Protein 6WFX (pdb70)

B-factor: mean 40.33, std 19.97, range [3.75, 158.49]

Foldseek 3Di:
DAKAKDWADEEAAQDKTKMKIADDPVDQQLQWKKWKWWAAPPGDIDTAKIAGSNRPDMDGDPVQPPFWDKDDDNVRRMIMIIGGRDDQVPFTWMKMFTFPDDDPDTDDTPHIHPTHTHGHDDDWDAWDKDKQAWEPVQCDDFKGKIKIKTDFTDDDDKDKDKPVPPDDPQKDKDDWDQDPVSGTITMIMGMDTPVCLVPDWIWMWIADRVVRDTDIDIRHHPHD/DAKEKPDAEAEEAFFDKDKIKMFDPWFQFQFKWKWWDAPPDDIDTAAGSQAHGPVPPPQWGGDDGTTIIMIMGRGHDLQRQTWMKMWGPRPHIDIYPTHGYAYDDDWDFWDKDKDWADPVVLVVWKTKIKMKTPFGDDPDKDKFKAFQNHTDPDFKDKDKDQQDSPSRGIMMMIIGMDTSVVVVVTFKIKIWMGDPPDPHTDMDMGTPPD/DPDDDD

Nearest PDB structures (foldseek):
  6wfx-assembly1_H  TM=1.004E+00  e=2.865E-44  Homo sapiens
  7rah-assembly1_B  TM=9.388E-01  e=6.392E-34  Mus musculus
  6w00-assembly1_H  TM=7.579E-01  e=4.021E-36  Homo sapiens
  6p60-assembly2_C  TM=8.369E-01  e=3.025E-29  Platyrrhini
  6mqs-assembly2_C  TM=8.557E-01  e=1.240E-28  Macaca mulatta

Secondary structure (DSSP, 8-state):
--EEEE---EE-TT--EEEEEEEPTTS-GGGS-EEEEEE-SSS-EEEEEEE-SSSS-EEE-TTTTTTEEEEEETTTTEEEEEE-S--GGG-EEEEEEE--S-SSS-----EE---EEEEE-S--BPPEEEEE---GGGEETTEEEEEEEEEEEBSS--EEEETTTTB-TTEEEPPPEE-TTS-EEEEEEEEEEGGGTTT---EEEEEEGGGTEEEEEE------/--EEEE-SEEEEETT--EEEEEEESS---S-EEEEEE-TTS--EEEEETTTEE---STTEEEEEETTEEEEEESS--GGG-SEEEEEE-SSS-EE---EEEEEE---BPPEEEEEPPPHHHHTTTEEEEEEEEEEEBSS--EEEEEESS-B--SSEEEEEPPPPTTT--EEEEEEEEEEHHHHHT--EEEEEEE-TT-SS-EEEEEETT-/--SPP-

Radius of gyration: 24.59 Å; Cα contacts (8 Å, |Δi|>4): 1167; chains: 3; bounding box: 43×76×50 Å

Sequence (440 aa):
EQLVESGGGVVQPGRSLRLSCAAASEFCFSCYGMHWVRQAPGKGLEWVAVIWHDGSNQHFADSVKGRFTISRDNSKNIMYLQMNSLRAEDTAVYYCASATRYDILTGAFDYWGQGTLVTVVSRRLPPSVFPLAPSSKSTSGGTAALGCLVKDYFPEPVTVSWNSGALTSGVHTFPAVLQSSGLYSLSSVVTVPSSSLGTQTYICNVNHKPSNTKVDKKVEPKSCIQMTQSPSTLSASVGDRVTITCRASQSISTWLAWYQQKPGKAPKLLIYKASSLEGVPSRFSGSGSGTEFTLTISSLQPDDFATYYCQQYSRYWTFGQGTKVEIKRTVAAPSVFIFPPSDEQLKSGTASVVCLLNNFYPREAKVQWKVDNALQSGNSQESVTEQDSKDSTYSLSSTLTLSKADYEKHKVYACEVTHQGLSSPVTKSFNRGENPNANP

Structure (mmCIF, N/CA/C/O backbone):
data_6WFX
#
_entry.id   6WFX
#
_cell.length_a   60.420
_cell.length_b   78.662
_cell.length_c   90.666
_cell.angle_alpha   90.00
_cell.angle_beta   90.00
_cell.angle_gamma   90.00
#
_symmetry.space_group_name_H-M   'P 21 21 21'
#
loop_
_entity.id
_entity.type
_entity.pdbx_description
1 polymer 'Fab395 heavy chain'
2 polymer 'Fab395 light chain'
3 polymer 'NPNA2 peptide'
4 water water
#
loop_
_atom_site.group_PDB
_atom_site.id
_atom_site.type_symbol
_atom_site.label_atom_id
_atom_site.label_alt_id
_atom_site.label_comp_id
_atom_site.label_asym_id
_atom_site.label_entity_id
_atom_site.label_seq_id
_atom_site.pdbx_PDB_ins_code
_atom_site.Cartn_x
_atom_site.Cartn_y
_atom_site.Cartn_z
_atom_site.occupancy
_atom_site.B_iso_or_equiv
_atom_site.auth_seq_id
_atom_site.auth_comp_id
_atom_site.auth_asym_id
_atom_site.auth_atom_id
_atom_site.pdbx_PDB_model_num
ATOM 1 N N . GLU A 1 2 ? 11.384 52.533 -10.092 1.00 77.30 2 GLU H N 1
ATOM 2 C CA . GLU A 1 2 ? 12.835 52.472 -10.215 1.00 74.53 2 GLU H CA 1
ATOM 3 C C . GLU A 1 2 ? 13.336 51.036 -10.093 1.00 73.51 2 GLU H C 1
ATOM 4 O O . GLU A 1 2 ? 12.980 50.323 -9.155 1.00 98.18 2 GLU H O 1
ATOM 6 N N . GLN A 1 3 ? 14.167 50.622 -11.049 1.00 64.96 3 GLN H N 1
ATOM 7 C CA . GLN A 1 3 ? 14.694 49.265 -11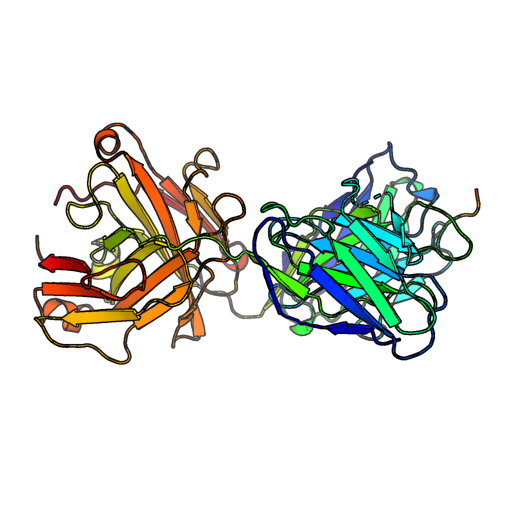.089 1.00 54.67 3 GLN H CA 1
ATOM 8 C C . GLN A 1 3 ? 15.815 49.204 -12.116 1.00 54.38 3 GLN H C 1
ATOM 9 O O . GLN A 1 3 ? 15.752 49.879 -13.146 1.00 45.40 3 GLN H O 1
ATOM 15 N N . LEU A 1 4 ? 16.836 48.401 -11.825 1.00 51.06 4 LEU H N 1
ATOM 16 C CA . LEU A 1 4 ? 17.947 48.164 -12.737 1.00 38.34 4 LEU H CA 1
ATOM 17 C C . LEU A 1 4 ? 17.975 46.690 -13.113 1.00 50.72 4 LEU H C 1
ATOM 18 O O . LEU A 1 4 ? 17.892 45.821 -12.238 1.00 42.98 4 LEU H O 1
ATOM 23 N N . VAL A 1 5 ? 18.087 46.411 -14.410 1.00 42.63 5 VAL H N 1
ATOM 24 C CA . VAL A 1 5 ? 18.161 45.047 -14.922 1.00 55.24 5 VAL H CA 1
ATOM 25 C C . VAL A 1 5 ? 19.425 44.923 -15.760 1.00 43.60 5 VAL H C 1
ATOM 26 O O . VAL A 1 5 ? 19.561 45.599 -16.787 1.00 43.03 5 VAL H O 1
ATOM 30 N N . GLU A 1 6 ? 20.344 44.066 -15.327 1.00 55.62 6 GLU H N 1
ATOM 31 C CA . GLU A 1 6 ? 21.563 43.806 -16.075 1.00 53.13 6 GLU H CA 1
ATOM 32 C C . GLU A 1 6 ? 21.342 42.666 -17.062 1.00 49.65 6 GLU H C 1
ATOM 33 O O . GLU A 1 6 ? 20.515 41.779 -16.841 1.00 54.76 6 GLU H O 1
ATOM 39 N N . SER A 1 7 ? 22.096 42.697 -18.159 1.00 44.40 7 SER H N 1
ATOM 40 C CA . SER A 1 7 ? 21.974 41.684 -19.197 1.00 31.35 7 SER H CA 1
ATOM 41 C C . SER A 1 7 ? 23.341 41.443 -19.823 1.00 33.51 7 SER H C 1
ATOM 42 O O . SER A 1 7 ? 24.288 42.206 -19.615 1.00 34.24 7 SER H O 1
ATOM 45 N N . GLY A 1 8 ? 23.436 40.359 -20.594 1.00 37.94 8 GLY H N 1
ATOM 46 C CA . GLY A 1 8 ? 24.591 40.104 -21.430 1.00 32.55 8 GLY H CA 1
ATOM 47 C C . GLY A 1 8 ? 25.627 39.150 -20.874 1.00 34.01 8 GLY H C 1
ATOM 48 O O . GLY A 1 8 ? 26.606 38.860 -21.573 1.00 47.65 8 GLY H O 1
ATOM 49 N N . GLY A 1 9 ? 25.454 38.652 -19.649 1.00 34.68 9 GLY H N 1
ATOM 50 C CA . GLY A 1 9 ? 26.437 37.758 -19.076 1.00 33.91 9 GLY H CA 1
ATOM 51 C C . GLY A 1 9 ? 26.391 36.365 -19.678 1.00 32.15 9 GLY H C 1
ATOM 52 O O . GLY A 1 9 ? 25.393 35.938 -20.256 1.00 45.80 9 GLY H O 1
ATOM 53 N N . GLY A 1 10 ? 27.498 35.646 -19.536 1.00 28.51 10 GLY H N 1
ATOM 54 C CA . GLY A 1 10 ? 27.568 34.300 -20.070 1.00 25.68 10 GLY H CA 1
ATOM 55 C C . GLY A 1 10 ? 28.922 33.668 -19.837 1.00 43.51 10 GLY H C 1
ATOM 56 O O . GLY A 1 10 ? 29.702 34.122 -18.997 1.00 49.53 10 GLY H O 1
ATOM 57 N N . VAL A 1 11 ? 29.189 32.608 -20.597 1.00 35.06 11 VAL H N 1
ATOM 58 C CA . VAL A 1 11 ? 30.426 31.839 -20.503 1.00 36.31 11 VAL H CA 1
ATOM 59 C C . VAL A 1 11 ? 31.208 32.040 -21.794 1.00 45.85 11 VAL H C 1
ATOM 60 O O . VAL A 1 11 ? 30.689 31.782 -22.888 1.00 46.71 11 VAL H O 1
ATOM 64 N N . VAL A 1 12 ? 32.455 32.504 -21.672 1.00 23.68 12 VAL H N 1
ATOM 65 C CA . VAL A 1 12 ? 33.332 32.730 -22.816 1.00 31.73 12 VAL H CA 1
ATOM 66 C C . VAL A 1 12 ? 34.746 32.288 -22.454 1.00 35.48 12 VAL H C 1
ATOM 67 O O . VAL A 1 12 ? 35.073 32.053 -21.289 1.00 34.26 12 VAL H O 1
ATOM 71 N N . GLN A 1 13 ? 35.586 32.186 -23.480 1.00 61.80 13 GLN H N 1
ATOM 72 C CA . GLN A 1 13 ? 36.984 31.822 -23.322 1.00 52.45 13 GLN H CA 1
ATOM 73 C C . GLN A 1 13 ? 37.814 33.036 -22.912 1.00 48.90 13 GLN H C 1
ATOM 74 O O . GLN A 1 13 ? 37.384 34.180 -23.082 1.00 57.60 13 GLN H O 1
ATOM 80 N N . PRO A 1 14 ? 39.006 32.813 -22.357 1.00 37.03 14 PRO H N 1
ATOM 81 C CA . PRO A 1 14 ? 39.922 33.934 -22.119 1.00 43.09 14 PRO H CA 1
ATOM 82 C C . PRO A 1 14 ? 40.255 34.652 -23.419 1.00 59.60 14 PRO H C 1
ATOM 83 O O . PRO A 1 14 ? 40.467 34.027 -24.460 1.00 67.59 14 PRO H O 1
ATOM 87 N N . GLY A 1 15 ? 40.292 35.983 -23.351 1.00 46.83 15 GLY H N 1
ATOM 88 C CA . GLY A 1 15 ? 40.557 36.808 -24.505 1.00 36.40 15 GLY H CA 1
ATOM 89 C C . GLY A 1 15 ? 39.328 37.252 -25.270 1.00 37.51 15 GLY H C 1
ATOM 90 O O . GLY A 1 15 ? 39.390 38.262 -25.980 1.00 43.98 15 GLY H O 1
ATOM 91 N N . ARG A 1 16 ? 38.216 36.531 -25.147 1.00 30.37 16 ARG H N 1
ATOM 92 C CA . ARG A 1 16 ? 36.986 36.928 -25.810 1.00 36.13 16 ARG H CA 1
ATOM 93 C C . ARG A 1 16 ? 36.427 38.201 -25.174 1.00 28.44 16 ARG H C 1
ATOM 94 O O . ARG A 1 16 ? 36.915 38.690 -24.151 1.00 25.22 16 ARG H O 1
ATOM 98 N N . SER A 1 17 ? 35.383 38.741 -25.796 1.00 36.66 17 SER H N 1
ATOM 99 C CA . SER A 1 17 ? 34.776 39.987 -25.357 1.00 45.66 17 SER H CA 1
ATOM 100 C C . SER A 1 17 ? 33.321 39.763 -24.969 1.00 49.14 17 SER H C 1
ATOM 101 O O . SER A 1 17 ? 32.664 38.839 -25.459 1.00 59.78 17 SER H O 1
ATOM 104 N N . LEU A 1 18 ? 32.825 40.622 -24.080 1.00 31.89 18 LEU H N 1
ATOM 105 C CA . LEU A 1 18 ? 31.445 40.567 -23.621 1.00 31.60 18 LEU H CA 1
ATOM 106 C C . LEU A 1 18 ? 30.938 41.983 -23.395 1.00 30.36 18 LEU H C 1
ATOM 107 O O . LEU A 1 18 ? 31.652 42.825 -22.844 1.00 37.05 18 LEU H O 1
ATOM 112 N N . ARG A 1 19 ? 29.705 42.238 -23.821 1.00 28.58 19 ARG H N 1
ATOM 113 C CA . ARG A 1 19 ? 29.089 43.560 -23.737 1.00 28.94 19 ARG H CA 1
ATOM 114 C C . ARG A 1 19 ? 27.899 43.475 -22.786 1.00 32.99 19 ARG H C 1
ATOM 115 O O . ARG A 1 19 ? 26.808 43.053 -23.178 1.00 45.16 19 ARG H O 1
ATOM 123 N N . LEU A 1 20 ? 28.115 43.875 -21.536 1.00 20.35 20 LEU H N 1
ATOM 124 C CA . LEU A 1 20 ? 27.048 43.881 -20.548 1.00 27.05 20 LEU H CA 1
ATOM 125 C C . LEU A 1 20 ? 26.209 45.148 -20.673 1.00 28.85 20 LEU H C 1
ATOM 126 O O . LEU A 1 20 ? 26.711 46.222 -21.012 1.00 32.38 20 LEU H O 1
ATOM 131 N N . SER A 1 21 ? 24.915 45.009 -20.396 1.00 32.76 21 SER H N 1
ATOM 132 C CA . SER A 1 21 ? 23.986 46.128 -20.416 1.00 38.60 21 SER H CA 1
ATOM 133 C C . SER A 1 21 ? 23.306 46.240 -19.059 1.00 32.72 21 SER H C 1
ATOM 134 O O . SER A 1 21 ? 23.242 45.276 -18.293 1.00 26.21 21 SER H O 1
ATOM 137 N N . CYS A 1 22 ? 22.806 47.437 -18.763 1.00 32.49 22 CYS H N 1
ATOM 138 C CA . CYS A 1 22 ? 22.053 47.694 -17.537 1.00 36.28 22 CYS H CA 1
ATOM 139 C C . CYS A 1 22 ? 20.948 48.682 -17.881 1.00 42.27 22 CYS H C 1
ATOM 140 O O . CYS A 1 22 ? 21.217 49.870 -18.087 1.00 46.58 22 CYS H O 1
ATOM 143 N N . ALA A 1 23 ? 19.715 48.190 -17.958 1.00 41.53 23 ALA H N 1
ATOM 144 C CA . ALA A 1 23 ? 18.565 48.999 -18.337 1.00 43.83 23 ALA H CA 1
ATOM 145 C C . ALA A 1 23 ? 17.816 49.448 -17.090 1.00 51.61 23 ALA H C 1
ATOM 146 O O . ALA A 1 23 ? 17.524 48.634 -16.207 1.00 58.01 23 ALA H O 1
ATOM 148 N N . ALA A 1 24 ? 17.504 50.737 -17.025 1.00 50.64 24 ALA H N 1
ATOM 149 C CA . ALA A 1 24 ? 16.765 51.306 -15.909 1.00 59.82 24 ALA H CA 1
ATOM 150 C C . ALA A 1 24 ? 15.300 51.474 -16.287 1.00 68.16 24 ALA H C 1
ATOM 151 O O . ALA A 1 24 ? 14.981 51.893 -17.404 1.00 61.46 24 ALA H O 1
ATOM 153 N N . ALA A 1 25 ? 14.414 51.137 -15.353 1.00 63.46 25 ALA H N 1
ATOM 154 C CA . ALA A 1 25 ? 12.996 51.403 -15.548 1.00 63.45 25 ALA H CA 1
ATOM 155 C C . ALA A 1 25 ? 12.767 52.899 -15.731 1.00 54.90 25 ALA H C 1
ATOM 156 O O . ALA A 1 25 ? 13.518 53.733 -15.218 1.00 58.28 25 ALA H O 1
ATOM 158 N N . SER A 1 26 ? 11.716 53.241 -16.479 1.00 60.33 26 SER H N 1
ATOM 159 C CA . SER A 1 26 ? 11.499 54.636 -16.846 1.00 67.18 26 SER H CA 1
ATOM 160 C C . SER A 1 26 ? 11.050 55.495 -15.668 1.00 60.31 26 SER H C 1
ATOM 161 O O . SER A 1 26 ? 11.106 56.725 -15.761 1.00 63.06 26 SER H O 1
ATOM 164 N N . GLU A 1 27 ? 10.615 54.884 -14.563 1.00 72.01 27 GLU H N 1
ATOM 165 C CA . GLU A 1 27 ? 10.350 55.647 -13.347 1.00 71.57 27 GLU H CA 1
ATOM 166 C C . GLU A 1 27 ? 11.627 56.182 -12.713 1.00 80.21 27 GLU H C 1
ATOM 167 O O . GLU A 1 27 ? 11.555 57.039 -11.825 1.00 74.92 27 GLU H O 1
ATOM 169 N N . PHE A 1 28 ? 12.782 55.704 -13.166 1.00 65.27 28 PHE H N 1
ATOM 170 C CA . PHE A 1 28 ? 14.082 56.069 -12.627 1.00 55.23 28 PHE H CA 1
ATOM 171 C C . PHE A 1 28 ? 14.694 57.159 -13.494 1.00 48.99 28 PHE H C 1
ATOM 172 O O . PHE A 1 28 ? 14.814 56.995 -14.712 1.00 54.73 28 PHE H O 1
ATOM 180 N N . CYS A 1 29 ? 15.071 58.274 -12.877 1.00 55.14 29 CYS H N 1
ATOM 181 C CA . CYS A 1 29 ? 15.770 59.276 -13.667 1.00 67.93 29 CYS H CA 1
ATOM 182 C C . CYS A 1 29 ? 17.162 58.762 -14.015 1.00 68.40 29 CYS H C 1
ATOM 183 O O . CYS A 1 29 ? 18.114 58.945 -13.250 1.00 64.07 29 CYS H O 1
ATOM 186 N N . PHE A 1 30 ? 17.284 58.105 -15.169 1.00 59.58 30 PHE H N 1
ATOM 187 C CA . PHE A 1 30 ? 18.589 57.622 -15.603 1.00 58.19 30 PHE H CA 1
ATOM 188 C C . PHE A 1 30 ? 19.545 58.780 -15.881 1.00 53.97 30 PHE H C 1
ATOM 189 O O . PHE A 1 30 ? 20.737 58.702 -15.557 1.00 51.33 30 PHE H O 1
ATOM 197 N N . SER A 1 31 ? 19.033 59.872 -16.453 1.00 57.59 31 SER H N 1
ATOM 198 C CA . SER A 1 31 ? 19.861 61.004 -16.854 1.00 55.49 31 SER H CA 1
ATOM 199 C C . SER A 1 31 ? 20.479 61.736 -15.670 1.00 53.53 31 SER H C 1
ATOM 200 O O . SER A 1 31 ? 21.444 62.485 -15.861 1.00 53.57 31 SER H O 1
ATOM 203 N N . CYS A 1 32 ? 19.963 61.511 -14.459 1.00 61.96 32 CYS H N 1
ATOM 204 C CA . CYS A 1 32 ? 20.269 62.323 -13.287 1.00 63.24 32 CYS H CA 1
ATOM 205 C C . CYS A 1 32 ? 21.515 61.863 -12.541 1.00 42.46 32 CYS H C 1
ATOM 206 O O . CYS A 1 32 ? 22.187 62.686 -11.907 1.00 44.84 32 CYS H O 1
ATOM 209 N N . TYR A 1 33 ? 21.858 60.578 -12.619 1.00 42.46 33 TYR H N 1
ATOM 210 C CA . TYR A 1 33 ? 22.834 59.980 -11.721 1.00 49.86 33 TYR H CA 1
ATOM 211 C C . TYR A 1 33 ? 23.951 59.301 -12.499 1.00 37.91 33 TYR H C 1
ATOM 212 O O . TYR A 1 33 ? 23.744 58.791 -13.604 1.00 29.76 33 TYR H O 1
ATOM 221 N N . GLY A 1 34 ? 25.139 59.297 -11.902 1.00 33.05 34 GLY H N 1
ATOM 222 C CA . GLY A 1 34 ? 26.208 58.466 -12.415 1.00 24.47 34 GLY H CA 1
ATOM 223 C C . GLY A 1 34 ? 25.897 56.999 -12.178 1.00 26.48 34 GLY H C 1
ATOM 224 O O . GLY A 1 34 ? 25.314 56.620 -11.161 1.00 33.42 34 GLY H O 1
ATOM 225 N N . MET A 1 35 ? 26.281 56.168 -13.139 1.00 17.61 35 MET H N 1
ATOM 226 C CA . MET A 1 35 ? 26.009 54.739 -13.098 1.00 25.82 35 MET H CA 1
ATOM 227 C C . MET A 1 35 ? 27.312 53.985 -12.874 1.00 21.54 35 MET H C 1
ATOM 228 O O . MET A 1 35 ? 28.312 54.249 -13.550 1.00 21.53 35 MET H O 1
ATOM 233 N N . HIS A 1 36 A 27.294 53.054 -11.929 1.00 9.14 35 HIS H N 1
ATOM 234 C CA . HIS A 1 36 A 28.479 52.314 -11.526 1.00 12.77 35 HIS H CA 1
ATOM 235 C C . HIS A 1 36 A 28.363 50.849 -11.925 1.00 16.42 35 HIS H C 1
ATOM 236 O O . HIS A 1 36 A 27.299 50.358 -12.312 1.00 15.18 35 HIS H O 1
ATOM 243 N N . TRP A 1 37 ? 29.490 50.151 -11.818 1.00 17.15 36 TRP H N 1
ATOM 244 C CA . TRP A 1 37 ? 29.543 48.702 -11.960 1.00 14.76 36 TRP H CA 1
ATOM 245 C C . TRP A 1 37 ? 30.295 48.142 -10.764 1.00 12.99 36 TRP H C 1
ATOM 246 O O . TRP A 1 37 ? 31.437 48.535 -10.506 1.00 15.08 36 TRP H O 1
ATOM 257 N N . VAL A 1 38 ? 29.647 47.247 -10.025 1.00 18.08 37 VAL H N 1
ATOM 258 C CA . VAL A 1 38 ? 30.258 46.541 -8.907 1.00 15.36 37 VAL H CA 1
ATOM 259 C C . VAL A 1 38 ? 30.154 45.052 -9.195 1.00 20.59 37 VAL H C 1
ATOM 260 O O . VAL A 1 38 ? 29.078 44.559 -9.552 1.00 28.24 37 VAL H O 1
ATOM 264 N N . ARG A 1 39 ? 31.268 44.340 -9.052 1.00 19.67 38 ARG H N 1
ATOM 265 C CA . ARG A 1 39 ? 31.306 42.916 -9.337 1.00 20.51 38 ARG H CA 1
ATOM 266 C C . ARG A 1 39 ? 31.716 42.141 -8.093 1.00 28.93 38 ARG H C 1
ATOM 267 O O . ARG A 1 39 ? 32.332 42.680 -7.169 1.00 29.13 38 ARG H O 1
ATOM 275 N N . GLN A 1 40 ? 31.358 40.859 -8.080 1.00 22.51 39 GLN H N 1
ATOM 276 C CA . GLN A 1 40 ? 31.624 39.986 -6.941 1.00 29.43 39 GLN H CA 1
ATOM 277 C C . GLN A 1 40 ? 31.982 38.604 -7.466 1.00 25.26 39 GLN H C 1
ATOM 278 O O . GLN A 1 40 ? 31.119 37.900 -8.002 1.00 27.59 39 GLN H O 1
ATOM 284 N N . ALA A 1 41 ? 33.247 38.224 -7.326 1.00 29.82 40 ALA H N 1
ATOM 285 C CA . ALA A 1 41 ? 33.634 36.853 -7.607 1.00 32.77 40 ALA H CA 1
ATOM 286 C C . ALA A 1 41 ? 32.841 35.915 -6.701 1.00 46.09 40 ALA H C 1
ATOM 287 O O . ALA A 1 41 ? 32.565 36.261 -5.546 1.00 58.10 40 ALA H O 1
ATOM 289 N N . PRO A 1 42 ? 32.453 34.726 -7.189 1.00 51.57 41 PRO H N 1
ATOM 290 C CA . PRO A 1 42 ? 31.519 33.875 -6.432 1.00 55.24 41 PRO H CA 1
ATOM 291 C C . PRO A 1 42 ? 31.954 33.583 -5.003 1.00 65.62 41 PRO H C 1
ATOM 292 O O . PRO A 1 42 ? 31.119 33.269 -4.149 1.00 54.28 41 PRO H O 1
ATOM 296 N N . GLY A 1 43 ? 33.250 33.694 -4.726 1.00 78.94 42 GLY H N 1
ATOM 297 C CA . GLY A 1 43 ? 33.743 33.463 -3.384 1.00 84.79 42 GLY H CA 1
ATOM 298 C C . GLY A 1 43 ? 33.943 34.728 -2.574 1.00 93.58 42 GLY H C 1
ATOM 299 O O . GLY A 1 43 ? 33.432 34.845 -1.456 1.00 84.59 42 GLY H O 1
ATOM 300 N N . LYS A 1 44 ? 34.674 35.689 -3.133 1.00 65.33 43 LYS H N 1
ATOM 301 C CA . LYS A 1 44 ? 35.103 36.862 -2.384 1.00 57.18 43 LYS H CA 1
ATOM 302 C C . LYS A 1 44 ? 33.977 37.894 -2.318 1.00 43.54 43 LYS H C 1
ATOM 303 O O . LYS A 1 44 ? 32.811 37.609 -2.605 1.00 37.39 43 LYS H O 1
ATOM 305 N N . GLY A 1 45 ? 34.326 39.118 -1.931 1.00 32.70 44 GLY H N 1
ATOM 306 C CA . GLY A 1 45 ? 33.370 40.178 -1.710 1.00 38.67 44 GLY H CA 1
ATOM 307 C C . GLY A 1 45 ? 33.297 41.165 -2.857 1.00 34.71 44 GLY H C 1
ATOM 308 O O . GLY A 1 45 ? 33.616 40.854 -4.010 1.00 36.95 44 GLY H O 1
ATOM 309 N N . LEU A 1 46 ? 32.877 42.383 -2.528 1.00 27.07 45 LEU H N 1
ATOM 310 C CA . LEU A 1 46 ? 32.574 43.387 -3.537 1.00 30.45 45 LEU H CA 1
ATOM 311 C C . LEU A 1 46 ? 33.827 44.135 -3.970 1.00 24.55 45 LEU H C 1
ATOM 312 O O . LEU A 1 46 ? 34.693 44.459 -3.152 1.00 25.30 45 LEU H O 1
ATOM 317 N N . GLU A 1 47 ? 33.916 44.406 -5.270 1.00 24.13 46 GLU H N 1
ATOM 318 C CA . GLU A 1 47 ? 34.983 45.224 -5.835 1.00 28.38 46 GLU H CA 1
ATOM 319 C C . GLU A 1 47 ? 34.366 46.210 -6.812 1.00 28.34 46 GLU H C 1
ATOM 320 O O . GLU A 1 47 ? 33.751 45.800 -7.802 1.00 30.36 46 GLU H O 1
ATOM 326 N N . TRP A 1 48 ? 34.522 47.503 -6.534 1.00 19.17 47 TRP H N 1
ATOM 327 C CA . TRP A 1 48 ? 34.092 48.518 -7.485 1.00 11.61 47 TRP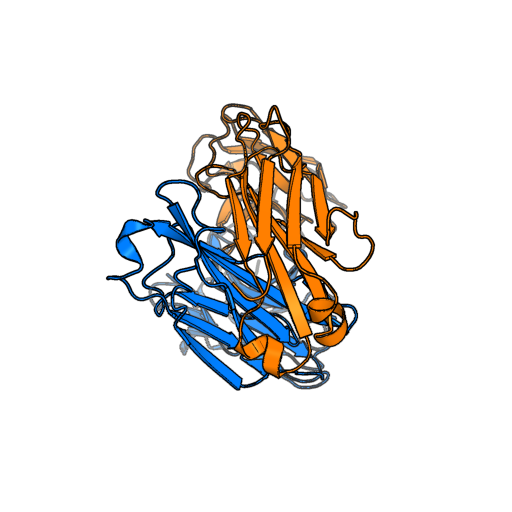 H CA 1
ATOM 328 C C . TRP A 1 48 ? 34.897 48.398 -8.771 1.00 14.07 47 TRP H C 1
ATOM 329 O O . TRP A 1 48 ? 36.092 48.082 -8.748 1.00 17.47 47 TRP H O 1
ATOM 340 N N . VAL A 1 49 ? 34.243 48.651 -9.908 1.00 13.30 48 VAL H N 1
ATOM 341 C CA . VAL A 1 49 ? 34.794 48.385 -11.222 1.00 14.60 48 VAL H CA 1
ATOM 342 C C . VAL A 1 49 ? 34.874 49.639 -12.077 1.00 23.35 48 VAL H C 1
ATOM 343 O O . VAL A 1 49 ? 35.939 50.012 -12.574 1.00 15.70 48 VAL H O 1
ATOM 347 N N . ALA A 1 50 ? 33.735 50.316 -12.273 1.00 19.89 49 ALA H N 1
ATOM 348 C CA . ALA A 1 50 ? 33.696 51.424 -13.213 1.00 25.71 49 ALA H CA 1
ATOM 349 C C . ALA A 1 50 ? 32.521 52.338 -12.901 1.00 27.43 49 ALA H C 1
ATOM 350 O O . ALA A 1 50 ? 31.566 51.950 -12.224 1.00 34.53 49 ALA H O 1
ATOM 352 N N . VAL A 1 51 ? 32.611 53.563 -13.414 1.00 14.79 50 VAL H N 1
ATOM 353 C CA . VAL A 1 51 ? 31.526 54.535 -13.333 1.00 22.01 50 VAL H CA 1
ATOM 354 C C . VAL A 1 51 ? 31.563 55.397 -14.586 1.00 22.07 50 VAL H C 1
ATOM 355 O O . VAL A 1 51 ? 32.636 55.728 -15.097 1.00 27.42 50 VAL H O 1
ATOM 359 N N . ILE A 1 52 ? 30.383 55.741 -15.091 1.00 26.55 51 ILE H N 1
ATOM 360 C CA . ILE A 1 52 ? 30.232 56.746 -16.134 1.00 25.74 51 ILE H CA 1
ATOM 361 C C . ILE A 1 52 ? 29.411 57.891 -15.559 1.00 27.07 51 ILE H C 1
ATOM 362 O O . ILE A 1 52 ? 28.471 57.666 -14.788 1.00 28.08 51 ILE H O 1
ATOM 367 N N . TRP A 1 53 ? 29.783 59.118 -15.913 1.00 38.87 52 TRP H N 1
ATOM 368 C CA . TRP A 1 53 ? 29.072 60.287 -15.424 1.00 33.36 52 TRP H CA 1
ATOM 369 C C . TRP A 1 53 ? 27.642 60.306 -15.966 1.00 38.41 52 TRP H C 1
ATOM 370 O O . TRP A 1 53 ? 27.255 59.500 -16.816 1.00 45.30 52 TRP H O 1
ATOM 381 N N . HIS A 1 54 A 26.848 61.252 -15.456 1.00 36.57 52 HIS H N 1
ATOM 382 C CA . HIS A 1 54 A 25.442 61.322 -15.842 1.00 41.37 52 HIS H CA 1
ATOM 383 C C . HIS A 1 54 A 25.285 61.628 -17.327 1.00 37.55 52 HIS H C 1
ATOM 384 O O . HIS A 1 54 A 24.460 61.012 -18.012 1.00 38.22 52 HIS H O 1
ATOM 391 N N . ASP A 1 55 ? 26.070 62.567 -17.845 1.00 46.64 53 ASP H N 1
ATOM 392 C CA . ASP A 1 55 ? 25.981 62.972 -19.240 1.00 49.16 53 ASP H CA 1
ATOM 393 C C . ASP A 1 55 ? 26.923 62.194 -20.148 1.00 37.87 53 ASP H C 1
ATOM 394 O O . ASP A 1 55 ? 26.922 62.427 -21.361 1.00 36.53 53 ASP H O 1
ATOM 399 N N . GLY A 1 56 ? 27.717 61.277 -19.600 1.00 29.11 54 GLY H N 1
ATOM 400 C CA . GLY A 1 56 ? 28.720 60.596 -20.393 1.00 29.59 54 GLY H CA 1
ATOM 401 C C . GLY A 1 56 ? 29.954 61.418 -20.673 1.00 29.45 54 GLY H C 1
ATOM 402 O O . GLY A 1 56 ? 30.738 61.061 -21.557 1.00 35.82 54 GLY H O 1
ATOM 403 N N . SER A 1 57 ? 30.150 62.517 -19.942 1.00 28.68 55 SER H N 1
ATOM 404 C CA . SER A 1 57 ? 31.292 63.393 -20.164 1.00 35.32 55 SER H CA 1
ATOM 405 C C . SER A 1 57 ? 32.553 62.910 -19.464 1.00 31.61 55 SER H C 1
ATOM 406 O O . SER A 1 57 ? 33.648 63.370 -19.804 1.00 31.92 55 SER H O 1
ATOM 409 N N . ASN A 1 58 ? 32.430 62.005 -18.497 1.00 23.74 56 ASN H N 1
ATOM 410 C CA . ASN A 1 58 ? 33.593 61.485 -17.796 1.00 25.25 56 ASN H CA 1
ATOM 411 C C . ASN A 1 58 ? 33.318 60.050 -17.374 1.00 23.90 56 ASN H C 1
ATOM 412 O O . ASN A 1 58 ? 32.174 59.589 -17.368 1.00 25.16 56 ASN H O 1
ATOM 417 N N . GLN A 1 59 ? 34.391 59.351 -17.018 1.00 20.75 57 GLN H N 1
ATOM 418 C CA . GLN A 1 59 ? 34.311 57.945 -16.654 1.00 23.87 57 GLN H CA 1
ATOM 419 C C . GLN A 1 59 ? 35.565 57.579 -15.877 1.00 25.95 57 GLN H C 1
ATOM 420 O O . GLN A 1 59 ? 36.623 58.187 -16.061 1.00 28.65 57 GLN H O 1
ATOM 426 N N . HIS A 1 60 ? 35.433 56.586 -15.003 1.00 24.21 58 HIS H N 1
ATOM 427 C CA . HIS A 1 60 ? 36.555 56.116 -14.207 1.00 21.96 58 HIS H CA 1
ATOM 428 C C . HIS A 1 60 ? 36.525 54.598 -14.138 1.00 28.06 58 HIS H C 1
ATOM 429 O O . HIS A 1 60 ? 35.459 53.978 -14.165 1.00 24.63 58 HIS H O 1
ATOM 436 N N . PHE A 1 61 ? 37.711 54.007 -14.048 1.00 26.53 59 PHE H N 1
ATOM 437 C CA . PHE A 1 61 ? 37.866 52.562 -14.002 1.00 22.34 59 PHE H CA 1
ATOM 438 C C . PHE A 1 61 ? 38.818 52.190 -12.879 1.00 25.72 59 PHE H C 1
ATOM 439 O O . PHE A 1 61 ? 39.797 52.898 -12.621 1.00 28.86 59 PHE H O 1
ATOM 447 N N . ALA A 1 62 ? 38.520 51.083 -12.208 1.00 25.80 60 ALA H N 1
ATOM 448 C CA . ALA A 1 62 ? 39.485 50.509 -11.285 1.00 25.58 60 ALA H CA 1
ATOM 449 C C . ALA A 1 62 ? 40.722 50.073 -12.056 1.00 22.92 60 ALA H C 1
ATOM 450 O O . ALA A 1 62 ? 40.631 49.630 -13.205 1.00 28.42 60 ALA H O 1
ATOM 452 N N . ASP A 1 63 ? 41.889 50.212 -11.423 1.00 23.27 61 ASP H N 1
ATOM 453 C CA . ASP A 1 63 ? 43.125 49.754 -12.045 1.00 35.20 61 ASP H CA 1
ATOM 454 C C . ASP A 1 63 ? 43.066 48.276 -12.403 1.00 36.68 61 ASP H C 1
ATOM 455 O O . ASP A 1 63 ? 43.823 47.827 -13.271 1.00 38.19 61 ASP H O 1
ATOM 460 N N . SER A 1 64 ? 42.177 47.518 -11.757 1.00 42.98 62 SER H N 1
ATOM 461 C CA . SER A 1 64 ? 42.003 46.108 -12.085 1.00 49.31 62 SER H CA 1
ATOM 462 C C . SER A 1 64 ? 41.609 45.916 -13.546 1.00 37.01 62 SER H C 1
ATOM 463 O O . SER A 1 64 ? 42.090 44.989 -14.208 1.00 37.57 62 SER H O 1
ATOM 466 N N . VAL A 1 65 ? 40.741 4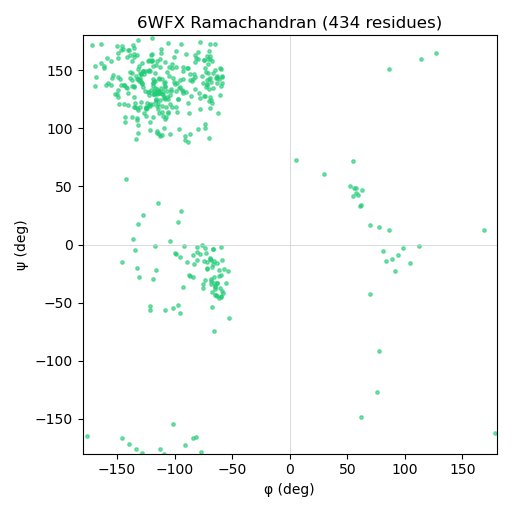6.782 -14.067 1.00 26.82 63 VAL H N 1
ATOM 467 C CA . VAL A 1 65 ? 40.187 46.625 -15.406 1.00 30.56 63 VAL H CA 1
ATOM 468 C C . VAL A 1 65 ? 40.566 47.760 -16.343 1.00 36.37 63 VAL H C 1
ATOM 469 O O . VAL A 1 65 ? 40.168 47.736 -17.512 1.00 32.80 63 VAL H O 1
ATOM 473 N N . LYS A 1 66 ? 41.317 48.755 -15.871 1.00 37.20 64 LYS H N 1
ATOM 474 C CA . LYS A 1 66 ? 41.680 49.886 -16.716 1.00 45.43 64 LYS H CA 1
ATOM 475 C C . LYS A 1 66 ? 42.466 49.417 -17.933 1.00 35.45 64 LYS H C 1
ATOM 476 O O . LYS A 1 66 ? 43.353 48.565 -17.832 1.00 43.88 64 LYS H O 1
ATOM 478 N N . GLY A 1 67 ? 42.128 49.976 -19.095 1.00 24.91 65 GLY H N 1
ATOM 479 C CA . GLY A 1 67 ? 42.755 49.596 -20.341 1.00 23.11 65 GLY H CA 1
ATOM 480 C C . GLY A 1 67 ? 42.095 48.444 -21.064 1.00 36.64 65 GLY H C 1
ATOM 481 O O . GLY A 1 67 ? 42.422 48.199 -22.233 1.00 44.87 65 GLY H O 1
ATOM 482 N N . ARG A 1 68 ? 41.182 47.728 -20.413 1.00 29.47 66 ARG H N 1
ATOM 483 C CA . ARG A 1 68 ? 40.470 46.619 -21.031 1.00 30.81 66 ARG H CA 1
ATOM 484 C C . ARG A 1 68 ? 38.966 46.824 -21.099 1.00 20.34 66 ARG H C 1
ATOM 485 O O . ARG A 1 68 ? 38.330 46.308 -22.020 1.00 24.11 66 ARG H O 1
ATOM 493 N N . PHE A 1 69 ? 38.383 47.558 -20.157 1.00 22.04 67 PHE H N 1
ATOM 494 C CA . PHE A 1 69 ? 36.952 47.821 -20.140 1.00 21.12 67 PHE H CA 1
ATOM 495 C C . PHE A 1 69 ? 36.679 49.221 -20.673 1.00 24.41 67 PHE H C 1
ATOM 496 O O . PHE A 1 69 ? 37.447 50.154 -20.423 1.00 22.96 67 PHE H O 1
ATOM 504 N N . THR A 1 70 ? 35.582 49.360 -21.412 1.00 22.24 68 THR H N 1
ATOM 505 C CA . THR A 1 70 ? 35.071 50.661 -21.815 1.00 28.67 68 THR H CA 1
ATOM 506 C C . THR A 1 70 ? 33.607 50.752 -21.415 1.00 30.79 68 THR H C 1
ATOM 507 O O . THR A 1 70 ? 32.897 49.744 -21.371 1.00 32.87 68 THR H O 1
ATOM 511 N N . ILE A 1 71 ? 33.162 51.968 -21.113 1.00 14.94 69 ILE H N 1
ATOM 512 C CA . ILE A 1 71 ? 31.820 52.196 -20.596 1.00 13.47 69 ILE H CA 1
ATOM 513 C C . ILE A 1 71 ? 31.152 53.301 -21.402 1.00 19.05 69 ILE H C 1
ATOM 514 O O . ILE A 1 71 ? 31.799 54.273 -21.808 1.00 23.80 69 ILE H O 1
ATOM 519 N N . SER A 1 72 ? 29.855 53.136 -21.650 1.00 21.66 70 SER H N 1
ATOM 520 C CA . SER A 1 72 ? 29.069 54.118 -22.380 1.00 23.11 70 SER H CA 1
ATOM 521 C C . SER A 1 72 ? 27.638 54.075 -21.868 1.00 29.60 70 SER H C 1
ATOM 522 O O . SER A 1 72 ? 27.207 53.096 -21.253 1.00 26.13 70 SER H O 1
ATOM 525 N N . ARG A 1 73 ? 26.905 55.155 -22.124 1.00 23.67 71 ARG H N 1
ATOM 526 C CA . ARG A 1 73 ? 25.492 55.217 -21.787 1.00 19.80 71 ARG H CA 1
ATOM 527 C C . ARG A 1 73 ? 24.759 56.013 -22.856 1.00 31.83 71 ARG H C 1
ATOM 528 O O . ARG A 1 73 ? 25.258 57.034 -23.339 1.00 32.64 71 ARG H O 1
ATOM 536 N N . ASP A 1 74 ? 23.592 55.516 -23.245 1.00 39.84 72 ASP H N 1
ATOM 537 C CA . ASP A 1 74 ? 22.691 56.213 -24.156 1.00 56.63 72 ASP H CA 1
ATOM 538 C C . ASP A 1 74 ? 21.499 56.662 -23.319 1.00 58.78 72 ASP H C 1
ATOM 539 O O . ASP A 1 74 ? 20.607 55.864 -23.017 1.00 58.93 72 ASP H O 1
ATOM 544 N N . ASN A 1 75 ? 21.500 57.940 -22.934 1.00 45.70 73 ASN H N 1
ATOM 545 C CA . ASN A 1 75 ? 20.475 58.446 -22.026 1.00 51.88 73 ASN H CA 1
ATOM 546 C C . ASN A 1 75 ? 19.081 58.302 -22.623 1.00 61.22 73 ASN H C 1
ATOM 547 O O . ASN A 1 75 ? 18.119 58.007 -21.904 1.00 67.04 73 ASN H O 1
ATOM 552 N N . SER A 1 76 ? 18.952 58.506 -23.936 1.00 56.50 74 SER H N 1
ATOM 553 C CA . SER A 1 76 ? 17.641 58.403 -24.568 1.00 53.91 74 SER H CA 1
ATOM 554 C C . SER A 1 76 ? 17.099 56.981 -24.491 1.00 57.35 74 SER H C 1
ATOM 555 O O . SER A 1 76 ? 15.914 56.779 -24.200 1.00 84.62 74 SER H O 1
ATOM 558 N N . LYS A 1 77 ? 17.946 55.985 -24.745 1.00 60.74 75 LYS H N 1
ATOM 559 C CA . LYS A 1 77 ? 17.526 54.594 -24.647 1.00 74.50 75 LYS H CA 1
ATOM 560 C C . LYS A 1 77 ? 17.466 54.090 -23.210 1.00 65.46 75 LYS H C 1
ATOM 561 O O . LYS A 1 77 ? 16.979 52.976 -22.986 1.00 62.33 75 LYS H O 1
ATOM 563 N N . ASN A 1 78 ? 17.947 54.878 -22.244 1.00 82.21 76 ASN H N 1
ATOM 564 C CA . ASN A 1 78 ? 17.941 54.503 -20.827 1.00 77.42 76 ASN H CA 1
ATOM 565 C C . ASN A 1 78 ? 18.726 53.215 -20.586 1.00 76.51 76 ASN H C 1
ATOM 566 O O . ASN A 1 78 ? 18.300 52.340 -19.830 1.00 70.24 76 ASN H O 1
ATOM 571 N N . ILE A 1 79 ? 19.883 53.096 -21.235 1.00 58.70 77 ILE H N 1
ATOM 572 C CA . ILE A 1 79 ? 20.725 51.910 -21.129 1.00 44.40 77 ILE H CA 1
ATOM 573 C C . ILE A 1 79 ? 22.177 52.344 -20.982 1.00 43.26 77 ILE H C 1
ATOM 574 O O . ILE A 1 79 ? 22.640 53.253 -21.679 1.00 42.48 77 ILE H O 1
ATOM 579 N N . MET A 1 80 ? 22.891 51.694 -20.066 1.00 42.81 78 MET H N 1
ATOM 580 C CA . MET A 1 80 ? 24.338 51.802 -19.960 1.00 33.27 78 MET H CA 1
ATOM 581 C C . MET A 1 80 ? 24.964 50.488 -20.409 1.00 38.64 78 MET H C 1
ATOM 582 O O . MET A 1 80 ? 24.457 49.409 -20.089 1.00 41.47 78 MET H O 1
ATOM 587 N N . TYR A 1 81 ? 26.058 50.581 -21.158 1.00 43.13 79 TYR H N 1
ATOM 588 C CA . TYR A 1 81 ? 26.765 49.412 -21.658 1.00 41.23 79 TYR H CA 1
ATOM 589 C C . TYR A 1 81 ? 28.143 49.316 -21.018 1.00 34.36 79 TYR H C 1
ATOM 590 O O . TYR A 1 81 ? 28.800 50.334 -20.777 1.00 38.66 79 TYR H O 1
ATOM 599 N N . LEU A 1 82 ? 28.575 48.088 -20.744 1.00 25.25 80 LEU H N 1
ATOM 600 C CA . LEU A 1 82 ? 29.927 47.807 -20.273 1.00 25.02 80 LEU H CA 1
ATOM 601 C C . LEU A 1 82 ? 30.578 46.857 -21.267 1.00 26.06 80 LEU H C 1
ATOM 602 O O . LEU A 1 82 ? 30.252 45.665 -21.298 1.00 35.41 80 LEU H O 1
ATOM 607 N N . GLN A 1 83 ? 31.488 47.383 -22.081 1.00 25.66 81 GLN H N 1
ATOM 608 C CA . GLN A 1 83 ? 32.218 46.579 -23.054 1.00 27.92 81 GLN H CA 1
ATOM 609 C C . GLN A 1 83 ? 33.453 46.001 -22.373 1.00 23.18 81 GLN H C 1
ATOM 610 O O . GLN A 1 83 ? 34.372 46.739 -22.001 1.00 23.29 81 GLN H O 1
ATOM 616 N N . MET A 1 84 ? 33.472 44.684 -22.205 1.00 28.69 82 MET H N 1
ATOM 617 C CA . MET A 1 84 ? 34.585 43.988 -21.574 1.00 25.65 82 MET H CA 1
ATOM 618 C C . MET A 1 84 ? 35.415 43.302 -22.651 1.00 30.24 82 MET H C 1
ATOM 619 O O . MET A 1 84 ? 34.895 42.472 -23.405 1.00 42.74 82 MET H O 1
ATOM 624 N N . ASN A 1 85 A 36.694 43.655 -22.726 1.00 25.06 82 ASN H N 1
ATOM 625 C CA . ASN A 1 85 A 37.637 43.033 -23.640 1.00 29.79 82 ASN H CA 1
ATOM 626 C C . ASN A 1 85 A 38.779 42.414 -22.845 1.00 33.33 82 ASN H C 1
ATOM 627 O O . ASN A 1 85 A 38.986 42.728 -21.670 1.00 39.94 82 ASN H O 1
ATOM 632 N N . SER A 1 86 B 39.518 41.520 -23.507 1.00 36.52 82 SER H N 1
ATOM 633 C CA . SER A 1 86 B 40.690 40.867 -22.919 1.00 38.91 82 SER H CA 1
ATOM 634 C C . SER A 1 86 B 40.330 40.157 -21.613 1.00 42.83 82 SER H C 1
ATOM 635 O O . SER A 1 86 B 41.000 40.306 -20.589 1.00 40.27 82 SER H O 1
ATOM 638 N N . LEU A 1 87 C 39.255 39.374 -21.658 1.00 33.09 82 LEU H N 1
ATOM 639 C CA . LEU A 1 87 C 38.757 38.719 -20.457 1.00 34.54 82 LEU H CA 1
ATOM 640 C C . LEU A 1 87 C 39.725 37.642 -19.983 1.00 44.69 82 LEU H C 1
ATOM 641 O O . LEU A 1 87 C 40.308 36.906 -20.785 1.00 40.21 82 LEU H O 1
ATOM 646 N N . ARG A 1 88 ? 39.898 37.560 -18.666 1.00 37.11 83 ARG H N 1
ATOM 647 C CA . ARG A 1 88 ? 40.782 36.593 -18.033 1.00 47.38 83 ARG H CA 1
ATOM 648 C C . ARG A 1 88 ? 40.010 35.852 -16.947 1.00 53.74 83 ARG H C 1
ATOM 649 O O . ARG A 1 88 ? 38.821 36.095 -16.724 1.00 47.71 83 ARG H O 1
ATOM 652 N N . ALA A 1 89 ? 40.702 34.939 -16.260 1.00 63.68 84 ALA H N 1
ATOM 653 C CA . ALA A 1 89 ? 40.059 34.171 -15.198 1.00 63.92 84 ALA H CA 1
ATOM 654 C C . ALA A 1 89 ? 39.662 35.064 -14.028 1.00 60.08 84 ALA H C 1
ATOM 655 O O . ALA A 1 89 ? 38.651 34.810 -13.363 1.00 48.86 84 ALA H O 1
ATOM 657 N N . GLU A 1 90 ? 40.444 36.114 -13.763 1.00 52.36 85 GLU H N 1
ATOM 658 C CA . GLU A 1 90 ? 40.120 37.023 -12.668 1.00 49.62 85 GLU H CA 1
ATOM 659 C C . GLU A 1 90 ? 38.757 37.675 -12.861 1.00 47.85 85 GLU H C 1
ATOM 660 O O . GLU A 1 90 ? 38.109 38.060 -11.881 1.00 52.90 85 GLU H O 1
ATOM 666 N N . ASP A 1 91 ? 38.303 37.795 -14.107 1.00 37.50 86 ASP H N 1
ATOM 667 C CA . ASP A 1 91 ? 37.073 38.509 -14.419 1.00 35.60 86 ASP H CA 1
ATOM 668 C C . ASP A 1 91 ? 35.814 37.684 -14.183 1.00 36.55 86 ASP H C 1
ATOM 669 O O . ASP A 1 91 ? 34.712 38.209 -14.376 1.00 27.56 86 ASP H O 1
ATOM 674 N N . THR A 1 92 ? 35.939 36.422 -13.779 1.00 34.81 87 THR H N 1
ATOM 675 C CA . THR A 1 92 ? 34.762 35.623 -13.460 1.00 34.36 87 THR H CA 1
ATOM 676 C C . THR A 1 92 ? 34.113 36.156 -12.188 1.00 36.78 87 THR H C 1
ATOM 677 O O . THR A 1 92 ? 34.729 36.135 -11.116 1.00 27.79 87 THR H O 1
ATOM 681 N N . ALA A 1 93 ? 32.875 36.631 -12.305 1.00 20.53 88 ALA H N 1
ATOM 682 C CA . ALA A 1 93 ? 32.177 37.254 -11.187 1.00 19.90 88 ALA H CA 1
ATOM 683 C C . ALA A 1 93 ? 30.729 37.506 -11.585 1.00 22.10 88 ALA H C 1
ATOM 684 O O . ALA A 1 93 ? 30.341 37.331 -12.743 1.00 19.69 88 ALA H O 1
ATOM 686 N N . VAL A 1 94 ? 29.935 37.915 -10.600 1.00 22.40 89 VAL H N 1
ATOM 687 C CA . VAL A 1 94 ? 28.601 38.455 -10.835 1.00 26.55 89 VAL H CA 1
ATOM 688 C C . VAL A 1 94 ? 28.723 39.968 -10.935 1.00 23.07 89 VAL H C 1
ATOM 689 O O . VAL A 1 94 ? 29.343 40.604 -10.076 1.00 21.77 89 VAL H O 1
ATOM 693 N N . TYR A 1 95 ? 28.139 40.548 -11.979 1.00 26.84 90 TYR H N 1
ATOM 694 C CA . TYR A 1 95 ? 28.300 41.969 -12.272 1.00 19.17 90 TYR H CA 1
ATOM 695 C C . TYR A 1 95 ? 27.003 42.704 -11.962 1.00 23.43 90 TYR H C 1
ATOM 696 O O . TYR A 1 95 ? 26.012 42.563 -12.687 1.00 31.79 90 TYR H O 1
ATOM 705 N N . TYR A 1 96 ? 27.017 43.490 -10.889 1.00 24.61 91 TYR H N 1
ATOM 706 C CA . TYR A 1 96 ? 25.915 44.380 -10.562 1.00 26.09 91 TYR H CA 1
ATOM 707 C C . TYR A 1 96 ? 26.170 45.758 -11.158 1.00 22.42 91 TYR H C 1
ATOM 708 O O . TYR A 1 96 ? 27.308 46.236 -11.177 1.00 31.34 91 TYR H O 1
ATOM 717 N N . CYS A 1 97 ? 25.109 46.392 -11.644 1.00 31.86 92 CYS H N 1
ATOM 718 C CA . CYS A 1 97 ? 25.122 47.825 -11.897 1.00 29.95 92 CYS H CA 1
ATOM 719 C C . CYS A 1 97 ? 24.411 48.515 -10.740 1.00 24.11 92 CYS H C 1
ATOM 720 O O . CYS A 1 97 ? 23.413 48.006 -10.221 1.00 21.37 92 CYS H O 1
ATOM 723 N N . ALA A 1 98 ? 24.948 49.656 -10.314 1.00 28.89 93 ALA H N 1
ATOM 724 C CA . ALA A 1 98 ? 24.465 50.326 -9.116 1.00 29.43 93 ALA H CA 1
ATOM 725 C C . ALA A 1 98 ? 24.420 51.828 -9.351 1.00 34.16 93 ALA H C 1
ATOM 726 O O . ALA A 1 98 ? 24.975 52.347 -10.323 1.00 40.63 93 ALA H O 1
ATOM 728 N N . SER A 1 99 ? 23.750 52.528 -8.437 1.00 28.77 94 SER H N 1
ATOM 729 C CA . SER A 1 99 ? 23.572 53.967 -8.548 1.00 23.56 94 SER H CA 1
ATOM 730 C C . SER A 1 99 ? 23.358 54.559 -7.162 1.00 35.32 94 SER H C 1
ATOM 731 O O . SER A 1 99 ? 22.705 53.947 -6.312 1.00 33.65 94 SER H O 1
ATOM 734 N N . ALA A 1 100 ? 23.912 55.749 -6.946 1.00 30.82 95 ALA H N 1
ATOM 735 C CA . ALA A 1 100 ? 23.789 56.488 -5.690 1.00 30.95 95 ALA H CA 1
ATOM 736 C C . ALA A 1 100 ? 22.960 57.738 -5.977 1.00 34.68 95 ALA H C 1
ATOM 737 O O . ALA A 1 100 ? 23.490 58.775 -6.378 1.00 40.02 95 ALA H O 1
ATOM 739 N N . THR A 1 101 ? 21.647 57.634 -5.756 1.00 44.75 96 THR H N 1
ATOM 740 C CA . THR A 1 101 ? 20.693 58.659 -6.167 1.00 53.09 96 THR H CA 1
ATOM 741 C C . THR A 1 101 ? 20.370 59.660 -5.062 1.00 42.04 96 THR H C 1
ATOM 742 O O . THR A 1 101 ? 19.263 60.215 -5.043 1.00 57.11 96 THR H O 1
ATOM 746 N N . ARG A 1 102 ? 21.299 59.913 -4.146 1.00 33.31 97 ARG H N 1
ATOM 747 C CA . ARG A 1 102 ? 21.120 60.902 -3.083 1.00 36.26 97 ARG H CA 1
ATOM 748 C C . ARG A 1 102 ? 22.246 61.921 -3.216 1.00 49.48 97 ARG H C 1
ATOM 749 O O . ARG A 1 102 ? 23.365 61.682 -2.750 1.00 48.08 97 ARG H O 1
ATOM 751 N N . TYR A 1 103 ? 21.953 63.057 -3.844 1.00 60.48 98 TYR H N 1
ATOM 752 C CA . TYR A 1 103 ? 23.010 63.994 -4.196 1.00 52.66 98 TYR H CA 1
ATOM 753 C C . TYR A 1 103 ? 23.561 64.709 -2.970 1.00 42.83 98 TYR H C 1
ATOM 754 O O . TYR A 1 103 ? 22.816 65.146 -2.088 1.00 48.91 98 TYR H O 1
ATOM 763 N N . ASP A 1 104 ? 24.884 64.824 -2.932 1.00 42.40 99 ASP H N 1
ATOM 764 C CA . ASP A 1 104 ? 25.603 65.690 -2.011 1.00 49.24 99 ASP H CA 1
ATOM 765 C C . ASP A 1 104 ? 26.835 66.200 -2.753 1.00 53.33 99 ASP H C 1
ATOM 766 O O . ASP A 1 104 ? 26.930 66.076 -3.978 1.00 61.20 99 ASP H O 1
ATOM 771 N N . ILE A 1 105 ? 27.784 66.780 -2.016 1.00 32.81 100 ILE H N 1
ATOM 772 C CA . ILE A 1 105 ? 29.028 67.221 -2.646 1.00 52.33 100 ILE H CA 1
ATOM 773 C C . ILE A 1 105 ? 29.739 66.035 -3.284 1.00 53.51 100 ILE H C 1
ATOM 774 O O . ILE A 1 105 ? 30.212 66.106 -4.425 1.00 62.46 100 ILE H O 1
ATOM 779 N N . LEU A 1 106 A 29.816 64.924 -2.558 1.00 56.31 100 LEU H N 1
ATOM 780 C CA . LEU A 1 106 A 30.274 63.651 -3.092 1.00 33.03 100 LEU H CA 1
ATOM 781 C C . LEU A 1 106 A 29.145 62.638 -2.981 1.00 28.75 100 LEU H C 1
ATOM 782 O O . LEU A 1 106 A 28.388 62.645 -2.005 1.00 42.00 100 LEU H O 1
ATOM 787 N N . THR A 1 107 B 29.025 61.777 -3.987 1.00 36.68 100 THR H N 1
ATOM 788 C CA . THR A 1 107 B 28.030 60.717 -3.997 1.00 45.47 100 THR H CA 1
ATOM 789 C C . THR A 1 107 B 28.723 59.371 -4.153 1.00 30.91 100 THR H C 1
ATOM 790 O O . THR A 1 107 B 29.789 59.272 -4.768 1.00 33.95 100 THR H O 1
ATOM 794 N N . GLY A 1 108 C 28.114 58.333 -3.582 1.00 24.87 100 GLY H N 1
ATOM 795 C CA . GLY A 1 108 C 28.689 57.005 -3.662 1.00 23.23 100 GLY H CA 1
ATOM 796 C C . GLY A 1 108 C 28.039 55.977 -2.759 1.00 23.88 100 GLY H C 1
ATOM 797 O O . GLY A 1 108 C 28.584 54.886 -2.564 1.00 28.21 100 GLY H O 1
ATOM 798 N N . ALA A 1 109 D 26.880 56.308 -2.197 1.00 23.03 100 ALA H N 1
ATOM 799 C CA . ALA A 1 109 D 26.107 55.378 -1.376 1.00 22.08 100 ALA H CA 1
ATOM 800 C C . ALA A 1 109 D 25.048 54.745 -2.271 1.00 21.90 100 ALA H C 1
ATOM 801 O O . ALA A 1 109 D 23.996 55.338 -2.523 1.00 24.10 100 ALA H O 1
ATOM 803 N N . PHE A 1 110 E 25.328 53.535 -2.746 1.00 19.73 100 PHE H N 1
ATOM 804 C CA . PHE A 1 110 E 24.487 52.872 -3.740 1.00 21.88 100 PHE H CA 1
ATOM 805 C C . PHE A 1 110 E 23.205 52.387 -3.076 1.00 26.21 100 PHE H C 1
ATOM 806 O O . PHE A 1 110 E 23.199 51.379 -2.366 1.00 31.19 100 PHE H O 1
ATOM 814 N N . ASP A 1 111 ? 22.108 53.103 -3.315 1.00 31.11 101 ASP H N 1
ATOM 815 C CA . ASP A 1 111 ? 20.804 52.680 -2.820 1.00 33.22 101 ASP H CA 1
ATOM 816 C C . ASP A 1 111 ? 20.097 51.731 -3.777 1.00 39.15 101 ASP H C 1
ATOM 817 O O . ASP A 1 111 ? 19.275 50.919 -3.336 1.00 48.73 101 ASP H O 1
ATOM 822 N N . TYR A 1 112 ? 20.399 51.811 -5.070 1.00 33.29 102 TYR H N 1
ATOM 823 C CA . TYR A 1 112 ? 19.766 50.981 -6.085 1.00 31.45 102 TYR H CA 1
ATOM 824 C C . TYR A 1 112 ? 20.789 50.026 -6.681 1.00 33.17 102 TYR H C 1
ATOM 825 O O . TYR A 1 112 ? 21.886 50.444 -7.068 1.00 38.48 102 TYR H O 1
ATOM 834 N N . TRP A 1 113 ? 20.428 48.747 -6.749 1.00 27.95 103 TRP H N 1
ATOM 835 C CA . TRP A 1 113 ? 21.235 47.714 -7.380 1.00 30.71 103 TRP H CA 1
ATOM 836 C C . TRP A 1 113 ? 20.349 46.895 -8.312 1.00 33.99 103 TRP H C 1
ATOM 837 O O . TRP A 1 113 ? 19.133 47.098 -8.393 1.00 43.24 103 TRP H O 1
ATOM 848 N N . GLY A 1 114 ? 20.974 45.955 -9.021 1.00 25.81 104 GLY H N 1
ATOM 849 C CA . GLY A 1 114 ? 20.270 44.962 -9.795 1.00 30.52 104 GLY H CA 1
ATOM 850 C C . GLY A 1 114 ? 20.600 43.562 -9.303 1.00 40.45 104 GLY H C 1
ATOM 851 O O . GLY A 1 114 ? 21.400 43.371 -8.384 1.00 41.87 104 GLY H O 1
ATOM 852 N N . GLN A 1 115 ? 19.958 42.579 -9.938 1.00 45.35 105 GLN H N 1
ATOM 853 C CA . GLN A 1 115 ? 20.205 41.189 -9.574 1.00 35.47 105 GLN H CA 1
ATOM 854 C C . GLN A 1 115 ? 21.572 40.704 -10.036 1.00 36.94 105 GLN H C 1
ATOM 855 O O . GLN A 1 115 ? 22.077 39.710 -9.503 1.00 36.46 105 GLN H O 1
ATOM 857 N N . GLY A 1 116 ? 22.175 41.374 -11.006 1.00 43.85 106 GLY H N 1
ATOM 858 C CA . GLY A 1 116 ? 23.512 41.017 -11.453 1.00 44.88 106 GLY H CA 1
ATOM 859 C C . GLY A 1 116 ? 23.506 39.933 -12.511 1.00 37.91 106 GLY H C 1
ATOM 860 O O . GLY A 1 116 ? 22.623 39.080 -12.573 1.00 41.89 106 GLY H O 1
ATOM 861 N N . THR A 1 117 ? 24.524 39.976 -13.368 1.00 55.88 107 THR H N 1
ATOM 862 C CA . THR A 1 117 ? 24.734 38.976 -14.404 1.00 52.91 107 THR H CA 1
ATOM 863 C C . THR A 1 117 ? 26.027 38.230 -14.124 1.00 54.93 107 THR H C 1
ATOM 864 O O . THR A 1 117 ? 27.054 38.848 -13.826 1.00 62.20 107 THR H O 1
ATOM 868 N N . LEU A 1 118 ? 25.976 36.907 -14.229 1.00 36.06 108 LEU H N 1
ATOM 869 C CA . LEU A 1 118 ? 27.160 36.088 -14.025 1.00 26.24 108 LEU H CA 1
ATOM 870 C C . LEU A 1 118 ? 27.995 36.050 -15.297 1.00 29.02 108 LEU H C 1
ATOM 871 O O . LEU A 1 118 ? 27.465 35.857 -16.396 1.00 35.42 108 LEU H O 1
ATOM 876 N N . VAL A 1 119 ? 29.301 36.244 -15.145 1.00 25.94 109 VAL H N 1
ATOM 877 C CA . VAL A 1 119 ? 30.256 36.146 -16.241 1.00 28.24 109 VAL H CA 1
ATOM 878 C C . VAL A 1 119 ? 31.311 35.131 -15.831 1.00 31.41 109 VAL H C 1
ATOM 879 O O . VAL A 1 119 ? 32.015 35.335 -14.835 1.00 32.24 109 VAL H O 1
ATOM 883 N N . THR A 1 120 ? 31.411 34.037 -16.580 1.00 38.17 110 THR H N 1
ATOM 884 C CA . THR A 1 120 ? 32.369 32.976 -16.300 1.00 38.74 110 THR H CA 1
ATOM 885 C C . THR A 1 120 ? 33.364 32.881 -17.447 1.00 30.68 110 THR H C 1
ATOM 886 O O . THR A 1 120 ? 32.968 32.729 -18.607 1.00 37.39 110 THR H O 1
ATOM 890 N N . VAL A 1 121 ? 34.651 32.971 -17.119 1.00 20.05 111 VAL H N 1
ATOM 891 C CA . VAL A 1 121 ? 35.707 32.902 -18.121 1.00 41.87 111 VAL H CA 1
ATOM 892 C C . VAL A 1 121 ? 36.479 31.603 -17.943 1.00 37.46 111 VAL H C 1
ATOM 893 O O . VAL A 1 121 ? 37.411 31.526 -17.135 1.00 40.41 111 VAL H O 1
ATOM 897 N N . VAL A 1 122 ? 36.093 30.571 -18.695 1.00 45.43 112 VAL H N 1
ATOM 898 C CA . VAL A 1 122 ? 36.724 29.261 -18.614 1.00 42.13 112 VAL H CA 1
ATOM 899 C C . VAL A 1 122 ? 36.971 28.738 -20.022 1.00 34.06 112 VAL H C 1
ATOM 900 O O . VAL A 1 122 ? 36.380 29.203 -20.998 1.00 33.21 112 VAL H O 1
ATOM 904 N N . SER A 1 123 ? 37.865 27.753 -20.112 1.00 32.04 113 SER H N 1
ATOM 905 C CA . SER A 1 123 ? 38.175 27.072 -21.363 1.00 36.40 113 SER H CA 1
ATOM 906 C C . SER A 1 123 ? 38.040 25.562 -21.203 1.00 42.34 113 SER H C 1
ATOM 907 O O . SER A 1 123 ? 38.667 24.792 -21.936 1.00 45.38 113 SER H O 1
ATOM 910 N N . ARG A 1 124 ? 37.223 25.129 -20.247 1.00 29.16 114 ARG H N 1
ATOM 911 C CA . ARG A 1 124 ? 37.036 23.711 -19.956 1.00 27.39 114 ARG H CA 1
ATOM 912 C C . ARG A 1 124 ? 35.612 23.522 -19.462 1.00 26.75 114 ARG H C 1
ATOM 913 O O . ARG A 1 124 ? 35.218 24.135 -18.466 1.00 31.81 114 ARG H O 1
ATOM 921 N N . ARG A 1 125 ? 34.836 22.698 -20.164 1.00 23.46 115 ARG H N 1
ATOM 922 C CA . ARG A 1 125 ? 33.424 22.515 -19.850 1.00 27.43 115 ARG H CA 1
ATOM 923 C C . ARG A 1 125 ? 33.083 21.035 -19.880 1.00 24.23 115 ARG H C 1
ATOM 924 O O . ARG A 1 125 ? 33.347 20.356 -20.876 1.00 26.90 115 ARG H O 1
ATOM 932 N N . LEU A 1 126 ? 32.489 20.542 -18.794 1.00 22.29 116 LEU H N 1
ATOM 933 C CA . LEU A 1 126 ? 32.052 19.156 -18.712 1.00 25.89 116 LEU H CA 1
ATOM 934 C C . LEU A 1 126 ? 30.661 19.103 -18.112 1.00 21.56 116 LEU H C 1
ATOM 935 O O . LEU A 1 126 ? 30.383 19.788 -17.109 1.00 20.83 116 LEU H O 1
ATOM 940 N N . PRO A 1 127 ? 29.750 18.312 -18.678 1.00 21.02 117 PRO H N 1
ATOM 941 C CA . PRO A 1 127 ? 28.355 18.336 -18.243 1.00 21.33 117 PRO H CA 1
ATOM 942 C C . PRO A 1 127 ? 28.163 17.538 -16.967 1.00 19.12 117 PRO H C 1
ATOM 943 O O . PRO A 1 127 ? 28.990 16.680 -16.625 1.00 15.19 117 PRO H O 1
ATOM 947 N N . PRO A 1 128 ? 27.083 17.794 -16.233 1.00 27.81 118 PRO H N 1
ATOM 948 C CA . PRO A 1 128 ? 26.803 17.019 -15.024 1.00 18.16 118 PRO H CA 1
ATOM 949 C C . PRO A 1 128 ? 26.017 15.750 -15.306 1.00 22.04 118 PRO H C 1
ATOM 950 O O . PRO A 1 128 ? 25.188 15.677 -16.215 1.00 27.74 118 PRO H O 1
ATOM 954 N N . SER A 1 129 ? 26.303 14.733 -14.500 1.00 28.06 119 SER H N 1
ATOM 955 C CA . SER A 1 129 ? 25.502 13.519 -14.449 1.00 27.70 119 SER H CA 1
ATOM 956 C C . SER A 1 129 ? 24.648 13.564 -13.190 1.00 27.10 119 SER H C 1
ATOM 957 O O . SER A 1 129 ? 25.166 13.803 -12.094 1.00 25.49 119 SER H O 1
ATOM 960 N N . VAL A 1 130 ? 23.346 13.346 -13.349 1.00 25.00 120 VAL H N 1
ATOM 961 C CA . VAL A 1 130 ? 22.382 13.498 -12.267 1.00 19.23 120 VAL H CA 1
ATOM 962 C C . VAL A 1 130 ? 21.853 12.125 -11.881 1.00 25.08 120 VAL H C 1
ATOM 963 O O . VAL A 1 130 ? 21.415 11.354 -12.744 1.00 26.25 120 VAL H O 1
ATOM 967 N N . PHE A 1 131 ? 21.893 11.824 -10.585 1.00 23.32 121 PHE H N 1
ATOM 968 C CA . PHE A 1 131 ? 21.411 10.558 -10.063 1.00 18.56 121 PHE H CA 1
ATOM 969 C C . PHE A 1 131 ? 20.445 10.802 -8.917 1.00 21.89 121 PHE H C 1
ATOM 970 O O . PHE A 1 131 ? 20.682 11.676 -8.072 1.00 18.00 121 PHE H O 1
ATOM 978 N N . PRO A 1 132 ? 19.347 10.052 -8.856 1.00 24.91 122 PRO H N 1
ATOM 979 C CA . PRO A 1 132 ? 18.384 10.249 -7.771 1.00 22.79 122 PRO H CA 1
ATOM 980 C C . PRO A 1 132 ? 18.924 9.734 -6.446 1.00 22.66 122 PRO H C 1
ATOM 981 O O . PRO A 1 132 ? 19.599 8.704 -6.385 1.00 21.77 122 PRO H O 1
ATOM 985 N N . LEU A 1 133 ? 18.631 10.476 -5.383 1.00 18.81 123 LEU H N 1
ATOM 986 C CA . LEU A 1 133 ? 18.861 10.027 -4.013 1.00 20.74 123 LEU H CA 1
ATOM 987 C C . LEU A 1 133 ? 17.495 9.637 -3.463 1.00 22.20 123 LEU H C 1
ATOM 988 O O . LEU A 1 133 ? 16.743 10.484 -2.975 1.00 26.03 123 LEU H O 1
ATOM 993 N N . ALA A 1 134 ? 17.174 8.350 -3.554 1.00 29.20 124 ALA H N 1
ATOM 994 C CA . ALA A 1 134 ? 15.796 7.910 -3.371 1.00 25.60 124 ALA H CA 1
ATOM 995 C C . ALA A 1 134 ? 15.466 7.729 -1.893 1.00 34.04 124 ALA H C 1
ATOM 996 O O . ALA A 1 134 ? 16.309 7.264 -1.118 1.00 40.95 124 ALA H O 1
ATOM 998 N N . PRO A 1 135 ? 14.244 8.084 -1.500 1.00 30.93 125 PRO H N 1
ATOM 999 C CA . PRO A 1 135 ? 13.811 7.825 -0.124 1.00 35.49 125 PRO H CA 1
ATOM 1000 C C . PRO A 1 135 ? 13.567 6.341 0.100 1.00 55.71 125 PRO H C 1
ATOM 1001 O O . PRO A 1 135 ? 12.997 5.650 -0.748 1.00 51.44 125 PRO H O 1
ATOM 1005 N N . SER A 1 136 ? 14.012 5.854 1.255 1.00 67.41 126 SER H N 1
ATOM 1006 C CA . SER A 1 136 ? 13.866 4.452 1.620 1.00 85.88 126 SER H CA 1
ATOM 1007 C C . SER A 1 136 ? 13.500 4.385 3.098 1.00 80.98 126 SER H C 1
ATOM 1008 O O . SER A 1 136 ? 13.215 5.404 3.734 1.00 88.93 126 SER H O 1
ATOM 1011 N N . SER A 1 137 ? 13.502 3.169 3.648 1.00 96.73 127 SER H N 1
ATOM 1012 C CA . SER A 1 137 ? 13.347 3.009 5.088 1.00 106.77 127 SER H CA 1
ATOM 1013 C C . SER A 1 137 ? 14.548 3.551 5.850 1.00 99.38 127 SER H C 1
ATOM 1014 O O . SER A 1 137 ? 14.435 3.829 7.049 1.00 95.17 127 SER H O 1
ATOM 1016 N N . LYS A 1 138 ? 15.689 3.707 5.180 1.00 84.83 128 LYS H N 1
ATOM 1017 C CA . LYS A 1 138 ? 16.903 4.226 5.792 1.00 81.27 128 LYS H CA 1
ATOM 1018 C C . LYS A 1 138 ? 17.006 5.743 5.718 1.00 76.99 128 LYS H C 1
ATOM 1019 O O . LYS A 1 138 ? 17.837 6.328 6.422 1.00 50.47 128 LYS H O 1
ATOM 1022 N N . SER A 1 139 ? 16.199 6.390 4.882 1.00 111.09 129 SER H N 1
ATOM 1023 C CA . SER A 1 139 ? 16.126 7.845 4.809 1.00 107.82 129 SER H CA 1
ATOM 1024 C C . SER A 1 139 ? 14.753 8.342 5.249 1.00 103.99 129 SER H C 1
ATOM 1025 O O . SER A 1 139 ? 14.219 9.310 4.706 1.00 93.51 129 SER H O 1
ATOM 1028 N N . THR A 1 140 ? 14.168 7.673 6.241 1.00 83.19 130 THR H N 1
ATOM 1029 C CA . THR A 1 140 ? 12.868 8.040 6.798 1.00 79.58 130 THR H CA 1
ATOM 1030 C C . THR A 1 140 ? 13.005 8.057 8.317 1.00 86.11 130 THR H C 1
ATOM 1031 O O . THR A 1 140 ? 12.900 7.013 8.969 1.00 87.58 130 THR H O 1
ATOM 1033 N N . SER A 1 141 ? 13.252 9.239 8.878 1.00 122.13 131 SER H N 1
ATOM 1034 C CA . SER A 1 141 ? 13.346 9.411 10.327 1.00 122.53 131 SER H CA 1
ATOM 1035 C C . SER A 1 141 ? 11.954 9.750 10.843 1.00 108.98 131 SER H C 1
ATOM 1036 O O . SER A 1 141 ? 11.560 10.915 10.920 1.00 106.66 131 SER H O 1
ATOM 1038 N N . GLY A 1 142 ? 11.197 8.717 11.194 1.00 78.14 132 GLY H N 1
ATOM 1039 C CA . GLY A 1 142 ? 9.839 8.927 11.669 1.00 69.14 132 GLY H CA 1
ATOM 1040 C C . GLY A 1 142 ? 8.912 9.260 10.522 1.00 71.61 132 GLY H C 1
ATOM 1041 O O . GLY A 1 142 ? 8.851 8.534 9.525 1.00 50.60 132 GLY H O 1
ATOM 1042 N N . GLY A 1 143 ? 8.183 10.367 10.657 1.00 57.54 133 GLY H N 1
ATOM 1043 C CA . GLY A 1 143 ? 7.262 10.797 9.621 1.00 42.13 133 GLY H CA 1
ATOM 1044 C C . GLY A 1 143 ? 7.880 11.608 8.505 1.00 42.17 133 GLY H C 1
ATOM 1045 O O . GLY A 1 143 ? 7.206 11.874 7.505 1.00 34.95 133 GLY H O 1
ATOM 1046 N N . THR A 1 144 ? 9.141 12.004 8.648 1.00 40.35 134 THR H N 1
ATOM 1047 C CA . THR A 1 144 ? 9.842 12.788 7.642 1.00 35.19 134 THR H CA 1
ATOM 1048 C C . THR A 1 144 ? 10.652 11.870 6.736 1.00 31.75 134 THR H C 1
ATOM 1049 O O . THR A 1 144 ? 11.326 10.950 7.208 1.00 40.45 134 THR H O 1
ATOM 1053 N N . ALA A 1 145 ? 10.573 12.121 5.432 1.00 22.16 135 ALA H N 1
ATOM 1054 C CA . ALA A 1 145 ? 11.363 11.407 4.442 1.00 23.91 135 ALA H CA 1
ATOM 1055 C C . ALA A 1 145 ? 12.254 12.391 3.699 1.00 16.99 135 ALA H C 1
ATOM 1056 O O . ALA A 1 145 ? 11.827 13.501 3.367 1.00 19.67 135 ALA H O 1
ATOM 1058 N N . ALA A 1 146 ? 13.492 11.982 3.446 1.00 24.65 136 ALA H N 1
ATOM 1059 C CA . ALA A 1 146 ? 14.440 12.779 2.686 1.00 20.62 136 ALA H CA 1
ATOM 1060 C C . ALA A 1 146 ? 14.655 12.152 1.315 1.00 17.24 136 ALA H C 1
ATOM 1061 O O . ALA A 1 146 ? 14.724 10.926 1.184 1.00 25.45 136 ALA H O 1
ATOM 1063 N N . LEU A 1 147 ? 14.740 13.002 0.297 1.00 17.30 137 LEU H N 1
ATOM 1064 C CA . LEU A 1 147 ? 15.099 12.588 -1.050 1.00 25.18 137 LEU H CA 1
ATOM 1065 C C . LEU A 1 147 ? 15.921 13.704 -1.675 1.00 18.63 137 LEU H C 1
ATOM 1066 O O . LEU A 1 147 ? 15.999 14.814 -1.143 1.00 18.92 137 LEU H O 1
ATOM 1071 N N . GLY A 1 148 ? 16.544 13.409 -2.809 1.00 9.36 138 GLY H N 1
ATOM 1072 C CA . GLY A 1 148 ? 17.381 14.415 -3.424 1.00 10.21 138 GLY H CA 1
ATOM 1073 C C . GLY A 1 148 ? 17.939 13.971 -4.757 1.00 11.37 138 GLY H C 1
ATOM 1074 O O . GLY A 1 148 ? 17.471 13.008 -5.366 1.00 18.58 138 GLY H O 1
ATOM 1075 N N . CYS A 1 149 ? 18.953 14.712 -5.200 1.00 20.10 139 CYS H N 1
ATOM 1076 C CA . CYS A 1 149 ? 19.607 14.489 -6.481 1.00 19.56 139 CYS H CA 1
ATOM 1077 C C . CYS A 1 149 ? 21.101 14.707 -6.314 1.00 25.31 139 CYS H C 1
ATOM 1078 O O . CYS A 1 149 ? 21.521 15.690 -5.696 1.00 26.74 139 CYS H O 1
ATOM 1081 N N . LEU A 1 150 ? 21.896 13.794 -6.863 1.00 24.01 140 LEU H N 1
ATOM 1082 C CA . LEU A 1 150 ? 23.347 13.919 -6.875 1.00 23.85 140 LEU H CA 1
ATOM 1083 C C . LEU A 1 150 ? 23.775 14.450 -8.238 1.00 25.65 140 LEU H C 1
ATOM 1084 O O . LEU A 1 150 ? 23.530 13.806 -9.264 1.00 28.36 140 LEU H O 1
ATOM 1089 N N . VAL A 1 151 ? 24.397 15.624 -8.247 1.00 20.23 141 VAL H N 1
ATOM 1090 C CA . VAL A 1 151 ? 24.855 16.282 -9.467 1.00 15.83 141 VAL H CA 1
ATOM 1091 C C . VAL A 1 151 ? 26.376 16.229 -9.456 1.00 14.69 141 VAL H C 1
ATOM 1092 O O . VAL A 1 151 ? 27.024 16.905 -8.648 1.00 21.63 141 VAL H O 1
ATOM 1096 N N . LYS A 1 152 ? 26.953 15.435 -10.358 1.00 18.11 142 LYS H N 1
ATOM 1097 C CA . LYS A 1 152 ? 28.320 14.961 -10.205 1.00 29.13 142 LYS H CA 1
ATOM 1098 C C . LYS A 1 152 ? 29.143 15.185 -11.467 1.00 26.78 142 LYS H C 1
ATOM 1099 O O . LYS A 1 152 ? 28.624 15.148 -12.587 1.00 24.24 142 LYS H O 1
ATOM 1105 N N . ASP A 1 153 ? 30.442 15.426 -11.259 1.00 25.99 143 ASP H N 1
ATOM 1106 C CA . ASP A 1 153 ? 31.454 15.399 -12.319 1.00 25.64 143 ASP H CA 1
ATOM 1107 C C . ASP A 1 153 ? 31.195 16.460 -13.390 1.00 29.77 143 ASP H C 1
ATOM 1108 O O . ASP A 1 153 ? 31.262 16.192 -14.591 1.00 39.98 143 ASP H O 1
ATOM 1113 N N . TYR A 1 154 ? 30.919 17.683 -12.948 1.00 23.62 144 TYR H N 1
ATOM 1114 C CA . TYR A 1 154 ? 30.654 18.785 -13.859 1.00 26.37 144 TYR H CA 1
ATOM 1115 C C . TYR A 1 154 ? 31.669 19.902 -13.656 1.00 24.15 144 TYR H C 1
ATOM 1116 O O . TYR A 1 154 ? 32.367 19.965 -12.639 1.00 20.13 144 TYR H O 1
ATOM 1125 N N . PHE A 1 155 ? 31.733 20.791 -14.646 1.00 20.32 145 PHE H N 1
ATOM 1126 C CA . PHE A 1 155 ? 32.680 21.898 -14.670 1.00 25.02 145 PHE H CA 1
ATOM 1127 C C . PHE A 1 155 ? 32.309 22.861 -15.792 1.00 26.49 145 PHE H C 1
ATOM 1128 O O . PHE A 1 155 ? 31.989 22.421 -16.903 1.00 23.07 145 PHE H O 1
ATOM 1136 N N . PRO A 1 156 ? 32.334 24.180 -15.547 1.00 25.19 146 PRO H N 1
ATOM 1137 C CA . PRO A 1 156 ? 32.641 24.779 -14.247 1.00 28.81 146 PRO H CA 1
ATOM 1138 C C . PRO A 1 156 ? 31.395 25.011 -13.402 1.00 27.72 146 PRO H C 1
ATOM 1139 O O . PRO A 1 156 ? 30.306 24.575 -13.775 1.00 31.69 146 PRO H O 1
ATOM 1143 N N . GLU A 1 157 ? 31.564 25.692 -12.273 1.00 30.16 147 GLU H N 1
ATOM 1144 C CA . GLU A 1 157 ? 30.429 26.144 -11.493 1.00 29.42 147 GLU H CA 1
ATOM 1145 C C . GLU A 1 157 ? 29.714 27.276 -12.231 1.00 34.05 147 GLU H C 1
ATOM 1146 O O . GLU A 1 157 ? 30.317 27.973 -13.050 1.00 33.39 147 GLU H O 1
ATOM 1152 N N . PRO A 1 158 ? 28.418 27.485 -11.955 1.00 25.04 148 PRO H N 1
ATOM 1153 C CA . PRO A 1 158 ? 27.567 26.702 -11.058 1.00 26.20 148 PRO H CA 1
ATOM 1154 C C . PRO A 1 158 ? 26.475 25.911 -11.773 1.00 27.05 148 PRO H C 1
ATOM 1155 O O . PRO A 1 158 ? 26.183 26.164 -12.943 1.00 29.99 148 PRO H O 1
ATOM 1159 N N . VAL A 1 159 ? 25.879 24.956 -11.065 1.00 22.14 149 VAL H N 1
ATOM 1160 C CA . VAL A 1 159 ? 24.653 24.303 -11.504 1.00 26.54 149 VAL H CA 1
ATOM 1161 C C . VAL A 1 159 ? 23.501 24.873 -10.694 1.00 24.76 149 VAL H C 1
ATOM 1162 O O . VAL A 1 159 ? 23.597 25.003 -9.467 1.00 28.82 149 VAL H O 1
ATOM 1166 N N . THR A 1 160 ? 22.426 25.243 -11.378 1.00 17.62 150 THR H N 1
ATOM 1167 C CA . THR A 1 160 ? 21.178 25.573 -10.714 1.00 18.06 150 THR H CA 1
ATOM 1168 C C . THR A 1 160 ? 20.311 24.325 -10.663 1.00 25.89 150 THR H C 1
ATOM 1169 O O . THR A 1 160 ? 20.175 23.610 -11.659 1.00 26.44 150 THR H O 1
ATOM 1173 N N . VAL A 1 161 ? 19.742 24.053 -9.493 1.00 28.49 151 VAL H N 1
ATOM 1174 C CA . VAL A 1 161 ? 18.852 22.914 -9.320 1.00 22.61 151 VAL H CA 1
ATOM 1175 C C . VAL A 1 161 ? 17.577 23.399 -8.647 1.00 25.26 151 VAL H C 1
ATOM 1176 O O . VAL A 1 161 ? 17.617 23.926 -7.528 1.00 37.58 151 VAL H O 1
ATOM 1180 N N . SER A 1 162 ? 16.454 23.246 -9.339 1.00 25.89 152 SER H N 1
ATOM 1181 C CA . SER A 1 162 ? 15.139 23.529 -8.794 1.00 26.97 152 SER H CA 1
ATOM 1182 C C . SER A 1 162 ? 14.359 22.230 -8.658 1.00 23.84 152 SER H C 1
ATOM 1183 O O . SER A 1 162 ? 14.673 21.220 -9.294 1.00 19.11 152 SER H O 1
ATOM 1186 N N . TRP A 1 163 ? 13.335 22.264 -7.812 1.00 23.72 153 TRP H N 1
ATOM 1187 C CA . TRP A 1 163 ? 12.488 21.106 -7.559 1.00 21.92 153 TRP H CA 1
ATOM 1188 C C . TRP A 1 163 ? 11.082 21.414 -8.050 1.00 21.73 153 TRP H C 1
ATOM 1189 O O . TRP A 1 163 ? 10.450 22.364 -7.575 1.00 23.28 153 TRP H O 1
ATOM 1200 N N . ASN A 1 164 ? 10.605 20.614 -9.005 1.00 16.17 154 ASN H N 1
ATOM 1201 C CA . ASN A 1 164 ? 9.281 20.788 -9.601 1.00 19.66 154 ASN H CA 1
ATOM 1202 C C . ASN A 1 164 ? 9.132 22.175 -10.223 1.00 24.28 154 ASN H C 1
ATOM 1203 O O . ASN A 1 164 ? 8.113 22.848 -10.049 1.00 20.74 154 ASN H O 1
ATOM 1208 N N . SER A 1 165 ? 10.170 22.606 -10.945 1.00 29.69 155 SER H N 1
ATOM 1209 C CA . SER A 1 165 ? 10.151 23.841 -11.732 1.00 26.30 155 SER H CA 1
ATOM 1210 C C . SER A 1 165 ? 9.932 25.078 -10.865 1.00 25.40 155 SER H C 1
ATOM 1211 O O . SER A 1 165 ? 9.297 26.044 -11.294 1.00 30.21 155 SER H O 1
ATOM 1214 N N . GLY A 1 166 ? 10.460 25.065 -9.641 1.00 30.21 156 GLY H N 1
ATOM 1215 C CA . GLY A 1 166 ? 10.354 26.196 -8.747 1.00 27.02 156 GLY H CA 1
ATOM 1216 C C . GLY A 1 166 ? 9.183 26.156 -7.789 1.00 25.79 156 GLY H C 1
ATOM 1217 O O . GLY A 1 166 ? 9.121 26.993 -6.879 1.00 33.25 156 GLY H O 1
ATOM 1218 N N . ALA A 1 167 ? 8.253 25.213 -7.961 1.00 25.25 157 ALA H N 1
ATOM 1219 C CA . ALA A 1 167 ? 7.102 25.140 -7.068 1.00 27.00 157 ALA H CA 1
ATOM 1220 C C . ALA A 1 167 ? 7.501 24.714 -5.661 1.00 25.42 157 ALA H C 1
ATOM 1221 O O . ALA A 1 167 ? 6.869 25.137 -4.686 1.00 34.28 157 ALA H O 1
ATOM 1223 N N . LEU A 1 168 ? 8.539 23.891 -5.532 1.00 34.06 158 LEU H N 1
ATOM 1224 C CA . LEU A 1 168 ? 8.953 23.327 -4.251 1.00 24.05 158 LEU H CA 1
ATOM 1225 C C . LEU A 1 168 ? 10.285 23.945 -3.842 1.00 26.63 158 LEU H C 1
ATOM 1226 O O . LEU A 1 168 ? 11.308 23.725 -4.499 1.00 26.33 158 LEU H O 1
ATOM 1231 N N . THR A 1 169 ? 10.267 24.721 -2.757 1.00 19.65 159 THR H N 1
ATOM 1232 C CA . THR A 1 169 ? 11.476 25.304 -2.186 1.00 24.90 159 THR H CA 1
ATOM 1233 C C . THR A 1 169 ? 11.594 25.129 -0.680 1.00 28.11 159 THR H C 1
ATOM 1234 O O . THR A 1 169 ? 12.711 25.235 -0.156 1.00 27.50 159 THR H O 1
ATOM 1238 N N . SER A 1 170 ? 10.499 24.873 0.031 1.00 23.19 160 SER H N 1
ATOM 1239 C CA . SER A 1 170 ? 10.545 24.771 1.483 1.00 19.10 160 SER H CA 1
ATOM 1240 C C . SER A 1 170 ? 11.289 23.511 1.906 1.00 21.80 160 SER H C 1
ATOM 1241 O O . SER A 1 170 ? 11.046 22.423 1.375 1.00 20.92 160 SER H O 1
ATOM 1244 N N . GLY A 1 171 ? 12.197 23.661 2.869 1.00 25.95 161 GLY H N 1
ATOM 1245 C CA . GLY A 1 171 ? 12.979 22.534 3.334 1.00 29.25 161 GLY H CA 1
ATOM 1246 C C . GLY A 1 171 ? 13.992 22.017 2.341 1.00 35.02 161 GLY H C 1
ATOM 1247 O O . GLY A 1 171 ? 14.482 20.896 2.499 1.00 44.33 161 GLY H O 1
ATOM 1248 N N . VAL A 1 172 ? 14.321 22.800 1.320 1.00 16.59 162 VAL H N 1
ATOM 1249 C CA . VAL A 1 172 ? 15.285 22.396 0.304 1.00 15.96 162 VAL H CA 1
ATOM 1250 C C . VAL A 1 172 ? 16.667 22.885 0.714 1.00 18.29 162 VAL H C 1
ATOM 1251 O O . VAL A 1 172 ? 16.837 24.047 1.101 1.00 34.26 162 VAL H O 1
ATOM 1255 N N . HIS A 1 173 ? 17.653 21.995 0.636 1.00 17.85 163 HIS H N 1
ATOM 1256 C CA . HIS A 1 173 ? 19.050 22.334 0.878 1.00 21.48 163 HIS H CA 1
ATOM 1257 C C . HIS A 1 173 ? 19.865 21.922 -0.338 1.00 16.00 163 HIS H C 1
ATOM 1258 O O . HIS A 1 173 ? 19.921 20.735 -0.678 1.00 16.73 163 HIS H O 1
ATOM 1265 N N . THR A 1 174 ? 20.482 22.898 -0.996 1.00 12.47 164 THR H N 1
ATOM 1266 C CA . THR A 1 174 ? 21.427 22.647 -2.078 1.00 17.80 164 THR H CA 1
ATOM 1267 C C . THR A 1 174 ? 22.820 22.953 -1.544 1.00 19.90 164 THR H C 1
ATOM 1268 O O . THR A 1 174 ? 23.159 24.117 -1.308 1.00 21.83 164 THR H O 1
ATOM 1272 N N . PHE A 1 175 ? 23.617 21.908 -1.353 1.00 20.25 165 PHE H N 1
ATOM 1273 C CA . PHE A 1 175 ? 24.906 22.066 -0.706 1.00 16.61 165 PHE H CA 1
ATOM 1274 C C . PHE A 1 175 ? 25.897 22.763 -1.636 1.00 16.19 165 PHE H C 1
ATOM 1275 O O . PHE A 1 175 ? 25.819 22.621 -2.860 1.00 16.52 165 PHE H O 1
ATOM 1283 N N . PRO A 1 176 ? 26.824 23.540 -1.079 1.00 20.72 166 PRO H N 1
ATOM 1284 C CA . PRO A 1 176 ? 27.924 24.066 -1.892 1.00 16.84 166 PRO H CA 1
ATOM 1285 C C . PRO A 1 176 ? 28.712 22.929 -2.521 1.00 21.02 166 PRO H C 1
ATOM 1286 O O . PRO A 1 176 ? 28.877 21.857 -1.933 1.00 20.91 166 PRO H O 1
ATOM 1290 N N . ALA A 1 177 ? 29.190 23.170 -3.737 1.00 20.91 167 ALA H N 1
ATOM 1291 C CA . ALA A 1 177 ? 29.893 22.135 -4.479 1.00 16.63 167 ALA H CA 1
ATOM 1292 C C . ALA A 1 177 ? 31.210 21.775 -3.801 1.00 17.26 167 ALA H C 1
ATOM 1293 O O . ALA A 1 177 ? 31.863 22.610 -3.169 1.00 17.08 167 ALA H O 1
ATOM 1295 N N . VAL A 1 178 ? 31.590 20.508 -3.927 1.00 18.31 168 VAL H N 1
ATOM 1296 C CA . VAL A 1 178 ? 32.894 20.033 -3.486 1.00 18.39 168 VAL H CA 1
ATOM 1297 C C . VAL A 1 178 ? 33.761 19.822 -4.716 1.00 17.11 168 VAL H C 1
ATOM 1298 O O . VAL A 1 178 ? 33.263 19.568 -5.820 1.00 15.32 168 VAL H O 1
ATOM 1302 N N . LEU A 1 179 ? 35.071 19.943 -4.532 1.00 18.02 169 LEU H N 1
ATOM 1303 C CA . LEU A 1 179 ? 36.034 19.734 -5.605 1.00 18.15 169 LEU H CA 1
ATOM 1304 C C . LEU A 1 179 ? 36.589 18.320 -5.489 1.00 19.70 169 LEU H C 1
ATOM 1305 O O . LEU A 1 179 ? 37.270 17.995 -4.510 1.00 23.21 169 LEU H O 1
ATOM 1310 N N . GLN A 1 180 ? 36.292 17.486 -6.480 1.00 19.26 170 GLN H N 1
ATOM 1311 C CA . GLN A 1 180 ? 36.721 16.098 -6.458 1.00 27.14 170 GLN H CA 1
ATOM 1312 C C . GLN A 1 180 ? 38.194 15.982 -6.844 1.00 29.46 170 GLN H C 1
ATOM 1313 O O . GLN A 1 180 ? 38.847 16.956 -7.230 1.00 29.37 170 GLN H O 1
ATOM 1319 N N . SER A 1 181 ? 38.718 14.758 -6.732 1.00 44.13 171 SER H N 1
ATOM 1320 C CA . SER A 1 181 ? 40.066 14.486 -7.218 1.00 40.95 171 SER H CA 1
ATOM 1321 C C . SER A 1 181 ? 40.173 14.738 -8.715 1.00 37.45 171 SER H C 1
ATOM 1322 O O . SER A 1 181 ? 41.257 15.051 -9.219 1.00 44.59 171 SER H O 1
ATOM 1325 N N . SER A 1 182 ? 39.058 14.612 -9.436 1.00 47.54 172 SER H N 1
ATOM 1326 C CA . SER A 1 182 ? 39.060 14.799 -10.880 1.00 38.24 172 SER H CA 1
ATOM 1327 C C . SER A 1 182 ? 39.313 16.244 -11.282 1.00 48.83 172 SER H C 1
ATOM 1328 O O . SER A 1 182 ? 39.596 16.507 -12.456 1.00 57.45 172 SER H O 1
ATOM 1331 N N . GLY A 1 183 ? 39.224 17.184 -10.342 1.00 36.39 173 GLY H N 1
ATOM 1332 C CA . GLY A 1 183 ? 39.121 18.584 -10.679 1.00 37.35 173 GLY H CA 1
ATOM 1333 C C . GLY A 1 183 ? 37.725 19.024 -11.056 1.00 32.05 173 GLY H C 1
ATOM 1334 O O . GLY A 1 183 ? 37.503 20.224 -11.260 1.00 34.02 173 GLY H O 1
ATOM 1335 N N . LEU A 1 184 ? 36.783 18.093 -11.158 1.00 24.64 174 LEU H N 1
ATOM 1336 C CA . LEU A 1 184 ? 35.387 18.389 -11.428 1.00 20.64 174 LEU H CA 1
ATOM 1337 C C . LEU A 1 184 ? 34.631 18.592 -10.121 1.00 24.82 174 LEU H C 1
ATOM 1338 O O . LEU A 1 184 ? 35.095 18.222 -9.040 1.00 20.63 174 LEU H O 1
ATOM 1343 N N . TYR A 1 185 ? 33.449 19.182 -10.235 1.00 23.32 175 TYR H N 1
ATOM 1344 C CA . TYR A 1 185 ? 32.634 19.503 -9.075 1.00 17.68 175 TYR H CA 1
ATOM 1345 C C . TYR A 1 185 ? 31.528 18.475 -8.883 1.00 14.81 175 TYR H C 1
ATOM 1346 O O . TYR A 1 185 ? 31.174 17.721 -9.793 1.00 12.83 175 TYR H O 1
ATOM 1355 N N . SER A 1 186 ? 30.986 18.457 -7.669 1.00 17.83 176 SER H N 1
ATOM 1356 C CA . SER A 1 186 ? 29.887 17.572 -7.320 1.00 12.98 176 SER H CA 1
ATOM 1357 C C . SER A 1 186 ? 29.131 18.189 -6.154 1.00 16.99 176 SER H C 1
ATOM 1358 O O . SER A 1 186 ? 29.744 18.709 -5.219 1.00 16.53 176 SER H O 1
ATOM 1361 N N . LEU A 1 187 ? 27.804 18.141 -6.222 1.00 19.11 177 LEU H N 1
ATOM 1362 C CA . LEU A 1 187 ? 26.977 18.602 -5.119 1.00 13.06 177 LEU H CA 1
ATOM 1363 C C . LEU A 1 187 ? 25.730 17.736 -5.039 1.00 19.23 177 LEU H C 1
ATOM 1364 O O . LEU A 1 187 ? 25.451 16.921 -5.922 1.00 27.98 177 LEU H O 1
ATOM 1369 N N . SER A 1 188 ? 24.978 17.933 -3.962 1.00 20.13 178 SER H N 1
ATOM 1370 C CA . SER A 1 188 ? 23.692 17.286 -3.776 1.00 15.23 178 SER H CA 1
ATOM 1371 C C . SER A 1 188 ? 22.647 18.341 -3.452 1.00 19.66 178 SER H C 1
ATOM 1372 O O . SER A 1 188 ? 22.951 19.385 -2.867 1.00 14.03 178 SER H O 1
ATOM 1375 N N . SER A 1 189 ? 21.414 18.063 -3.858 1.00 20.94 179 SER H N 1
ATOM 1376 C CA . SER A 1 189 ? 20.255 18.866 -3.495 1.00 19.93 179 SER H CA 1
ATOM 1377 C C . SER A 1 189 ? 19.252 17.944 -2.826 1.00 20.99 179 SER H C 1
ATOM 1378 O O . SER A 1 189 ? 18.778 16.992 -3.451 1.00 19.83 179 SER H O 1
ATOM 1381 N N . VAL A 1 190 ? 18.942 18.210 -1.559 1.00 21.68 180 VAL H N 1
ATOM 1382 C CA . VAL A 1 190 ? 18.044 17.360 -0.793 1.00 15.98 180 VAL H CA 1
ATOM 1383 C C . VAL A 1 190 ? 16.841 18.177 -0.341 1.00 20.60 180 VAL H C 1
ATOM 1384 O O . VAL A 1 190 ? 16.880 19.408 -0.271 1.00 24.11 180 VAL H O 1
ATOM 1388 N N . VAL A 1 191 ? 15.758 17.465 -0.036 1.00 15.32 181 VAL H N 1
ATOM 1389 C CA . VAL A 1 191 ? 14.527 18.072 0.455 1.00 15.28 181 VAL H CA 1
ATOM 1390 C C . VAL A 1 191 ? 13.850 17.073 1.382 1.00 19.17 181 VAL H C 1
ATOM 1391 O O . VAL A 1 191 ? 13.910 15.860 1.167 1.00 18.59 181 VAL H O 1
ATOM 1395 N N . THR A 1 192 ? 13.220 17.590 2.434 1.00 15.96 182 THR H N 1
ATOM 1396 C CA . THR A 1 192 ? 12.476 16.769 3.377 1.00 26.28 182 THR H CA 1
ATOM 1397 C C . THR A 1 192 ? 10.982 16.900 3.114 1.00 20.82 182 THR H C 1
ATOM 1398 O O . THR A 1 192 ? 10.465 18.004 2.923 1.00 22.00 182 THR H O 1
ATOM 1402 N N . VAL A 1 193 ? 10.297 15.760 3.095 1.00 13.87 183 VAL H N 1
ATOM 1403 C CA . VAL A 1 193 ? 8.867 15.696 2.802 1.00 18.45 183 VAL H CA 1
ATOM 1404 C C . VAL A 1 193 ? 8.219 14.700 3.756 1.00 18.91 183 VAL H C 1
ATOM 1405 O O . VAL A 1 193 ? 8.909 13.898 4.396 1.00 16.73 183 VAL H O 1
ATOM 1409 N N . PRO A 1 194 ? 6.892 14.746 3.881 1.00 25.81 184 PRO H N 1
ATOM 1410 C CA . PRO A 1 194 ? 6.213 13.728 4.694 1.00 20.38 184 PRO H CA 1
ATOM 1411 C C . PRO A 1 194 ? 6.402 12.340 4.101 1.00 23.09 184 PRO H C 1
ATOM 1412 O O . PRO A 1 194 ? 6.357 12.152 2.884 1.00 19.77 184 PRO H O 1
ATOM 1416 N N . SER A 1 195 ? 6.629 11.362 4.981 1.00 23.04 185 SER H N 1
ATOM 1417 C CA . SER A 1 195 ? 6.743 9.980 4.527 1.00 25.09 185 SER H CA 1
ATOM 1418 C C . SER A 1 195 ? 5.445 9.492 3.902 1.00 25.51 185 SER H C 1
ATOM 1419 O O . SER A 1 195 ? 5.470 8.686 2.965 1.00 30.38 185 SER H O 1
ATOM 1422 N N . SER A 1 196 ? 4.305 9.978 4.397 1.00 14.15 186 SER H N 1
ATOM 1423 C CA . SER A 1 196 ? 3.000 9.558 3.901 1.00 16.52 186 SER H CA 1
ATOM 1424 C C . SER A 1 196 ? 2.706 10.053 2.491 1.00 18.77 186 SER H C 1
ATOM 1425 O O . SER A 1 196 ? 1.739 9.584 1.882 1.00 22.67 186 SER H O 1
ATOM 1428 N N . SER A 1 197 ? 3.507 10.975 1.960 1.00 26.06 187 SER H N 1
ATOM 1429 C CA . SER A 1 197 ? 3.211 11.629 0.694 1.00 25.45 187 SER H CA 1
ATOM 1430 C C . SER A 1 197 ? 3.955 11.033 -0.495 1.00 39.86 187 SER H C 1
ATOM 1431 O O . SER A 1 197 ? 3.665 11.413 -1.635 1.00 31.39 187 SER H O 1
ATOM 1434 N N . LEU A 1 198 ? 4.895 10.113 -0.263 1.00 17.48 188 LEU H N 1
ATOM 1435 C CA . LEU A 1 198 ? 5.755 9.643 -1.346 1.00 26.71 188 LEU H CA 1
ATOM 1436 C C . LEU A 1 198 ? 4.966 8.927 -2.436 1.00 40.33 188 LEU H C 1
ATOM 1437 O O . LEU A 1 198 ? 5.326 9.008 -3.616 1.00 33.65 188 LEU H O 1
ATOM 1442 N N . GLY A 1 199 ? 3.891 8.231 -2.070 1.00 36.93 189 GLY H N 1
ATOM 1443 C CA . GLY A 1 199 ? 3.083 7.551 -3.064 1.00 40.50 189 GLY H CA 1
ATOM 1444 C C . GLY A 1 199 ? 2.099 8.427 -3.806 1.00 39.34 189 GLY H C 1
ATOM 1445 O O . GLY A 1 199 ? 1.559 7.996 -4.829 1.00 41.01 189 GLY H O 1
ATOM 1446 N N . THR A 1 200 ? 1.855 9.648 -3.322 1.00 29.73 190 THR H N 1
ATOM 1447 C CA . THR A 1 200 ? 0.879 10.541 -3.928 1.00 31.96 190 THR H CA 1
ATOM 1448 C C . THR A 1 200 ? 1.471 11.822 -4.497 1.00 29.81 190 THR H C 1
ATOM 1449 O O . THR A 1 200 ? 0.840 12.433 -5.366 1.00 36.49 190 THR H O 1
ATOM 1453 N N . GLN A 1 201 ? 2.645 12.247 -4.043 1.00 22.98 191 GLN H N 1
ATOM 1454 C CA . GLN A 1 201 ? 3.307 13.429 -4.574 1.00 23.72 191 GLN H CA 1
ATOM 1455 C C . GLN A 1 201 ? 4.438 13.028 -5.515 1.00 23.56 191 GLN H C 1
ATOM 1456 O O . GLN A 1 201 ? 5.000 11.934 -5.424 1.00 30.47 191 GLN H O 1
ATOM 1462 N N . THR A 1 202 ? 4.765 13.938 -6.429 1.00 22.02 192 THR H N 1
ATOM 1463 C CA . THR A 1 202 ? 5.812 13.731 -7.421 1.00 25.74 192 THR H CA 1
ATOM 1464 C C . THR A 1 202 ? 6.915 14.754 -7.195 1.00 29.22 192 THR H C 1
ATOM 1465 O O . THR A 1 202 ? 6.635 15.941 -6.992 1.00 20.46 192 THR H O 1
ATOM 1469 N N . TYR A 1 203 ? 8.166 14.294 -7.225 1.00 28.10 193 TYR H N 1
ATOM 1470 C CA . TYR A 1 203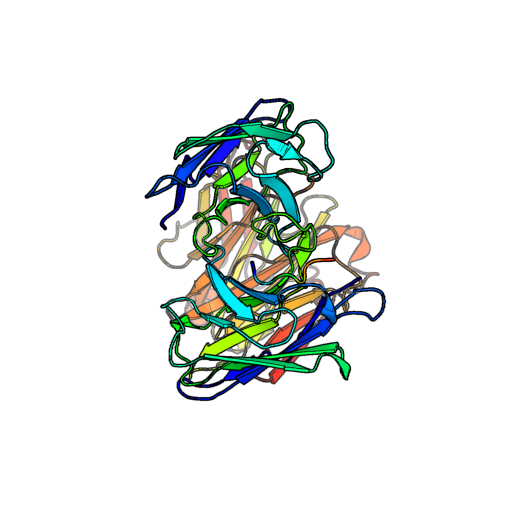 ? 9.321 15.144 -6.955 1.00 20.58 193 TYR H CA 1
ATOM 1471 C C . TYR A 1 203 ? 10.312 15.020 -8.104 1.00 23.21 193 TYR H C 1
ATOM 1472 O O . TYR A 1 203 ? 10.911 13.958 -8.303 1.00 24.73 193 TYR H O 1
ATOM 1481 N N . ILE A 1 204 ? 10.483 16.106 -8.853 1.00 16.73 194 ILE H N 1
ATOM 1482 C CA . ILE A 1 204 ? 11.399 16.165 -9.986 1.00 16.75 194 ILE H CA 1
ATOM 1483 C C . ILE A 1 204 ? 12.401 17.277 -9.720 1.00 21.60 194 ILE H C 1
ATOM 1484 O O . ILE A 1 204 ? 12.013 18.439 -9.545 1.00 25.62 194 ILE H O 1
ATOM 1489 N N . CYS A 1 205 ? 13.684 16.927 -9.688 1.00 24.74 195 CYS H N 1
ATOM 1490 C CA . CYS A 1 205 ? 14.741 17.923 -9.588 1.00 33.06 195 CYS H CA 1
ATOM 1491 C C . CYS A 1 205 ? 15.159 18.346 -10.991 1.00 26.60 195 CYS H C 1
ATOM 1492 O O . CYS A 1 205 ? 15.383 17.502 -11.865 1.00 16.39 195 CYS H O 1
ATOM 1495 N N . ASN A 1 206 ? 15.225 19.655 -11.213 1.00 19.98 196 ASN H N 1
ATOM 1496 C CA . ASN A 1 206 ? 15.601 20.222 -12.503 1.00 22.17 196 ASN H CA 1
ATOM 1497 C C . ASN A 1 206 ? 17.014 20.772 -12.375 1.00 21.06 196 ASN H C 1
ATOM 1498 O O . ASN A 1 206 ? 17.244 21.737 -11.642 1.00 26.66 196 ASN H O 1
ATOM 1503 N N . VAL A 1 207 ? 17.957 20.160 -13.086 1.00 11.05 197 VAL H N 1
ATOM 1504 C CA . VAL A 1 207 ? 19.362 20.547 -13.034 1.00 16.10 197 VAL H CA 1
ATOM 1505 C C . VAL A 1 207 ? 19.716 21.224 -14.350 1.00 16.05 197 VAL H C 1
ATOM 1506 O O . VAL A 1 207 ? 19.518 20.650 -15.428 1.00 19.66 197 VAL H O 1
ATOM 1510 N N . ASN A 1 208 ? 20.242 22.443 -14.261 1.00 23.86 198 ASN H N 1
ATOM 1511 C CA . ASN A 1 208 ? 20.621 23.234 -15.423 1.00 29.51 198 ASN H CA 1
ATOM 1512 C C . ASN A 1 208 ? 22.095 23.599 -15.321 1.00 20.94 198 ASN H C 1
ATOM 1513 O O . ASN A 1 208 ? 22.552 24.063 -14.271 1.00 20.81 198 ASN H O 1
ATOM 1518 N N . HIS A 1 209 ? 22.835 23.383 -16.409 1.00 15.85 199 HIS H N 1
ATOM 1519 C CA . HIS A 1 209 ? 24.264 23.693 -16.483 1.00 22.92 199 HIS H CA 1
ATOM 1520 C C . HIS A 1 209 ? 24.505 24.423 -17.802 1.00 25.37 199 HIS H C 1
ATOM 1521 O O . HIS A 1 209 ? 24.771 23.793 -18.830 1.00 28.27 199 HIS H O 1
ATOM 1528 N N . LYS A 1 210 ? 24.414 25.752 -17.759 1.00 20.08 200 LYS H N 1
ATOM 1529 C CA . LYS A 1 210 ? 24.533 26.551 -18.977 1.00 24.25 200 LYS H CA 1
ATOM 1530 C C . LYS A 1 210 ? 25.848 26.362 -19.728 1.00 24.30 200 LYS H C 1
ATOM 1531 O O . LYS A 1 210 ? 25.805 26.306 -20.969 1.00 18.59 200 LYS H O 1
ATOM 1537 N N . PRO A 1 211 ? 27.020 26.279 -19.082 1.00 25.09 201 PRO H N 1
ATOM 1538 C CA . PRO A 1 211 ? 28.256 26.076 -19.858 1.00 22.11 201 PRO H CA 1
ATOM 1539 C C . PRO A 1 211 ? 28.223 24.862 -20.767 1.00 25.75 201 PRO H C 1
ATOM 1540 O O . PRO A 1 211 ? 28.825 24.893 -21.848 1.00 34.20 201 PRO H O 1
ATOM 1544 N N . SER A 1 212 ? 27.537 23.792 -20.372 1.00 28.27 202 SER H N 1
ATOM 1545 C CA . SER A 1 212 ? 27.505 22.568 -21.161 1.00 26.26 202 SER H CA 1
ATOM 1546 C C . SER A 1 212 ? 26.196 22.388 -21.919 1.00 25.85 202 SER H C 1
ATOM 1547 O O . SER A 1 212 ? 26.026 21.371 -22.601 1.00 29.86 202 SER H O 1
ATOM 1550 N N . ASN A 1 213 ? 25.284 23.359 -21.839 1.00 21.98 203 ASN H N 1
ATOM 1551 C CA . ASN A 1 213 ? 23.952 23.253 -22.434 1.00 19.87 203 ASN H CA 1
ATOM 1552 C C . ASN A 1 213 ? 23.261 21.971 -21.978 1.00 26.15 203 ASN H C 1
ATOM 1553 O O . ASN A 1 213 ? 22.745 21.188 -22.778 1.00 30.63 203 ASN H O 1
ATOM 1558 N N . THR A 1 214 ? 23.262 21.756 -20.665 1.00 21.70 204 THR H N 1
ATOM 1559 C CA . THR A 1 214 ? 22.692 20.559 -20.057 1.00 26.69 204 THR H CA 1
ATOM 1560 C C . THR A 1 214 ? 21.477 20.961 -19.232 1.00 32.15 204 THR H C 1
ATOM 1561 O O . THR A 1 214 ? 21.607 21.654 -18.218 1.00 37.07 204 THR H O 1
ATOM 1565 N N . LYS A 1 215 ? 20.300 20.527 -19.674 1.00 22.29 205 LYS H N 1
ATOM 1566 C CA . LYS A 1 215 ? 19.056 20.697 -18.935 1.00 30.42 205 LYS H CA 1
ATOM 1567 C C . LYS A 1 215 ? 18.430 19.324 -18.759 1.00 30.51 205 LYS H C 1
ATOM 1568 O O . LYS A 1 215 ? 18.100 18.658 -19.746 1.00 41.52 205 LYS H O 1
ATOM 1570 N N . VAL A 1 216 ? 18.280 18.894 -17.508 1.00 30.67 206 VAL H N 1
ATOM 1571 C CA . VAL A 1 216 ? 17.768 17.565 -17.206 1.00 32.85 206 VAL H CA 1
ATOM 1572 C C . VAL A 1 216 ? 16.708 17.658 -16.119 1.00 25.63 206 VAL H C 1
ATOM 1573 O O . VAL A 1 216 ? 16.784 18.492 -15.211 1.00 37.15 206 VAL H O 1
ATOM 1577 N N . ASP A 1 217 ? 15.705 16.792 -16.229 1.00 45.07 207 ASP H N 1
ATOM 1578 C CA . ASP A 1 217 ? 14.705 16.579 -15.193 1.00 33.33 207 ASP H CA 1
ATOM 1579 C C . ASP A 1 217 ? 14.763 15.116 -14.785 1.00 31.63 207 ASP H C 1
ATOM 1580 O O . ASP A 1 217 ? 14.796 14.231 -15.646 1.00 47.29 207 ASP H O 1
ATOM 1585 N N . LYS A 1 218 ? 14.787 14.859 -13.480 1.00 24.35 208 LYS H N 1
ATOM 1586 C CA . LYS A 1 218 ? 14.915 13.500 -12.965 1.00 26.00 208 LYS H CA 1
ATOM 1587 C C . LYS A 1 218 ? 13.874 13.276 -11.878 1.00 25.63 208 LYS H C 1
ATOM 1588 O O . LYS A 1 218 ? 13.984 13.834 -10.781 1.00 35.65 208 LYS H O 1
ATOM 1594 N N . LYS A 1 219 ? 12.869 12.461 -12.188 1.00 26.96 209 LYS H N 1
ATOM 1595 C CA . LYS A 1 219 ? 11.885 12.063 -11.192 1.00 36.10 209 LYS H CA 1
ATOM 1596 C C . LYS A 1 219 ? 12.544 11.183 -10.139 1.00 29.82 209 LYS H C 1
ATOM 1597 O O . LYS A 1 219 ? 13.111 10.135 -10.462 1.00 37.47 209 LYS H O 1
ATOM 1603 N N . VAL A 1 220 ? 12.476 11.612 -8.881 1.00 20.03 210 VAL H N 1
ATOM 1604 C CA . VAL A 1 220 ? 13.065 10.860 -7.772 1.00 22.90 210 VAL H CA 1
ATOM 1605 C C . VAL A 1 220 ? 11.976 9.927 -7.251 1.00 26.11 210 VAL H C 1
ATOM 1606 O O . VAL A 1 220 ? 11.161 10.292 -6.403 1.00 21.37 210 VAL H O 1
ATOM 1610 N N . GLU A 1 221 ? 11.963 8.704 -7.774 1.00 44.74 211 GLU H N 1
ATOM 1611 C CA . GLU A 1 221 ? 10.988 7.719 -7.338 1.00 36.40 211 GLU H CA 1
ATOM 1612 C C . GLU A 1 221 ? 11.450 7.050 -6.046 1.00 38.74 211 GLU H C 1
ATOM 1613 O O . GLU A 1 221 ? 12.648 6.829 -5.844 1.00 39.91 211 GLU H O 1
ATOM 1615 N N . PRO A 1 222 ? 10.519 6.725 -5.151 1.00 47.10 212 PRO H N 1
ATOM 1616 C CA . PRO A 1 222 ? 10.912 6.116 -3.874 1.00 50.95 212 PRO H CA 1
ATOM 1617 C C . PRO A 1 222 ? 11.338 4.668 -4.064 1.00 57.69 212 PRO H C 1
ATOM 1618 O O . PRO A 1 222 ? 10.618 3.865 -4.661 1.00 64.39 212 PRO H O 1
ATOM 1622 N N . LYS A 1 223 ? 12.522 4.344 -3.557 1.00 61.41 213 LYS H N 1
ATOM 1623 C CA . LYS A 1 223 ? 12.939 2.953 -3.406 1.00 71.02 213 LYS H CA 1
ATOM 1624 C C . LYS A 1 223 ? 12.262 2.414 -2.150 1.00 102.52 213 LYS H C 1
ATOM 1625 O O . LYS A 1 223 ? 12.725 2.646 -1.031 1.00 108.53 213 LYS H O 1
ATOM 1627 N N . SER A 1 224 ? 11.161 1.680 -2.338 1.00 130.82 214 SER H N 1
ATOM 1628 C CA . SER A 1 224 ? 10.252 1.277 -1.265 1.00 131.25 214 SER H CA 1
ATOM 1629 C C . SER A 1 224 ? 10.929 0.437 -0.183 1.00 143.27 214 SER H C 1
ATOM 1630 O O . SER A 1 224 ? 10.288 0.047 0.801 1.00 158.49 214 SER H O 1
ATOM 1633 N N . CYS A 1 225 ? 12.217 0.143 -0.361 1.00 118.07 215 CYS H N 1
ATOM 1634 C CA . CYS A 1 225 ? 12.999 -0.614 0.613 1.00 108.54 215 CYS H CA 1
ATOM 1635 C C . CYS A 1 225 ? 12.903 -0.020 2.017 1.00 98.54 215 CYS H C 1
ATOM 1636 O O . CYS A 1 225 ? 12.608 1.163 2.183 1.00 99.67 215 CYS H O 1
ATOM 1639 N N . ILE B 2 2 ? 42.560 54.150 -2.185 1.00 30.78 2 ILE L N 1
ATOM 1640 C CA . ILE B 2 2 ? 42.287 54.079 -0.755 1.00 40.21 2 ILE L CA 1
ATOM 1641 C C . ILE B 2 2 ? 41.859 52.670 -0.368 1.00 49.73 2 ILE L C 1
ATOM 1642 O O . ILE B 2 2 ? 40.895 52.133 -0.914 1.00 50.36 2 ILE L O 1
ATOM 1647 N N . GLN B 2 3 ? 42.574 52.079 0.584 1.00 41.03 3 GLN L N 1
ATOM 1648 C CA . GLN B 2 3 ? 42.289 50.732 1.054 1.00 52.36 3 GLN L CA 1
ATOM 1649 C C . GLN B 2 3 ? 41.419 50.781 2.303 1.00 47.45 3 GLN L C 1
ATOM 1650 O O . GLN B 2 3 ? 41.590 51.653 3.160 1.00 51.12 3 GLN L O 1
ATOM 1652 N N . MET B 2 4 ? 40.483 49.841 2.396 1.00 43.84 4 MET L N 1
ATOM 1653 C CA . MET B 2 4 ? 39.619 49.699 3.556 1.00 51.37 4 MET L CA 1
ATOM 1654 C C . MET B 2 4 ? 39.887 48.361 4.232 1.00 66.76 4 MET L C 1
ATOM 1655 O O . MET B 2 4 ? 40.352 47.405 3.605 1.00 62.01 4 MET L O 1
ATOM 1660 N N . THR B 2 5 ? 39.595 48.307 5.529 1.00 54.90 5 THR L N 1
ATOM 1661 C CA . THR B 2 5 ? 39.781 47.091 6.305 1.00 53.16 5 THR L CA 1
ATOM 1662 C C . THR B 2 5 ? 38.706 47.024 7.378 1.00 46.13 5 THR L C 1
ATOM 1663 O O . THR B 2 5 ? 38.405 48.029 8.027 1.00 50.35 5 THR L O 1
ATOM 1667 N N . GLN B 2 6 ? 38.136 45.836 7.557 1.00 49.86 6 GLN L N 1
ATOM 1668 C CA . GLN B 2 6 ? 37.084 45.604 8.534 1.00 54.67 6 GLN L CA 1
ATOM 1669 C C . GLN B 2 6 ? 37.558 44.609 9.583 1.00 56.12 6 GLN L C 1
ATOM 1670 O O . GLN B 2 6 ? 38.350 43.705 9.296 1.00 59.77 6 GLN L O 1
ATOM 1676 N N . SER B 2 7 ? 37.065 44.787 10.811 1.00 44.39 7 SER L N 1
ATOM 1677 C CA . SER B 2 7 ? 37.406 43.918 11.926 1.00 47.94 7 SER L CA 1
ATOM 1678 C C . SER B 2 7 ? 36.151 43.683 12.759 1.00 56.52 7 SER L C 1
ATOM 1679 O O . SER B 2 7 ? 35.446 44.651 13.100 1.00 55.36 7 SER L O 1
ATOM 1682 N N . PRO B 2 8 ? 35.832 42.422 13.092 1.00 61.45 8 PRO L N 1
ATOM 1683 C CA . PRO B 2 8 ? 36.595 41.261 12.624 1.00 53.18 8 PRO L CA 1
ATOM 1684 C C . PRO B 2 8 ? 36.154 40.816 11.233 1.00 56.85 8 PRO L C 1
ATOM 1685 O O . PRO B 2 8 ? 35.452 41.561 10.554 1.00 57.31 8 PRO L O 1
ATOM 1689 N N . SER B 2 9 ? 36.573 39.624 10.811 1.00 70.67 9 SER L N 1
ATOM 1690 C CA . SER B 2 9 ? 36.073 39.060 9.563 1.00 55.97 9 SER L CA 1
ATOM 1691 C C . SER B 2 9 ? 34.861 38.165 9.798 1.00 58.88 9 SER L C 1
ATOM 1692 O O . SER B 2 9 ? 33.933 38.149 8.982 1.00 67.26 9 SER L O 1
ATOM 1695 N N . THR B 2 10 ? 34.847 37.431 10.909 1.00 61.18 10 THR L N 1
ATOM 1696 C CA . THR B 2 10 ? 33.701 36.635 11.317 1.00 58.16 10 THR L CA 1
ATOM 1697 C C . THR B 2 10 ? 33.328 37.000 12.746 1.00 50.57 10 THR L C 1
ATOM 1698 O O . THR B 2 10 ? 34.191 37.333 13.562 1.00 57.69 10 THR L O 1
ATOM 1702 N N . LEU B 2 11 ? 32.031 36.937 13.041 1.00 67.17 11 LEU L N 1
ATOM 1703 C CA . LEU B 2 11 ? 31.527 37.275 14.366 1.00 72.55 11 LEU L CA 1
ATOM 1704 C C . LEU B 2 11 ? 30.290 36.437 14.652 1.00 65.90 11 LEU L C 1
ATOM 1705 O O . LEU B 2 11 ? 29.397 36.336 13.806 1.00 58.39 11 LEU L O 1
ATOM 1710 N N . SER B 2 12 ? 30.248 35.838 15.839 1.00 62.65 12 SER L N 1
ATOM 1711 C CA . SER B 2 12 ? 29.096 35.086 16.312 1.00 63.58 12 SER L CA 1
ATOM 1712 C C . SER B 2 12 ? 28.477 35.804 17.503 1.00 68.07 12 SER L C 1
ATOM 1713 O O . SER B 2 12 ? 29.191 36.365 18.340 1.00 67.39 12 SER L O 1
ATOM 1716 N N . ALA B 2 13 ? 27.147 35.787 17.576 1.00 48.68 13 ALA L N 1
ATOM 1717 C CA . ALA B 2 13 ? 26.448 36.466 18.657 1.00 57.27 13 ALA L CA 1
ATOM 1718 C C . ALA B 2 13 ? 25.033 35.922 18.766 1.00 50.23 13 ALA L C 1
ATOM 1719 O O . ALA B 2 13 ? 24.458 35.447 17.784 1.00 55.61 13 ALA L O 1
ATOM 1721 N N . SER B 2 14 ? 24.478 36.008 19.971 1.00 55.20 14 SER L N 1
ATOM 1722 C CA . SER B 2 14 ? 23.130 35.531 20.224 1.00 63.41 14 SER L CA 1
ATOM 1723 C C . SER B 2 14 ? 22.099 36.578 19.812 1.00 61.17 14 SER L C 1
ATOM 1724 O O . SER B 2 14 ? 22.409 37.759 19.628 1.00 65.09 14 SER L O 1
ATOM 1727 N N . VAL B 2 15 ? 20.856 36.125 19.662 1.00 51.24 15 VAL L N 1
ATOM 1728 C CA . VAL B 2 15 ? 19.753 37.029 19.360 1.00 49.29 15 VAL L CA 1
ATOM 1729 C C . VAL B 2 15 ? 19.503 37.917 20.573 1.00 60.05 15 VAL L C 1
ATOM 1730 O O . VAL B 2 15 ? 19.273 37.426 21.684 1.00 63.21 15 VAL L O 1
ATOM 1734 N N . GLY B 2 16 ? 19.550 39.231 20.362 1.00 52.42 16 GLY L N 1
ATOM 1735 C CA . GLY B 2 16 ? 19.440 40.199 21.426 1.00 47.25 16 GLY L CA 1
ATOM 1736 C C . GLY B 2 16 ? 20.751 40.848 21.818 1.00 53.47 16 GLY L C 1
ATOM 1737 O O . GLY B 2 16 ? 20.737 41.887 22.488 1.00 61.75 16 GLY L O 1
ATOM 1738 N N . ASP B 2 17 ? 21.878 40.265 21.417 1.00 59.24 17 ASP L N 1
ATOM 1739 C CA . ASP B 2 17 ? 23.177 40.835 21.734 1.00 74.70 17 ASP L CA 1
ATOM 1740 C C . ASP B 2 17 ? 23.425 42.100 20.916 1.00 83.87 17 ASP L C 1
ATOM 1741 O O . ASP B 2 17 ? 22.773 42.357 19.899 1.00 83.93 17 ASP L O 1
ATOM 1746 N N . ARG B 2 18 ? 24.388 42.894 21.376 1.00 71.13 18 ARG L N 1
ATOM 1747 C CA . ARG B 2 18 ? 24.801 44.119 20.702 1.00 72.93 18 ARG L CA 1
ATOM 1748 C C . ARG B 2 18 ? 26.162 43.881 20.061 1.00 67.01 18 ARG L C 1
ATOM 1749 O O . ARG B 2 18 ? 27.141 43.604 20.763 1.00 71.38 18 ARG L O 1
ATOM 1757 N N . VAL B 2 19 ? 26.221 43.987 18.736 1.00 55.98 19 VAL L N 1
ATOM 1758 C CA . VAL B 2 19 ? 27.429 43.688 17.977 1.00 56.99 19 VAL L CA 1
ATOM 1759 C C . VAL B 2 19 ? 27.970 44.974 17.368 1.00 49.30 19 VAL L C 1
ATOM 1760 O O . VAL B 2 19 ? 27.224 45.924 17.105 1.00 46.71 19 VAL L O 1
ATOM 1764 N N . THR B 2 20 ? 29.284 44.998 17.143 1.00 39.74 20 THR L N 1
ATOM 1765 C CA . THR B 2 20 ? 29.972 46.165 16.608 1.00 43.71 20 THR L CA 1
ATOM 1766 C C . THR B 2 20 ? 30.945 45.740 15.517 1.00 43.37 20 THR L C 1
ATOM 1767 O O . THR B 2 20 ? 31.670 44.753 15.669 1.00 43.71 20 THR L O 1
ATOM 1769 N N . ILE B 2 21 ? 30.955 46.496 14.421 1.00 56.72 21 ILE L N 1
ATOM 1770 C CA . ILE B 2 21 ? 31.836 46.258 13.283 1.00 52.55 21 ILE L CA 1
ATOM 1771 C C . ILE B 2 21 ? 32.664 47.514 13.058 1.00 58.93 21 ILE L C 1
ATOM 1772 O O . ILE B 2 21 ? 32.110 48.613 12.950 1.00 51.34 21 ILE L O 1
ATOM 1777 N N . THR B 2 22 ? 33.981 47.354 12.978 1.00 42.96 22 THR L N 1
ATOM 1778 C CA . THR B 2 22 ? 34.895 48.470 12.787 1.00 58.66 22 THR L CA 1
ATOM 1779 C C . THR B 2 22 ? 35.465 48.443 11.377 1.00 59.33 22 THR L C 1
ATOM 1780 O O . THR B 2 22 ? 35.868 47.388 10.879 1.00 54.29 22 THR L O 1
ATOM 1784 N N . CYS B 2 23 ? 35.498 49.612 10.743 1.00 55.98 23 CYS L N 1
ATOM 1785 C CA . CYS B 2 23 ? 36.103 49.793 9.433 1.00 52.04 23 CYS L CA 1
ATOM 1786 C C . CYS B 2 23 ? 37.251 50.789 9.536 1.00 41.65 23 CYS L C 1
ATOM 1787 O O . CYS B 2 23 ? 37.141 51.810 10.222 1.00 53.35 23 CYS L O 1
ATOM 1790 N N . ARG B 2 24 ? 38.350 50.492 8.843 1.00 47.19 24 ARG L N 1
ATOM 1791 C CA . ARG B 2 24 ? 39.559 51.304 8.902 1.00 55.91 24 ARG L CA 1
ATOM 1792 C C . ARG B 2 24 ? 39.998 51.677 7.494 1.00 65.47 24 ARG L C 1
ATOM 1793 O O . ARG B 2 24 ? 40.006 50.826 6.598 1.00 61.40 24 ARG L O 1
ATOM 1795 N N . ALA B 2 25 ? 40.370 52.940 7.303 1.00 61.11 25 ALA L N 1
ATOM 1796 C CA . ALA B 2 25 ? 40.751 53.461 6.000 1.00 49.78 25 ALA L CA 1
ATOM 1797 C C . ALA B 2 25 ? 42.258 53.677 5.929 1.00 56.43 25 ALA L C 1
ATOM 1798 O O . ALA B 2 25 ? 42.907 53.984 6.933 1.00 67.37 25 ALA L O 1
ATOM 1800 N N . SER B 2 26 ? 42.810 53.511 4.724 1.00 54.37 26 SER L N 1
ATOM 1801 C CA . SER B 2 26 ? 44.248 53.676 4.530 1.00 43.78 26 SER L CA 1
ATOM 1802 C C . SER B 2 26 ? 44.663 55.130 4.726 1.00 59.51 26 SER L C 1
ATOM 1803 O O . SER B 2 26 ? 45.565 55.428 5.517 1.00 80.28 26 SER L O 1
ATOM 1806 N N . GLN B 2 27 ? 44.024 56.047 4.008 1.00 76.91 27 GLN L N 1
ATOM 1807 C CA . GLN B 2 27 ? 44.148 57.476 4.258 1.00 75.98 27 GLN L CA 1
ATOM 1808 C C . GLN B 2 27 ? 42.839 57.985 4.851 1.00 58.59 27 GLN L C 1
ATOM 1809 O O . GLN B 2 27 ? 41.883 57.231 5.041 1.00 65.21 27 GLN L O 1
ATOM 1815 N N . SER B 2 28 ? 42.794 59.285 5.134 1.00 55.46 28 SER L N 1
ATOM 1816 C CA . SER B 2 28 ? 41.701 59.858 5.919 1.00 49.46 28 SER L CA 1
ATOM 1817 C C . SER B 2 28 ? 40.536 60.226 5.008 1.00 58.55 28 SER L C 1
ATOM 1818 O O . SER B 2 28 ? 40.494 61.308 4.419 1.00 71.80 28 SER L O 1
ATOM 1821 N N . ILE B 2 29 ? 39.569 59.320 4.899 1.00 56.11 29 ILE L N 1
ATOM 1822 C CA . ILE B 2 29 ? 38.263 59.680 4.362 1.00 56.76 29 ILE L CA 1
ATOM 1823 C C . ILE B 2 29 ? 37.488 60.401 5.457 1.00 51.01 29 ILE L C 1
ATOM 1824 O O . ILE B 2 29 ? 37.364 59.903 6.582 1.00 72.31 29 ILE L O 1
ATOM 1829 N N . SER B 2 30 ? 36.996 61.598 5.146 1.00 54.69 30 SER L N 1
ATOM 1830 C CA . SER B 2 30 ? 36.439 62.456 6.185 1.00 69.41 30 SER L CA 1
ATOM 1831 C C . SER B 2 30 ? 35.174 61.858 6.789 1.00 64.09 30 SER L C 1
ATOM 1832 O O . SER B 2 30 ? 35.199 61.350 7.915 1.00 69.19 30 SER L O 1
ATOM 1835 N N . THR B 2 31 ? 34.062 61.909 6.056 1.00 59.73 31 THR L N 1
ATOM 1836 C CA . THR B 2 31 ? 32.817 61.351 6.567 1.00 61.68 31 THR L CA 1
ATOM 1837 C C . THR B 2 31 ? 32.064 60.536 5.524 1.00 62.02 31 THR L C 1
ATOM 1838 O O . THR B 2 31 ? 30.957 60.073 5.814 1.00 50.59 31 THR L O 1
ATOM 1842 N N . TRP B 2 32 ? 32.624 60.334 4.334 1.00 58.94 32 TRP L N 1
ATOM 1843 C CA . TRP B 2 32 ? 31.907 59.690 3.234 1.00 53.97 32 TRP L CA 1
ATOM 1844 C C . TRP B 2 32 ? 32.111 58.183 3.324 1.00 54.22 32 TRP L C 1
ATOM 1845 O O . TRP B 2 32 ? 33.024 57.617 2.722 1.00 41.70 32 TRP L O 1
ATOM 1856 N N . LEU B 2 33 ? 31.238 57.524 4.086 1.00 42.45 33 LEU L N 1
ATOM 1857 C CA . LEU B 2 33 ? 31.276 56.079 4.253 1.00 31.60 33 LEU L CA 1
ATOM 1858 C C . LEU B 2 33 ? 29.862 55.524 4.172 1.00 34.74 33 LEU L C 1
ATOM 1859 O O . LEU B 2 33 ? 28.897 56.177 4.578 1.00 42.15 33 LEU L O 1
ATOM 1864 N N . ALA B 2 34 ? 29.749 54.308 3.642 1.00 32.99 34 ALA L N 1
ATOM 1865 C CA . ALA B 2 34 ? 28.477 53.612 3.533 1.00 38.42 34 ALA L CA 1
ATOM 1866 C C . ALA B 2 34 ? 28.627 52.193 4.062 1.00 30.29 34 ALA L C 1
ATOM 1867 O O . ALA B 2 34 ? 29.665 51.556 3.865 1.00 30.73 34 ALA L O 1
ATOM 1869 N N . TRP B 2 35 ? 27.590 51.708 4.738 1.00 25.45 35 TRP L N 1
ATOM 1870 C CA . TRP B 2 35 ? 27.538 50.339 5.234 1.00 24.01 35 TRP L CA 1
ATOM 1871 C C . TRP B 2 35 ? 26.468 49.574 4.468 1.00 24.69 35 TRP L C 1
ATOM 1872 O O . TRP B 2 35 ? 25.359 50.081 4.270 1.00 24.18 35 TRP L O 1
ATOM 1883 N N . TYR B 2 36 ? 26.803 48.360 4.039 1.00 32.15 36 TYR L N 1
ATOM 1884 C CA . TYR B 2 36 ? 25.905 47.528 3.255 1.00 28.80 36 TYR L CA 1
ATOM 1885 C C . TYR B 2 36 ? 25.652 46.207 3.967 1.00 31.33 36 TYR L C 1
ATOM 1886 O O . TYR B 2 36 ? 26.510 45.700 4.696 1.00 32.33 36 TYR L O 1
ATOM 1895 N N . GLN B 2 37 ? 24.463 45.656 3.747 1.00 34.58 37 GLN L N 1
ATOM 1896 C CA . GLN B 2 37 ? 24.125 44.306 4.174 1.00 33.19 37 GLN L CA 1
ATOM 1897 C C . GLN B 2 37 ? 23.866 43.457 2.940 1.00 25.25 37 GLN L C 1
ATOM 1898 O O . GLN B 2 37 ? 23.097 43.856 2.059 1.00 30.27 37 GLN L O 1
ATOM 1904 N N . GLN B 2 38 ? 24.508 42.294 2.876 1.00 24.19 38 GLN L N 1
ATOM 1905 C CA . GLN B 2 38 ? 24.324 41.365 1.765 1.00 45.95 38 GLN L CA 1
ATOM 1906 C C . GLN B 2 38 ? 24.073 39.971 2.327 1.00 38.68 38 GLN L C 1
ATOM 1907 O O . GLN B 2 38 ? 25.004 39.299 2.781 1.00 35.33 38 GLN L O 1
ATOM 1913 N N . LYS B 2 39 ? 22.818 39.549 2.310 1.00 48.13 39 LYS L N 1
ATOM 1914 C CA . LYS B 2 39 ? 22.539 38.136 2.499 1.00 42.95 39 LYS L CA 1
ATOM 1915 C C . LYS B 2 39 ? 22.864 37.388 1.206 1.00 49.20 39 LYS L C 1
ATOM 1916 O O . LYS B 2 39 ? 22.656 3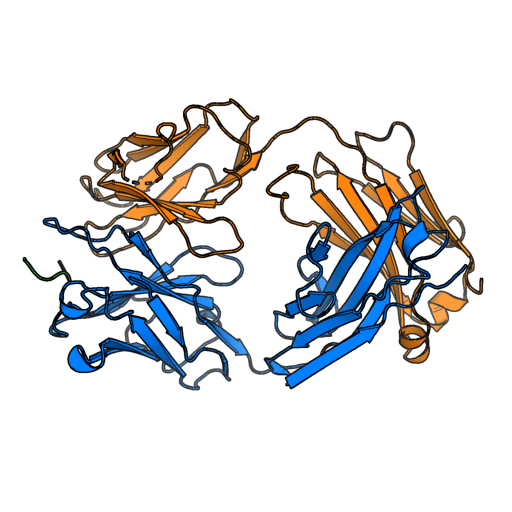7.925 0.115 1.00 61.21 39 LYS L O 1
ATOM 1922 N N . PRO B 2 40 ? 23.373 36.155 1.296 1.00 62.04 40 PRO L N 1
ATOM 1923 C CA . PRO B 2 40 ? 24.007 35.526 0.122 1.00 64.45 40 PRO L CA 1
ATOM 1924 C C . PRO B 2 40 ? 23.104 35.386 -1.096 1.00 68.25 40 PRO L C 1
ATOM 1925 O O . PRO B 2 40 ? 23.618 35.126 -2.192 1.00 49.08 40 PRO L O 1
ATOM 1929 N N . GLY B 2 41 ? 21.789 35.564 -0.952 1.00 80.30 41 GLY L N 1
ATOM 1930 C CA . GLY B 2 41 ? 20.893 35.298 -2.061 1.00 86.91 41 GLY L CA 1
ATOM 1931 C C . GLY B 2 41 ? 20.733 36.439 -3.044 1.00 83.08 41 GLY L C 1
ATOM 1932 O O . GLY B 2 41 ? 20.453 36.201 -4.223 1.00 103.85 41 GLY L O 1
ATOM 1933 N N . LYS B 2 42 ? 20.907 37.680 -2.594 1.00 70.60 42 LYS L N 1
ATOM 1934 C CA . LYS B 2 42 ? 20.550 38.838 -3.404 1.00 78.89 42 LYS L CA 1
ATOM 1935 C C . LYS B 2 42 ? 21.667 39.876 -3.381 1.00 63.00 42 LYS L C 1
ATOM 1936 O O . LYS B 2 42 ? 22.741 39.668 -2.806 1.00 49.13 42 LYS L O 1
ATOM 1938 N N . ALA B 2 43 ? 21.393 41.008 -4.029 1.00 51.64 43 ALA L N 1
ATOM 1939 C CA . ALA B 2 43 ? 22.321 42.123 -4.074 1.00 34.34 43 ALA L CA 1
ATOM 1940 C C . ALA B 2 43 ? 22.403 42.803 -2.709 1.00 36.49 43 ALA L C 1
ATOM 1941 O O . ALA B 2 43 ? 21.505 42.653 -1.876 1.00 43.01 43 ALA L O 1
ATOM 1943 N N . PRO B 2 44 ? 23.477 43.549 -2.450 1.00 27.12 44 PRO L N 1
ATOM 1944 C CA . PRO B 2 44 ? 23.585 44.251 -1.167 1.00 26.65 44 PRO L CA 1
ATOM 1945 C C . PRO B 2 44 ? 22.514 45.318 -1.012 1.00 26.76 44 PRO L C 1
ATOM 1946 O O . PRO B 2 44 ? 22.035 45.903 -1.987 1.00 34.99 44 PRO L O 1
ATOM 1950 N N . LYS B 2 45 ? 22.137 45.561 0.240 1.00 21.31 45 LYS L N 1
ATOM 1951 C CA . LYS B 2 45 ? 21.194 46.612 0.597 1.00 23.30 45 LYS L CA 1
ATOM 1952 C C . LYS B 2 45 ? 21.921 47.674 1.409 1.00 36.88 45 LYS L C 1
ATOM 1953 O O . LYS B 2 45 ? 22.627 47.351 2.370 1.00 27.02 45 LYS L O 1
ATOM 1955 N N . LEU B 2 46 ? 21.752 48.934 1.016 1.00 29.16 46 LEU L N 1
ATOM 1956 C CA . LEU B 2 46 ? 22.408 50.031 1.713 1.00 28.74 46 LEU L CA 1
ATOM 1957 C C . LEU B 2 46 ? 21.749 50.265 3.067 1.00 29.64 46 LEU L C 1
ATOM 1958 O O . LEU B 2 46 ? 20.521 50.281 3.183 1.00 38.48 46 LEU L O 1
ATOM 1963 N N . LEU B 2 47 ? 22.575 50.442 4.097 1.00 41.92 47 LEU L N 1
ATOM 1964 C CA . LEU B 2 47 ? 22.096 50.596 5.465 1.00 38.20 47 LEU L CA 1
ATOM 1965 C C . LEU B 2 47 ? 22.251 52.013 5.995 1.00 45.09 47 LEU L C 1
ATOM 1966 O O . LEU B 2 47 ? 21.269 52.618 6.434 1.00 44.08 47 LEU L O 1
ATOM 1971 N N . ILE B 2 48 ? 23.470 52.556 5.986 1.00 52.34 48 ILE L N 1
ATOM 1972 C CA . ILE B 2 48 ? 23.718 53.935 6.383 1.00 64.10 48 ILE L CA 1
ATOM 1973 C C . ILE B 2 48 ? 24.701 54.553 5.397 1.00 50.47 48 ILE L C 1
ATOM 1974 O O . ILE B 2 48 ? 25.459 53.856 4.719 1.00 49.63 48 ILE L O 1
ATOM 1979 N N . TYR B 2 49 ? 24.684 55.881 5.329 1.00 48.78 49 TYR L N 1
ATOM 1980 C CA . TYR B 2 49 ? 25.586 56.630 4.470 1.00 46.97 49 TYR L CA 1
ATOM 1981 C C . TYR B 2 49 ? 26.158 57.808 5.246 1.00 50.51 49 TYR L C 1
ATOM 1982 O O . TYR B 2 49 ? 25.678 58.161 6.327 1.00 44.97 49 TYR L O 1
ATOM 1991 N N . LYS B 2 50 ? 27.175 58.434 4.648 1.00 53.00 50 LYS L N 1
ATOM 1992 C CA . LYS B 2 50 ? 28.080 59.372 5.309 1.00 54.29 50 LYS L CA 1
ATOM 1993 C C . LYS B 2 50 ? 28.262 59.060 6.793 1.00 58.16 50 LYS L C 1
ATOM 1994 O O . LYS B 2 50 ? 27.934 59.877 7.661 1.00 67.95 50 LYS L O 1
ATOM 2000 N N . ALA B 2 51 ? 28.774 57.859 7.074 1.00 63.71 51 ALA L N 1
ATOM 2001 C CA . ALA B 2 51 ? 29.242 57.439 8.392 1.00 62.75 51 ALA L CA 1
ATOM 2002 C C . ALA B 2 51 ? 28.134 57.240 9.421 1.00 44.10 51 ALA L C 1
ATOM 2003 O O . ALA B 2 51 ? 28.170 56.265 10.177 1.00 46.10 51 ALA L O 1
ATOM 2005 N N . SER B 2 52 ? 27.154 58.141 9.481 1.00 54.91 52 SER L N 1
ATOM 2006 C CA . SER B 2 52 ? 26.211 58.095 10.594 1.00 49.75 52 SER L CA 1
ATOM 2007 C C . SER B 2 52 ? 24.751 58.156 10.160 1.00 41.56 52 SER L C 1
ATOM 2008 O O . SER B 2 52 ? 23.875 57.637 10.860 1.00 48.71 52 SER L O 1
ATOM 2011 N N . SER B 2 53 ? 24.472 58.780 9.019 1.00 57.95 53 SER L N 1
ATOM 2012 C CA . SER B 2 53 ? 23.096 58.984 8.587 1.00 61.71 53 SER L CA 1
ATOM 2013 C C . SER B 2 53 ? 22.482 57.682 8.082 1.00 58.45 53 SER L C 1
ATOM 2014 O O . SER B 2 53 ? 23.044 57.015 7.208 1.00 68.40 53 SER L O 1
ATOM 2017 N N . LEU B 2 54 ? 21.318 57.336 8.626 1.00 48.72 54 LEU L N 1
ATOM 2018 C CA . LEU B 2 54 ? 20.593 56.122 8.284 1.00 47.05 54 LEU L CA 1
ATOM 2019 C C . LEU B 2 54 ? 19.403 56.461 7.394 1.00 52.51 54 LEU L C 1
ATOM 2020 O O . LEU B 2 54 ? 18.775 57.513 7.543 1.00 64.74 54 LEU L O 1
ATOM 2025 N N . GLU B 2 55 ? 19.102 55.563 6.462 1.00 59.03 55 GLU L N 1
ATOM 2026 C CA . GLU B 2 55 ? 17.885 55.674 5.664 1.00 64.26 55 GLU L CA 1
ATOM 2027 C C . GLU B 2 55 ? 17.322 54.292 5.348 1.00 68.57 55 GLU L C 1
ATOM 2028 O O . GLU B 2 55 ? 16.162 54.158 4.958 1.00 67.02 55 GLU L O 1
ATOM 2030 N N . GLY B 2 57 ? 18.882 51.069 5.645 1.00 110.06 57 GLY L N 1
ATOM 2031 C CA . GLY B 2 57 ? 18.748 50.153 6.765 1.00 108.59 57 GLY L CA 1
ATOM 2032 C C . GLY B 2 57 ? 17.743 50.664 7.772 1.00 113.39 57 GLY L C 1
ATOM 2033 O O . GLY B 2 57 ? 18.113 51.076 8.874 1.00 118.23 57 GLY L O 1
ATOM 2034 N N . VAL B 2 58 ? 16.470 50.593 7.385 1.00 81.48 58 VAL L N 1
ATOM 2035 C CA . VAL B 2 58 ? 15.330 51.200 8.076 1.00 84.63 58 VAL L CA 1
ATOM 2036 C C . VAL B 2 58 ? 15.065 50.719 9.505 1.00 87.44 58 VAL L C 1
ATOM 2037 O O . VAL B 2 58 ? 14.379 51.430 10.247 1.00 98.94 58 VAL L O 1
ATOM 2041 N N . PRO B 2 59 ? 15.518 49.540 9.941 1.00 84.56 59 PRO L N 1
ATOM 2042 C CA . PRO B 2 59 ? 15.419 49.237 11.377 1.00 79.59 59 PRO L CA 1
ATOM 2043 C C . PRO B 2 59 ? 16.214 50.239 12.200 1.00 74.73 59 PRO L C 1
ATOM 2044 O O . PRO B 2 59 ? 17.390 50.495 11.932 1.00 69.67 59 PRO L O 1
ATOM 2048 N N . SER B 2 60 ? 15.557 50.814 13.210 1.00 80.05 60 SER L N 1
ATOM 2049 C CA . SER B 2 60 ? 16.210 51.798 14.064 1.00 78.91 60 SER L CA 1
ATOM 2050 C C . SER B 2 60 ? 17.336 51.202 14.899 1.00 70.90 60 SER L C 1
ATOM 2051 O O . SER B 2 60 ? 18.026 51.951 15.598 1.00 70.46 60 SER L O 1
ATOM 2053 N N . ARG B 2 61 ? 17.547 49.886 14.837 1.00 64.17 61 ARG L N 1
ATOM 2054 C CA . ARG B 2 61 ? 18.564 49.232 15.648 1.00 79.36 61 ARG L CA 1
ATOM 2055 C C . ARG B 2 61 ? 19.969 49.365 15.077 1.00 79.39 61 ARG L C 1
ATOM 2056 O O . ARG B 2 61 ? 20.927 48.948 15.738 1.00 59.19 61 ARG L O 1
ATOM 2064 N N . PHE B 2 62 ? 20.123 49.927 13.883 1.00 81.23 62 PHE L N 1
ATOM 2065 C CA . PHE B 2 62 ? 21.440 50.115 13.293 1.00 71.00 62 PHE L CA 1
ATOM 2066 C C . PHE B 2 62 ? 21.985 51.495 13.641 1.00 63.09 62 PHE L C 1
ATOM 2067 O O . PHE B 2 62 ? 21.229 52.440 13.882 1.00 71.10 62 PHE L O 1
ATOM 2075 N N . SER B 2 63 ? 23.312 51.604 13.671 1.00 46.02 63 SER L N 1
ATOM 2076 C CA . SER B 2 63 ? 23.957 52.832 14.112 1.00 49.69 63 SER L CA 1
ATOM 2077 C C . SER B 2 63 ? 25.328 52.947 13.459 1.00 56.27 63 SER L C 1
ATOM 2078 O O . SER B 2 63 ? 26.003 51.938 13.245 1.00 54.80 63 SER L O 1
ATOM 2081 N N . GLY B 2 64 ? 25.732 54.174 13.151 1.00 57.79 64 GLY L N 1
ATOM 2082 C CA . GLY B 2 64 ? 27.005 54.412 12.502 1.00 58.26 64 GLY L CA 1
ATOM 2083 C C . GLY B 2 64 ? 27.796 55.492 13.215 1.00 52.62 64 GLY L C 1
ATOM 2084 O O . GLY B 2 64 ? 27.248 56.489 13.676 1.00 60.11 64 GLY L O 1
ATOM 2085 N N . SER B 2 65 ? 29.104 55.267 13.306 1.00 71.83 65 SER L N 1
ATOM 2086 C CA . SER B 2 65 ? 29.982 56.226 13.961 1.00 80.22 65 SER L CA 1
ATOM 2087 C C . SER B 2 65 ? 31.298 56.325 13.195 1.00 86.77 65 SER L C 1
ATOM 2088 O O . SER B 2 65 ? 31.641 55.457 12.388 1.00 91.82 65 SER L O 1
ATOM 2091 N N . GLY B 2 66 ? 32.028 57.410 13.446 1.00 64.31 66 GLY L N 1
ATOM 2092 C CA . GLY B 2 66 ? 33.383 57.509 12.941 1.00 59.08 66 GLY L CA 1
ATOM 2093 C C . GLY B 2 66 ? 33.722 58.748 12.138 1.00 57.21 66 GLY L C 1
ATOM 2094 O O . GLY B 2 66 ? 32.841 59.482 11.679 1.00 60.54 66 GLY L O 1
ATOM 2095 N N . SER B 2 67 ? 35.022 58.969 11.961 1.00 60.20 67 SER L N 1
ATOM 2096 C CA . SER B 2 67 ? 35.585 60.077 11.203 1.00 59.58 67 SER L CA 1
ATOM 2097 C C . SER B 2 67 ? 37.071 59.816 11.007 1.00 63.72 67 SER L C 1
ATOM 2098 O O . SER B 2 67 ? 37.700 59.122 11.812 1.00 67.75 67 SER L O 1
ATOM 2101 N N . GLY B 2 68 ? 37.620 60.374 9.932 1.00 60.94 68 GLY L N 1
ATOM 2102 C CA . GLY B 2 68 ? 39.032 60.219 9.648 1.00 77.36 68 GLY L CA 1
ATOM 2103 C C . GLY B 2 68 ? 39.387 58.871 9.059 1.00 83.34 68 GLY L C 1
ATOM 2104 O O . GLY B 2 68 ? 39.381 58.703 7.837 1.00 89.15 68 GLY L O 1
ATOM 2105 N N . THR B 2 69 ? 39.728 57.901 9.913 1.00 77.05 69 THR L N 1
ATOM 2106 C CA . THR B 2 69 ? 40.082 56.567 9.449 1.00 74.45 69 THR L CA 1
ATOM 2107 C C . THR B 2 69 ? 39.428 55.438 10.235 1.00 80.82 69 THR L C 1
ATOM 2108 O O . THR B 2 69 ? 39.611 54.274 9.866 1.00 88.50 69 THR L O 1
ATOM 2112 N N . GLU B 2 70 ? 38.684 55.732 11.300 1.00 73.40 70 GLU L N 1
ATOM 2113 C CA . GLU B 2 70 ? 38.086 54.704 12.147 1.00 79.24 70 GLU L CA 1
ATOM 2114 C C . GLU B 2 70 ? 36.575 54.889 12.174 1.00 69.91 70 GLU L C 1
ATOM 2115 O O . GLU B 2 70 ? 36.083 55.929 12.622 1.00 67.65 70 GLU L O 1
ATOM 2121 N N . PHE B 2 71 ? 35.846 53.877 11.705 1.00 60.51 71 PHE L N 1
ATOM 2122 C CA . PHE B 2 71 ? 34.392 53.913 11.641 1.00 50.42 71 PHE L CA 1
ATOM 2123 C C . PHE B 2 71 ? 33.825 52.637 12.245 1.00 51.58 71 PHE L C 1
ATOM 2124 O O . PHE B 2 71 ? 34.481 51.593 12.251 1.00 49.47 71 PHE L O 1
ATOM 2132 N N . THR B 2 72 ? 32.596 52.727 12.753 1.00 38.46 72 THR L N 1
ATOM 2133 C CA . THR B 2 72 ? 31.982 51.610 13.456 1.00 49.74 72 THR L CA 1
ATOM 2134 C C . THR B 2 72 ? 30.494 51.527 13.144 1.00 42.92 72 THR L C 1
ATOM 2135 O O . THR B 2 72 ? 29.792 52.542 13.141 1.00 51.31 72 THR L O 1
ATOM 2139 N N . LEU B 2 73 ? 30.025 50.306 12.888 1.00 52.66 73 LEU L N 1
ATOM 2140 C CA . LEU B 2 73 ? 28.610 50.005 12.710 1.00 54.82 73 LEU L CA 1
ATOM 2141 C C . LEU B 2 73 ? 28.171 49.059 13.818 1.00 53.59 73 LEU L C 1
ATOM 2142 O O . LEU B 2 73 ? 28.821 48.036 14.058 1.00 51.06 73 LEU L O 1
ATOM 2147 N N . THR B 2 74 ? 27.076 49.403 14.496 1.00 44.27 74 THR L N 1
ATOM 2148 C CA . THR B 2 74 ? 26.590 48.632 15.631 1.00 57.54 74 THR L CA 1
ATOM 2149 C C . THR B 2 74 ? 25.114 48.310 15.453 1.00 55.60 74 THR L C 1
ATOM 2150 O O . THR B 2 74 ? 24.353 49.095 14.881 1.00 54.89 74 THR L O 1
ATOM 2154 N N . ILE B 2 75 ? 24.720 47.142 15.950 1.00 48.99 75 ILE L N 1
ATOM 2155 C CA . ILE B 2 75 ? 23.333 46.694 15.932 1.00 69.69 75 ILE L CA 1
ATOM 2156 C C . ILE B 2 75 ? 22.831 46.703 17.368 1.00 79.03 75 ILE L C 1
ATOM 2157 O O . ILE B 2 75 ? 23.385 46.010 18.228 1.00 72.54 75 ILE L O 1
ATOM 2162 N N . SER B 2 76 ? 21.798 47.508 17.630 1.00 82.59 76 SER L N 1
ATOM 2163 C CA . SER B 2 76 ? 21.226 47.611 18.969 1.00 75.31 76 SER L CA 1
ATOM 2164 C C . SER B 2 76 ? 20.872 46.244 19.531 1.00 90.49 76 SER L C 1
ATOM 2165 O O . SER B 2 76 ? 21.423 45.806 20.550 1.00 87.19 76 SER L O 1
ATOM 2168 N N . SER B 2 77 ? 19.943 45.558 18.879 1.00 116.01 77 SER L N 1
ATOM 2169 C CA . SER B 2 77 ? 19.488 44.251 19.325 1.00 111.22 77 SER L CA 1
ATOM 2170 C C . SER B 2 77 ? 19.494 43.303 18.139 1.00 101.88 77 SER L C 1
ATOM 2171 O O . SER B 2 77 ? 18.750 43.504 17.175 1.00 103.75 77 SER L O 1
ATOM 2174 N N . LEU B 2 78 ? 20.331 42.275 18.209 1.00 81.96 78 LEU L N 1
ATOM 2175 C CA . LEU B 2 78 ? 20.467 41.356 17.090 1.00 80.31 78 LEU L CA 1
ATOM 2176 C C . LEU B 2 78 ? 19.207 40.516 16.931 1.00 78.61 78 LEU L C 1
ATOM 2177 O O . LEU B 2 78 ? 18.767 39.843 17.869 1.00 80.63 78 LEU L O 1
ATOM 2182 N N . GLN B 2 79 ? 18.626 40.581 15.763 1.00 68.48 79 GLN L N 1
ATOM 2183 C CA . GLN B 2 79 ? 17.527 39.756 15.301 1.00 63.16 79 GLN L CA 1
ATOM 2184 C C . GLN B 2 79 ? 18.054 38.676 14.365 1.00 74.56 79 GLN L C 1
ATOM 2185 O O . GLN B 2 79 ? 19.084 38.867 13.711 1.00 76.28 79 GLN L O 1
ATOM 2187 N N . PRO B 2 80 ? 17.386 37.520 14.281 1.00 73.05 80 PRO L N 1
ATOM 2188 C CA . PRO B 2 80 ? 17.911 36.430 13.443 1.00 69.97 80 PRO L CA 1
ATOM 2189 C C . PRO B 2 80 ? 17.929 36.742 11.954 1.00 78.70 80 PRO L C 1
ATOM 2190 O O . PRO B 2 80 ? 18.595 36.020 11.201 1.00 61.85 80 PRO L O 1
ATOM 2194 N N . ASP B 2 81 ? 17.237 37.790 11.506 1.00 98.04 81 ASP L N 1
ATOM 2195 C CA . ASP B 2 81 ? 17.251 38.141 10.091 1.00 97.26 81 ASP L CA 1
ATOM 2196 C C . ASP B 2 81 ? 18.570 38.760 9.648 1.00 90.69 81 ASP L C 1
ATOM 2197 O O . ASP B 2 81 ? 18.762 38.967 8.445 1.00 89.14 81 ASP L O 1
ATOM 2199 N N . ASP B 2 82 ? 19.483 39.045 10.577 1.00 66.80 82 ASP L N 1
ATOM 2200 C CA . ASP B 2 82 ? 20.707 39.774 10.276 1.00 56.52 82 ASP L CA 1
ATOM 2201 C C . ASP B 2 82 ? 21.906 38.858 10.046 1.00 63.43 82 ASP L C 1
ATOM 2202 O O . ASP B 2 82 ? 23.050 39.314 10.147 1.00 56.30 82 ASP L O 1
ATOM 2207 N N . PHE B 2 83 ? 21.675 37.583 9.742 1.00 84.10 83 PHE L N 1
ATOM 2208 C CA . PHE B 2 83 ? 22.769 36.706 9.332 1.00 82.27 83 PHE L CA 1
ATOM 2209 C C . PHE B 2 83 ? 23.177 37.092 7.917 1.00 77.61 83 PHE L C 1
ATOM 2210 O O . PHE B 2 83 ? 22.519 36.719 6.943 1.00 72.50 83 PHE L O 1
ATOM 2218 N N . ALA B 2 84 ? 24.262 37.850 7.796 1.00 50.62 84 ALA L N 1
ATOM 2219 C CA . ALA B 2 84 ? 24.717 38.320 6.496 1.00 43.12 84 ALA L CA 1
ATOM 2220 C C . ALA B 2 84 ? 26.154 38.800 6.622 1.00 37.23 84 ALA L C 1
ATOM 2221 O O . ALA B 2 84 ? 26.716 38.870 7.718 1.00 36.44 84 ALA L O 1
ATOM 2223 N N . THR B 2 85 ? 26.744 39.121 5.477 1.00 35.27 85 THR L N 1
ATOM 2224 C CA . THR B 2 85 ? 28.041 39.774 5.423 1.00 38.40 85 THR L CA 1
ATOM 2225 C C . THR B 2 85 ? 27.830 41.275 5.285 1.00 36.05 85 THR L C 1
ATOM 2226 O O . THR B 2 85 ? 26.993 41.722 4.495 1.00 35.14 85 THR L O 1
ATOM 2230 N N . TYR B 2 86 ? 28.579 42.048 6.063 1.00 45.45 86 TYR L N 1
ATOM 2231 C CA . TYR B 2 86 ? 28.441 43.497 6.094 1.00 33.79 86 TYR L CA 1
ATOM 2232 C C . TYR B 2 86 ? 29.706 44.140 5.544 1.00 36.00 86 TYR L C 1
ATOM 2233 O O . TYR B 2 86 ? 30.816 43.768 5.937 1.00 39.52 86 TYR L O 1
ATOM 2242 N N . TYR B 2 87 ? 29.534 45.100 4.640 1.00 43.73 87 TYR L N 1
ATOM 2243 C CA . TYR B 2 87 ? 30.641 45.774 3.978 1.00 34.14 87 TYR L CA 1
ATOM 2244 C C . TYR B 2 87 ? 30.626 47.258 4.318 1.00 36.16 87 TYR L C 1
ATOM 2245 O O . TYR B 2 87 ? 29.559 47.872 4.388 1.00 36.83 87 TYR L O 1
ATOM 2254 N N . CYS B 2 88 ? 31.805 47.831 4.534 1.00 41.52 88 CYS L N 1
ATOM 2255 C CA . CYS B 2 88 ? 31.960 49.278 4.551 1.00 25.23 88 CYS L CA 1
ATOM 2256 C C . CYS B 2 88 ? 32.500 49.725 3.198 1.00 25.21 88 CYS L C 1
ATOM 2257 O O . CYS B 2 88 ? 33.167 48.963 2.496 1.00 27.27 88 CYS L O 1
ATOM 2260 N N . GLN B 2 89 ? 32.182 50.962 2.825 1.00 28.79 89 GLN L N 1
ATOM 2261 C CA . GLN B 2 89 ? 32.612 51.502 1.542 1.00 32.67 89 GLN L CA 1
ATOM 2262 C C . GLN B 2 89 ? 32.806 53.001 1.681 1.00 32.32 89 GLN L C 1
ATOM 2263 O O . GLN B 2 89 ? 31.902 53.700 2.147 1.00 33.73 89 GLN L O 1
ATOM 2269 N N . GLN B 2 90 ? 33.979 53.482 1.286 1.00 28.71 90 GLN L N 1
ATOM 2270 C CA . GLN B 2 90 ? 34.259 54.908 1.266 1.00 41.35 90 GLN L CA 1
ATOM 2271 C C . GLN B 2 90 ? 33.940 55.484 -0.107 1.00 31.28 90 GLN L C 1
ATOM 2272 O O . GLN B 2 90 ? 34.046 54.801 -1.130 1.00 24.33 90 GLN L O 1
ATOM 2278 N N . TYR B 2 91 ? 33.544 56.756 -0.121 1.00 36.58 91 TYR L N 1
ATOM 2279 C CA . TYR B 2 91 ? 33.329 57.485 -1.363 1.00 37.31 91 TYR L CA 1
ATOM 2280 C C . TYR B 2 91 ? 33.798 58.931 -1.186 1.00 44.12 91 TYR L C 1
ATOM 2281 O O . TYR B 2 91 ? 33.061 59.893 -1.383 1.00 42.27 91 TYR L O 1
ATOM 2290 N N . SER B 2 92 ? 35.065 59.078 -0.798 1.00 51.41 92 SER L N 1
ATOM 2291 C CA . SER B 2 92 ? 35.763 60.358 -0.765 1.00 47.87 92 SER L CA 1
ATOM 2292 C C . SER B 2 92 ? 36.683 60.528 -1.966 1.00 60.60 92 SER L C 1
ATOM 2293 O O . SER B 2 92 ? 36.586 61.519 -2.696 1.00 63.63 92 SER L O 1
ATOM 2296 N N . ARG B 2 93 ? 37.585 59.573 -2.175 1.00 40.70 93 ARG L N 1
ATOM 2297 C CA . ARG B 2 93 ? 38.431 59.503 -3.362 1.00 50.13 93 ARG L CA 1
ATOM 2298 C C . ARG B 2 93 ? 38.001 58.255 -4.124 1.00 38.49 93 ARG L C 1
ATOM 2299 O O . ARG B 2 93 ? 38.454 57.146 -3.823 1.00 43.63 93 ARG L O 1
ATOM 2301 N N . TYR B 2 94 ? 37.114 58.444 -5.094 1.00 33.36 94 TYR L N 1
ATOM 2302 C CA . TYR B 2 94 ? 36.522 57.357 -5.883 1.00 29.82 94 TYR L CA 1
ATOM 2303 C C . TYR B 2 94 ? 35.738 56.452 -4.926 1.00 26.08 94 TYR L C 1
ATOM 2304 O O . TYR B 2 94 ? 35.186 56.925 -3.925 1.00 30.85 94 TYR L O 1
ATOM 2313 N N . TRP B 2 95 ? 35.670 55.153 -5.214 1.00 35.92 96 TRP L N 1
ATOM 2314 C CA . TRP B 2 95 ? 34.815 54.242 -4.459 1.00 31.37 96 TRP L CA 1
ATOM 2315 C C . TRP B 2 95 ? 35.539 52.919 -4.263 1.00 24.66 96 TRP L C 1
ATOM 2316 O O . TRP B 2 95 ? 35.898 52.258 -5.241 1.00 28.54 96 TRP L O 1
ATOM 2327 N N . THR B 2 96 ? 35.752 52.536 -3.003 1.00 24.95 97 THR L N 1
ATOM 2328 C CA . THR B 2 96 ? 36.422 51.288 -2.665 1.00 29.14 97 THR L CA 1
ATOM 2329 C C . THR B 2 96 ? 35.711 50.629 -1.492 1.00 28.42 97 THR L C 1
ATOM 2330 O O . THR B 2 96 ? 35.247 51.311 -0.574 1.00 25.02 97 THR L O 1
ATOM 2334 N N . PHE B 2 97 ? 35.639 49.302 -1.526 1.00 35.19 98 PHE L N 1
ATOM 2335 C CA . PHE B 2 97 ? 34.917 48.516 -0.537 1.00 23.60 98 PHE L CA 1
ATOM 2336 C C . PHE B 2 97 ? 35.865 47.944 0.512 1.00 29.75 98 PHE L C 1
ATOM 2337 O O . PHE B 2 97 ? 37.088 47.942 0.357 1.00 32.06 98 PHE L O 1
ATOM 2345 N N . GLY B 2 98 ? 35.267 47.445 1.600 1.00 29.15 99 GLY L N 1
ATOM 2346 C CA . GLY B 2 98 ? 35.978 46.608 2.542 1.00 35.54 99 GLY L CA 1
ATOM 2347 C C . GLY B 2 98 ? 35.784 45.132 2.229 1.00 40.18 99 GLY L C 1
ATOM 2348 O O . GLY B 2 98 ? 34.990 44.755 1.370 1.00 41.38 99 GLY L O 1
ATOM 2349 N N . GLN B 2 99 ? 36.526 44.289 2.951 1.00 40.23 100 GLN L N 1
ATOM 2350 C CA . GLN B 2 99 ? 36.491 42.860 2.653 1.00 27.82 100 GLN L CA 1
ATOM 2351 C C . GLN B 2 99 ? 35.193 42.210 3.123 1.00 30.73 100 GLN L C 1
ATOM 2352 O O . GLN B 2 99 ? 34.728 41.247 2.502 1.00 31.92 100 GLN L O 1
ATOM 2358 N N . GLY B 2 100 ? 34.595 42.713 4.192 1.00 25.51 101 GLY L N 1
ATOM 2359 C CA . GLY B 2 100 ? 33.318 42.210 4.652 1.00 18.84 101 GLY L CA 1
ATOM 2360 C C . GLY B 2 100 ? 33.426 41.526 6.006 1.00 27.88 101 GLY L C 1
ATOM 2361 O O . GLY B 2 100 ? 34.498 41.099 6.445 1.00 40.00 101 GLY L O 1
ATOM 2362 N N . THR B 2 101 ? 32.279 41.419 6.674 1.00 37.54 102 THR L N 1
ATOM 2363 C CA . THR B 2 101 ? 32.213 40.768 7.976 1.00 45.33 102 THR L CA 1
ATOM 2364 C C . THR B 2 101 ? 31.006 39.846 8.027 1.00 40.65 102 THR L C 1
ATOM 2365 O O . THR B 2 101 ? 29.867 40.300 7.922 1.00 32.48 102 THR L O 1
ATOM 2369 N N . LYS B 2 102 ? 31.266 38.559 8.209 1.00 38.15 103 LYS L N 1
ATOM 2370 C CA . LYS B 2 102 ? 30.225 37.560 8.388 1.00 57.83 103 LYS L CA 1
ATOM 2371 C C . LYS B 2 102 ? 29.712 37.615 9.824 1.00 47.03 103 LYS L C 1
ATOM 2372 O O . LYS B 2 102 ? 30.500 37.619 10.774 1.00 33.72 103 LYS L O 1
ATOM 2378 N N . VAL B 2 103 ? 28.395 37.671 9.973 1.00 40.11 104 VAL L N 1
ATOM 2379 C CA . VAL B 2 103 ? 27.749 37.733 11.280 1.00 47.52 104 VAL L CA 1
ATOM 2380 C C . VAL B 2 103 ? 26.941 36.452 11.430 1.00 44.61 104 VAL L C 1
ATOM 2381 O O . VAL B 2 103 ? 25.812 36.357 10.937 1.00 34.36 104 VAL L O 1
ATOM 2385 N N . GLU B 2 104 ? 27.527 35.459 12.095 1.00 39.63 105 GLU L N 1
ATOM 2386 C CA . GLU B 2 104 ? 26.819 34.241 12.447 1.00 28.88 105 GLU L CA 1
ATOM 2387 C C . GLU B 2 104 ? 26.003 34.454 13.717 1.00 27.87 105 GLU L C 1
ATOM 2388 O O . GLU B 2 104 ? 26.295 35.329 14.537 1.00 41.45 105 GLU L O 1
ATOM 2394 N N . ILE B 2 105 ? 24.973 33.631 13.878 1.00 34.88 106 ILE L N 1
ATOM 2395 C CA . ILE B 2 105 ? 24.061 33.712 15.012 1.00 35.99 106 ILE L CA 1
ATOM 2396 C C . ILE B 2 105 ? 24.270 32.494 15.898 1.00 45.34 106 ILE L C 1
ATOM 2397 O O . ILE B 2 105 ? 24.507 31.386 15.404 1.00 38.53 106 ILE L O 1
ATOM 2402 N N . LYS B 2 106 ? 24.190 32.704 17.209 1.00 38.59 107 LYS L N 1
ATOM 2403 C CA . LYS B 2 106 ? 24.332 31.642 18.195 1.00 32.59 107 LYS L CA 1
ATOM 2404 C C . LYS B 2 106 ? 22.957 31.314 18.760 1.00 38.05 107 LYS L C 1
ATOM 2405 O O . LYS B 2 106 ? 22.336 32.155 19.420 1.00 49.27 107 LYS L O 1
ATOM 2407 N N . ARG B 2 107 ? 22.484 30.104 18.491 1.00 38.42 108 ARG L N 1
ATOM 2408 C CA . ARG B 2 107 ? 21.216 29.603 18.998 1.00 30.47 108 ARG L CA 1
ATOM 2409 C C . ARG B 2 107 ? 21.477 28.468 19.983 1.00 40.54 108 ARG L C 1
ATOM 2410 O O . ARG B 2 107 ? 22.622 28.145 20.312 1.00 52.05 108 ARG L O 1
ATOM 2418 N N . THR B 2 108 ? 20.396 27.855 20.455 1.00 44.07 109 THR L N 1
ATOM 2419 C CA . THR B 2 108 ? 20.537 26.717 21.345 1.00 52.49 109 THR L CA 1
ATOM 2420 C C . THR B 2 108 ? 20.856 25.451 20.555 1.00 48.11 109 THR L C 1
ATOM 2421 O O . THR B 2 108 ? 20.700 25.387 19.334 1.00 52.77 109 THR L O 1
ATOM 2425 N N . VAL B 2 109 ? 21.302 24.430 21.287 1.00 32.33 110 VAL L N 1
ATOM 2426 C CA . VAL B 2 109 ? 21.694 23.172 20.669 1.00 35.28 110 VAL L CA 1
ATOM 2427 C C . VAL B 2 109 ? 20.506 22.550 19.944 1.00 39.02 110 VAL L C 1
ATOM 2428 O O . VAL B 2 109 ? 19.360 22.626 20.401 1.00 38.21 110 VAL L O 1
ATOM 2432 N N . ALA B 2 110 ? 20.783 21.937 18.795 1.00 27.74 111 ALA L N 1
ATOM 2433 C CA . ALA B 2 110 ? 19.781 21.208 18.025 1.00 30.20 111 ALA L CA 1
ATOM 2434 C C . ALA B 2 110 ? 20.449 19.993 17.401 1.00 29.61 111 ALA L C 1
ATOM 2435 O O . ALA B 2 110 ? 21.408 20.138 16.636 1.00 28.17 111 ALA L O 1
ATOM 2437 N N . ALA B 2 111 ? 19.943 18.805 17.725 1.00 29.12 112 ALA L N 1
ATOM 2438 C CA . ALA B 2 111 ? 20.519 17.577 17.205 1.00 28.52 112 ALA L CA 1
ATOM 2439 C C . ALA B 2 111 ? 20.165 17.395 15.729 1.00 32.95 112 ALA L C 1
ATOM 2440 O O . ALA B 2 111 ? 19.127 17.875 15.265 1.00 37.32 112 ALA L O 1
ATOM 2442 N N . PRO B 2 112 ? 21.016 16.704 14.968 1.00 25.77 113 PRO L N 1
ATOM 2443 C CA . PRO B 2 112 ? 20.722 16.476 13.549 1.00 27.45 113 PRO L CA 1
ATOM 2444 C C . PRO B 2 112 ? 19.874 15.238 13.308 1.00 23.69 113 PRO L C 1
ATOM 2445 O O . PRO B 2 112 ? 20.030 14.201 13.958 1.00 25.75 113 PRO L O 1
ATOM 2449 N N . SER B 2 113 ? 18.952 15.362 12.357 1.00 21.53 114 SER L N 1
ATOM 2450 C CA . SER B 2 113 ? 18.255 14.202 11.820 1.00 22.79 114 SER L CA 1
ATOM 2451 C C . SER B 2 113 ? 19.098 13.602 10.704 1.00 23.94 114 SER L C 1
ATOM 2452 O O . SER B 2 113 ? 19.515 14.310 9.783 1.00 27.40 114 SER L O 1
ATOM 2455 N N . VAL B 2 114 ? 19.353 12.300 10.789 1.00 16.38 115 VAL L N 1
ATOM 2456 C CA . VAL B 2 114 ? 20.323 11.635 9.929 1.00 14.84 115 VAL L CA 1
ATOM 2457 C C . VAL B 2 114 ? 19.594 10.722 8.956 1.00 15.76 115 VAL L C 1
ATOM 2458 O O . VAL B 2 114 ? 18.744 9.917 9.357 1.00 27.24 115 VAL L O 1
ATOM 2462 N N . PHE B 2 115 ? 19.926 10.859 7.676 1.00 15.96 116 PHE L N 1
ATOM 2463 C CA . PHE B 2 115 ? 19.417 10.007 6.616 1.00 20.23 116 PHE L CA 1
ATOM 2464 C C . PHE B 2 115 ? 20.599 9.471 5.821 1.00 20.85 116 PHE L C 1
ATOM 2465 O O . PHE B 2 115 ? 21.683 10.060 5.811 1.00 29.89 116 PHE L O 1
ATOM 2473 N N . ILE B 2 116 ? 20.386 8.341 5.155 1.00 12.65 117 ILE L N 1
ATOM 2474 C CA . ILE B 2 116 ? 21.415 7.726 4.325 1.00 13.02 117 ILE L CA 1
ATOM 2475 C C . ILE B 2 116 ? 20.777 7.263 3.022 1.00 17.53 117 ILE L C 1
ATOM 2476 O O . ILE B 2 116 ? 19.635 6.790 3.008 1.00 22.45 117 ILE L O 1
ATOM 2481 N N . PHE B 2 117 ? 21.512 7.419 1.923 1.00 15.05 118 PHE L N 1
ATOM 2482 C CA . PHE B 2 117 ? 21.025 7.073 0.595 1.00 14.51 118 PHE L CA 1
ATOM 2483 C C . PHE B 2 117 ? 21.962 6.059 -0.044 1.00 21.01 118 PHE L C 1
ATOM 2484 O O . PHE B 2 117 ? 23.157 6.355 -0.221 1.00 34.15 118 PHE L O 1
ATOM 2492 N N . PRO B 2 118 ? 21.490 4.870 -0.402 1.00 26.44 119 PRO L N 1
ATOM 2493 C CA . PRO B 2 118 ? 22.315 3.952 -1.187 1.00 21.42 119 PRO L CA 1
ATOM 2494 C C . PRO B 2 118 ? 22.514 4.493 -2.590 1.00 19.72 119 PRO L C 1
ATOM 2495 O O . PRO B 2 118 ? 21.746 5.355 -3.042 1.00 20.13 119 PRO L O 1
ATOM 2499 N N . PRO B 2 119 ? 23.539 4.032 -3.305 1.00 22.57 120 PRO L N 1
ATOM 2500 C CA . PRO B 2 119 ? 23.742 4.510 -4.678 1.00 17.52 120 PRO L CA 1
ATOM 2501 C C . PRO B 2 119 ? 22.584 4.109 -5.578 1.00 21.54 120 PRO L C 1
ATOM 2502 O O . PRO B 2 119 ? 22.009 3.027 -5.442 1.00 27.85 120 PRO L O 1
ATOM 2506 N N . SER B 2 120 ? 22.241 5.003 -6.501 1.00 29.26 121 SER L N 1
ATOM 2507 C CA . SER B 2 120 ? 21.160 4.742 -7.437 1.00 25.53 121 SER L CA 1
ATOM 2508 C C . SER B 2 120 ? 21.540 3.619 -8.399 1.00 37.22 121 SER L C 1
ATOM 2509 O O . SER B 2 120 ? 22.718 3.317 -8.615 1.00 41.45 121 SER L O 1
ATOM 2512 N N . ASP B 2 121 ? 20.514 2.995 -8.981 1.00 49.50 122 ASP L N 1
ATOM 2513 C CA . ASP B 2 121 ? 20.754 1.944 -9.965 1.00 43.67 122 ASP L CA 1
ATOM 2514 C C . ASP B 2 121 ? 21.430 2.503 -11.210 1.00 45.99 122 ASP L C 1
ATOM 2515 O O . ASP B 2 121 ? 22.273 1.835 -11.821 1.00 44.08 122 ASP L O 1
ATOM 2520 N N . GLU B 2 122 ? 21.077 3.732 -11.596 1.00 40.08 123 GLU L N 1
ATOM 2521 C CA . GLU B 2 122 ? 21.635 4.318 -12.810 1.00 27.07 123 GLU L CA 1
ATOM 2522 C C . GLU B 2 122 ? 23.125 4.601 -12.660 1.00 31.71 123 GLU L C 1
ATOM 2523 O O . GLU B 2 122 ? 23.901 4.366 -13.594 1.00 32.33 123 GLU L O 1
ATOM 2525 N N . GLN B 2 123 ? 23.546 5.106 -11.497 1.00 34.87 124 GLN L N 1
ATOM 2526 C CA . GLN B 2 123 ? 24.965 5.385 -11.297 1.00 46.63 124 GLN L CA 1
ATOM 2527 C C . GLN B 2 123 ? 25.787 4.105 -11.229 1.00 43.62 124 GLN L C 1
ATOM 2528 O O . GLN B 2 123 ? 26.938 4.085 -11.681 1.00 33.49 124 GLN L O 1
ATOM 2534 N N . LEU B 2 124 ? 25.219 3.033 -10.672 1.00 47.28 125 LEU L N 1
ATOM 2535 C CA . LEU B 2 124 ? 25.953 1.776 -10.575 1.00 36.73 125 LEU L CA 1
ATOM 2536 C C . LEU B 2 124 ? 26.242 1.197 -11.9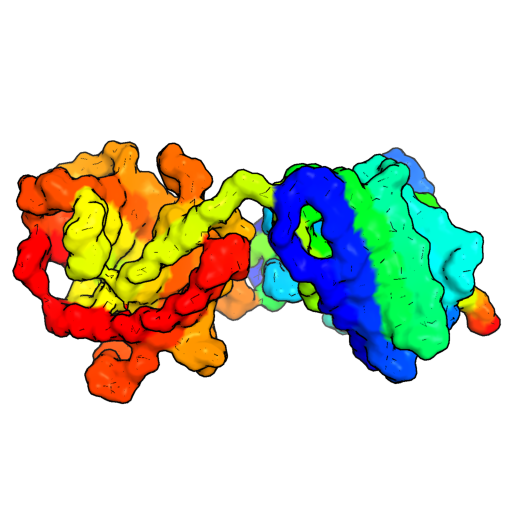53 1.00 37.85 125 LEU L C 1
ATOM 2537 O O . LEU B 2 124 ? 27.314 0.626 -12.180 1.00 45.17 125 LEU L O 1
ATOM 2542 N N . LYS B 2 125 ? 25.303 1.346 -12.891 1.00 39.67 126 LYS L N 1
ATOM 2543 C CA . LYS B 2 125 ? 25.509 0.836 -14.242 1.00 39.22 126 LYS L CA 1
ATOM 2544 C C . LYS B 2 125 ? 26.675 1.515 -14.950 1.00 40.31 126 LYS L C 1
ATOM 2545 O O . LYS B 2 125 ? 27.154 0.998 -15.965 1.00 53.26 126 LYS L O 1
ATOM 2551 N N . SER B 2 126 ? 27.144 2.655 -14.440 1.00 47.89 127 SER L N 1
ATOM 2552 C CA . SER B 2 126 ? 28.226 3.403 -15.065 1.00 44.04 127 SER L CA 1
ATOM 2553 C C . SER B 2 126 ? 29.585 3.166 -14.416 1.00 49.54 127 SER L C 1
ATOM 2554 O O . SER B 2 126 ? 30.593 3.654 -14.940 1.00 50.54 127 SER L O 1
ATOM 2557 N N . GLY B 2 127 ? 29.645 2.445 -13.296 1.00 32.79 128 GLY L N 1
ATOM 2558 C CA . GLY B 2 127 ? 30.907 2.001 -12.734 1.00 32.24 128 GLY L CA 1
ATOM 2559 C C . GLY B 2 127 ? 31.310 2.622 -11.413 1.00 41.12 128 GLY L C 1
ATOM 2560 O O . GLY B 2 127 ? 32.368 2.261 -10.885 1.00 33.95 128 GLY L O 1
ATOM 2561 N N . THR B 2 128 ? 30.517 3.535 -10.855 1.00 42.40 129 THR L N 1
ATOM 2562 C CA . THR B 2 128 ? 30.858 4.193 -9.601 1.00 31.97 129 THR L CA 1
ATOM 2563 C C . THR B 2 128 ? 29.674 4.124 -8.649 1.00 27.20 129 THR L C 1
ATOM 2564 O O . THR B 2 128 ? 28.518 4.210 -9.074 1.00 34.66 129 THR L O 1
ATOM 2568 N N . ALA B 2 129 ? 29.966 3.947 -7.361 1.00 22.66 130 ALA L N 1
ATOM 2569 C CA . ALA B 2 129 ? 28.958 3.964 -6.309 1.00 24.49 130 ALA L CA 1
ATOM 2570 C C . ALA B 2 129 ? 29.270 5.100 -5.345 1.00 30.38 130 ALA L C 1
ATOM 2571 O O . ALA B 2 129 ? 30.354 5.137 -4.752 1.00 29.69 130 ALA L O 1
ATOM 2573 N N . SER B 2 130 ? 28.323 6.020 -5.193 1.00 28.35 131 SER L N 1
ATOM 2574 C CA . SER B 2 130 ? 28.426 7.113 -4.235 1.00 30.91 131 SER L CA 1
ATOM 2575 C C . SER B 2 130 ? 27.351 6.926 -3.174 1.00 24.43 131 SER L C 1
ATOM 2576 O O . SER B 2 130 ? 26.159 6.880 -3.496 1.00 30.98 131 SER L O 1
ATOM 2579 N N . VAL B 2 131 ? 27.775 6.813 -1.917 1.00 19.83 132 VAL L N 1
ATOM 2580 C CA . VAL B 2 131 ? 26.876 6.653 -0.781 1.00 19.62 132 VAL L CA 1
ATOM 2581 C C . VAL B 2 131 ? 26.835 7.973 -0.024 1.00 22.71 132 VAL L C 1
ATOM 2582 O O . VAL B 2 131 ? 27.882 8.500 0.373 1.00 18.89 132 VAL L O 1
ATOM 2586 N N . VAL B 2 132 ? 25.632 8.503 0.177 1.00 22.05 133 VAL L N 1
ATOM 2587 C CA . VAL B 2 132 ? 25.436 9.839 0.731 1.00 20.26 133 VAL L CA 1
ATOM 2588 C C . VAL B 2 132 ? 24.788 9.720 2.103 1.00 21.39 133 VAL L C 1
ATOM 2589 O O . VAL B 2 132 ? 23.779 9.021 2.265 1.00 26.61 133 VAL L O 1
ATOM 2593 N N . CYS B 2 133 ? 25.370 10.403 3.087 1.00 22.13 134 CYS L N 1
ATOM 2594 C CA . CYS B 2 133 ? 24.811 10.521 4.427 1.00 23.10 134 CYS L CA 1
ATOM 2595 C C . CYS B 2 133 ? 24.470 11.983 4.672 1.00 25.38 134 CYS L C 1
ATOM 2596 O O . CYS B 2 133 ? 25.298 12.865 4.423 1.00 29.85 134 CYS L O 1
ATOM 2599 N N . LEU B 2 134 ? 23.255 12.241 5.151 1.00 29.55 135 LEU L N 1
ATOM 2600 C CA . LEU B 2 134 ? 22.750 13.598 5.312 1.00 28.87 135 LEU L CA 1
ATOM 2601 C C . LEU B 2 134 ? 22.501 13.899 6.783 1.00 28.21 135 LEU L C 1
ATOM 2602 O O . LEU B 2 134 ? 21.860 13.109 7.485 1.00 31.53 135 LEU L O 1
ATOM 2607 N N . LEU B 2 135 ? 23.011 15.039 7.240 1.00 24.03 136 LEU L N 1
ATOM 2608 C CA . LEU B 2 135 ? 22.729 15.582 8.563 1.00 23.28 136 LEU L CA 1
ATOM 2609 C C . LEU B 2 135 ? 21.959 16.880 8.365 1.00 21.39 136 LEU L C 1
ATOM 2610 O O . LEU B 2 135 ? 22.490 17.829 7.782 1.00 30.25 136 LEU L O 1
ATOM 2615 N N . ASN B 2 136 ? 20.716 16.923 8.838 1.00 30.55 137 ASN L N 1
ATOM 2616 C CA . ASN B 2 136 ? 19.804 18.015 8.523 1.00 29.97 137 ASN L CA 1
ATOM 2617 C C . ASN B 2 136 ? 19.461 18.820 9.770 1.00 21.11 137 ASN L C 1
ATOM 2618 O O . ASN B 2 136 ? 19.124 18.247 10.812 1.00 33.30 137 ASN L O 1
ATOM 2623 N N . ASN B 2 137 ? 19.551 20.147 9.651 1.00 20.49 138 ASN L N 1
ATOM 2624 C CA . ASN B 2 137 ? 19.021 21.102 10.626 1.00 29.42 138 ASN L CA 1
ATOM 2625 C C . ASN B 2 137 ? 19.572 20.831 12.031 1.00 23.37 138 ASN L C 1
ATOM 2626 O O . ASN B 2 137 ? 18.870 20.374 12.935 1.00 26.74 138 ASN L O 1
ATOM 2631 N N . PHE B 2 138 ? 20.856 21.145 12.194 1.00 15.71 139 PHE L N 1
ATOM 2632 C CA . PHE B 2 138 ? 21.526 20.983 13.475 1.00 19.13 139 PHE L CA 1
ATOM 2633 C C . PHE B 2 138 ? 22.318 22.236 13.822 1.00 20.42 139 PHE L C 1
ATOM 2634 O O . PHE B 2 138 ? 22.601 23.081 12.969 1.00 20.78 139 PHE L O 1
ATOM 2642 N N . TYR B 2 139 ? 22.674 22.335 15.106 1.00 20.85 140 TYR L N 1
ATOM 2643 C CA . TYR B 2 139 ? 23.509 23.402 15.637 1.00 26.57 140 TYR L CA 1
ATOM 2644 C C . TYR B 2 139 ? 24.128 22.891 16.926 1.00 30.34 140 TYR L C 1
ATOM 2645 O O . TYR B 2 139 ? 23.431 22.224 17.702 1.00 42.04 140 TYR L O 1
ATOM 2654 N N . PRO B 2 140 ? 25.414 23.174 17.197 1.00 24.23 141 PRO L N 1
ATOM 2655 C CA . PRO B 2 140 ? 26.336 23.976 16.382 1.00 25.87 141 PRO L CA 1
ATOM 2656 C C . PRO B 2 140 ? 26.888 23.248 15.158 1.00 26.10 141 PRO L C 1
ATOM 2657 O O . PRO B 2 140 ? 26.539 22.097 14.903 1.00 27.76 141 PRO L O 1
ATOM 2661 N N . ARG B 2 141 ? 27.760 23.938 14.418 1.00 34.54 142 ARG L N 1
ATOM 2662 C CA . ARG B 2 141 ? 28.229 23.433 13.131 1.00 27.74 142 ARG L CA 1
ATOM 2663 C C . ARG B 2 141 ? 29.108 22.197 13.279 1.00 27.07 142 ARG L C 1
ATOM 2664 O O . ARG B 2 141 ? 29.144 21.355 12.376 1.00 21.53 142 ARG L O 1
ATOM 2672 N N . GLU B 2 142 ? 29.819 22.071 14.396 1.00 35.87 143 GLU L N 1
ATOM 2673 C CA . GLU B 2 142 ? 30.777 20.985 14.559 1.00 36.80 143 GLU L CA 1
ATOM 2674 C C . GLU B 2 142 ? 30.057 19.647 14.684 1.00 32.65 143 GLU L C 1
ATOM 2675 O O . GLU B 2 142 ? 29.164 19.486 15.521 1.00 39.70 143 GLU L O 1
ATOM 2681 N N . ALA B 2 143 ? 30.454 18.687 13.850 1.00 34.77 144 ALA L N 1
ATOM 2682 C CA . ALA B 2 143 ? 29.824 17.374 13.829 1.00 27.36 144 ALA L CA 1
ATOM 2683 C C . ALA B 2 143 ? 30.774 16.376 13.184 1.00 29.05 144 ALA L C 1
ATOM 2684 O O . ALA B 2 143 ? 31.401 16.679 12.166 1.00 40.27 144 ALA L O 1
ATOM 2686 N N . LYS B 2 144 ? 30.865 15.188 13.775 1.00 28.48 145 LYS L N 1
ATOM 2687 C CA . LYS B 2 144 ? 31.756 14.135 13.307 1.00 22.74 145 LYS L CA 1
ATOM 2688 C C . LYS B 2 144 ? 30.946 13.038 12.629 1.00 27.57 145 LYS L C 1
ATOM 2689 O O . LYS B 2 144 ? 29.993 12.511 13.213 1.00 34.65 145 LYS L O 1
ATOM 2691 N N . VAL B 2 145 ? 31.330 12.698 11.402 1.00 26.01 146 VAL L N 1
ATOM 2692 C CA . VAL B 2 145 ? 30.702 11.629 10.636 1.00 25.12 146 VAL L CA 1
ATOM 2693 C C . VAL B 2 145 ? 31.755 10.569 10.351 1.00 29.75 146 VAL L C 1
ATOM 2694 O O . VAL B 2 145 ? 32.850 10.889 9.874 1.00 36.42 146 VAL L O 1
ATOM 2698 N N . GLN B 2 146 ? 31.428 9.315 10.649 1.00 41.03 147 GLN L N 1
ATOM 2699 C CA . GLN B 2 146 ? 32.309 8.189 10.381 1.00 38.25 147 GLN L CA 1
ATOM 2700 C C . GLN B 2 146 ? 31.634 7.232 9.410 1.00 32.88 147 GLN L C 1
ATOM 2701 O O . GLN B 2 146 ? 30.444 6.933 9.544 1.00 42.77 147 GLN L O 1
ATOM 2707 N N . TRP B 2 147 ? 32.399 6.762 8.431 1.00 29.07 148 TRP L N 1
ATOM 2708 C CA . TRP B 2 147 ? 31.916 5.807 7.444 1.00 39.70 148 TRP L CA 1
ATOM 2709 C C . TRP B 2 147 ? 32.439 4.422 7.802 1.00 53.68 148 TRP L C 1
ATOM 2710 O O . TRP B 2 147 ? 33.655 4.203 7.839 1.00 48.42 148 TRP L O 1
ATOM 2721 N N . LYS B 2 148 ? 31.523 3.495 8.067 1.00 46.58 149 LYS L N 1
ATOM 2722 C CA . LYS B 2 148 ? 31.868 2.123 8.407 1.00 41.07 149 LYS L CA 1
ATOM 2723 C C . LYS B 2 148 ? 31.305 1.189 7.347 1.00 40.04 149 LYS L C 1
ATOM 2724 O O . LYS B 2 148 ? 30.127 1.288 6.985 1.00 35.76 149 LYS L O 1
ATOM 2730 N N . VAL B 2 149 ? 32.151 0.293 6.848 1.00 48.69 150 VAL L N 1
ATOM 2731 C CA . VAL B 2 149 ? 31.793 -0.652 5.797 1.00 48.15 150 VAL L CA 1
ATOM 2732 C C . VAL B 2 149 ? 32.111 -2.044 6.322 1.00 50.61 150 VAL L C 1
ATOM 2733 O O . VAL B 2 149 ? 33.286 -2.400 6.470 1.00 60.97 150 VAL L O 1
ATOM 2737 N N . ASP B 2 150 ? 31.068 -2.833 6.595 1.00 53.98 151 ASP L N 1
ATOM 2738 C CA . ASP B 2 150 ? 31.204 -4.126 7.268 1.00 46.94 151 ASP L CA 1
ATOM 2739 C C . ASP B 2 150 ? 31.878 -3.954 8.629 1.00 48.35 151 ASP L C 1
ATOM 2740 O O . ASP B 2 150 ? 32.823 -4.665 8.978 1.00 59.15 151 ASP L O 1
ATOM 2745 N N . ASN B 2 151 ? 31.374 -2.986 9.399 1.00 46.28 152 ASN L N 1
ATOM 2746 C CA . ASN B 2 151 ? 31.896 -2.667 10.730 1.00 66.44 152 ASN L CA 1
ATOM 2747 C C . ASN B 2 151 ? 33.392 -2.367 10.682 1.00 59.62 152 ASN L C 1
ATOM 2748 O O . ASN B 2 151 ? 34.163 -2.786 11.548 1.00 60.37 152 ASN L O 1
ATOM 2753 N N . ALA B 2 152 ? 33.806 -1.627 9.654 1.00 50.19 153 ALA L N 1
ATOM 2754 C CA . ALA B 2 152 ? 35.204 -1.259 9.461 1.00 42.07 153 ALA L CA 1
ATOM 2755 C C . ALA B 2 152 ? 35.280 0.218 9.106 1.00 49.05 153 ALA L C 1
ATOM 2756 O O . ALA B 2 152 ? 34.695 0.648 8.107 1.00 41.67 153 ALA L O 1
ATOM 2758 N N . LEU B 2 153 ? 36.006 0.983 9.918 1.00 44.65 154 LEU L N 1
ATOM 2759 C CA . LEU B 2 153 ? 36.135 2.417 9.695 1.00 44.44 154 LEU L CA 1
ATOM 2760 C C . LEU B 2 153 ? 36.838 2.694 8.370 1.00 47.84 154 LEU L C 1
ATOM 2761 O O . LEU B 2 153 ? 37.752 1.969 7.968 1.00 56.34 154 LEU L O 1
ATOM 2766 N N . GLN B 2 154 ? 36.402 3.751 7.690 1.00 49.64 155 GLN L N 1
ATOM 2767 C CA . GLN B 2 154 ? 36.923 4.132 6.386 1.00 47.08 155 GLN L CA 1
ATOM 2768 C C . GLN B 2 154 ? 37.775 5.390 6.492 1.00 46.03 155 GLN L C 1
ATOM 2769 O O . GLN B 2 154 ? 37.625 6.196 7.414 1.00 44.86 155 GLN L O 1
ATOM 2775 N N . SER B 2 155 ? 38.668 5.557 5.520 1.00 64.21 156 SER L N 1
ATOM 2776 C CA . SER B 2 155 ? 39.566 6.703 5.500 1.00 59.40 156 SER L CA 1
ATOM 2777 C C . SER B 2 155 ? 39.918 7.054 4.063 1.00 58.15 156 SER L C 1
ATOM 2778 O O . SER B 2 155 ? 40.307 6.178 3.285 1.00 61.03 156 SER L O 1
ATOM 2781 N N . GLY B 2 156 ? 39.772 8.331 3.719 1.00 44.27 157 GLY L N 1
ATOM 2782 C CA . GLY B 2 156 ? 40.278 8.850 2.466 1.00 42.58 157 GLY L CA 1
ATOM 2783 C C . GLY B 2 156 ? 39.374 8.717 1.262 1.00 39.95 157 GLY L C 1
ATOM 2784 O O . GLY B 2 156 ? 39.842 8.934 0.138 1.00 43.50 157 GLY L O 1
ATOM 2785 N N . ASN B 2 157 ? 38.095 8.382 1.449 1.00 29.91 158 ASN L N 1
ATOM 2786 C CA . ASN B 2 157 ? 37.198 8.174 0.317 1.00 40.86 158 ASN L CA 1
ATOM 2787 C C . ASN B 2 157 ? 35.877 8.920 0.475 1.00 34.12 158 ASN L C 1
ATOM 2788 O O . ASN B 2 157 ? 34.907 8.599 -0.220 1.00 19.77 158 ASN L O 1
ATOM 2793 N N . SER B 2 158 ? 35.816 9.911 1.360 1.00 23.87 159 SER L N 1
ATOM 2794 C CA . SER B 2 158 ? 34.592 10.660 1.599 1.00 27.95 159 SER L CA 1
ATOM 2795 C C . SER B 2 158 ? 34.878 12.155 1.568 1.00 25.19 159 SER L C 1
ATOM 2796 O O . SER B 2 158 ? 35.981 12.602 1.891 1.00 22.39 159 SER L O 1
ATOM 2799 N N . GLN B 2 159 ? 33.866 12.924 1.173 1.00 29.64 160 GLN L N 1
ATOM 2800 C CA . GLN B 2 159 ? 33.947 14.375 1.133 1.00 29.94 160 GLN L CA 1
ATOM 2801 C C . GLN B 2 159 ? 32.751 14.964 1.864 1.00 23.62 160 GLN L C 1
ATOM 2802 O O . GLN B 2 159 ? 31.654 14.397 1.847 1.00 25.00 160 GLN L O 1
ATOM 2808 N N . GLU B 2 160 ? 32.969 16.107 2.507 1.00 15.14 161 GLU L N 1
ATOM 2809 C CA . GLU B 2 160 ? 31.944 16.742 3.317 1.00 23.17 161 GLU L CA 1
ATOM 2810 C C . GLU B 2 160 ? 31.541 18.086 2.724 1.00 19.92 161 GLU L C 1
ATOM 2811 O O . GLU B 2 160 ? 32.289 18.708 1.964 1.00 32.43 161 GLU L O 1
ATOM 2817 N N . SER B 2 161 ? 30.336 18.522 3.086 1.00 21.38 162 SER L N 1
ATOM 2818 C CA . SER B 2 161 ? 29.774 19.772 2.593 1.00 12.53 162 SER L CA 1
ATOM 2819 C C . SER B 2 161 ? 28.818 20.324 3.639 1.00 13.78 162 SER L C 1
ATOM 2820 O O . SER B 2 161 ? 27.940 19.604 4.120 1.00 15.49 162 SER L O 1
ATOM 2823 N N . VAL B 2 162 ? 28.993 21.594 3.990 1.00 16.11 163 VAL L N 1
ATOM 2824 C CA . VAL B 2 162 ? 28.176 22.257 5.000 1.00 13.72 163 VAL L CA 1
ATOM 2825 C C . VAL B 2 162 ? 27.438 23.410 4.339 1.00 16.96 163 VAL L C 1
ATOM 2826 O O . VAL B 2 162 ? 28.052 24.229 3.645 1.00 12.65 163 VAL L O 1
ATOM 2830 N N . THR B 2 163 ? 26.128 23.473 4.553 1.00 15.65 164 THR L N 1
ATOM 2831 C CA . THR B 2 163 ? 25.357 24.615 4.091 1.00 15.00 164 THR L CA 1
ATOM 2832 C C . THR B 2 163 ? 25.723 25.860 4.892 1.00 19.94 164 THR L C 1
ATOM 2833 O O . THR B 2 163 ? 26.311 25.788 5.975 1.00 21.05 164 THR L O 1
ATOM 2837 N N . GLU B 2 164 ? 25.370 27.019 4.342 1.00 21.08 165 GLU L N 1
ATOM 2838 C CA . GLU B 2 164 ? 25.402 28.234 5.135 1.00 24.44 165 GLU L CA 1
ATOM 2839 C C . GLU B 2 164 ? 24.285 28.190 6.176 1.00 30.37 165 GLU L C 1
ATOM 2840 O O . GLU B 2 164 ? 23.378 27.354 6.120 1.00 23.21 165 GLU L O 1
ATOM 2842 N N . GLN B 2 165 ? 24.360 29.094 7.147 1.00 30.03 166 GLN L N 1
ATOM 2843 C CA . GLN B 2 165 ? 23.340 29.135 8.185 1.00 30.04 166 GLN L CA 1
ATOM 2844 C C . GLN B 2 165 ? 21.999 29.542 7.587 1.00 19.12 166 GLN L C 1
ATOM 2845 O O . GLN B 2 165 ? 21.921 30.479 6.786 1.00 20.62 166 GLN L O 1
ATOM 2851 N N . ASP B 2 166 ? 20.945 28.823 7.962 1.00 21.67 167 ASP L N 1
ATOM 2852 C CA . ASP B 2 166 ? 19.613 29.143 7.470 1.00 25.72 167 ASP L CA 1
ATOM 2853 C C . ASP B 2 166 ? 19.125 30.447 8.089 1.00 42.22 167 ASP L C 1
ATOM 2854 O O . ASP B 2 166 ? 19.378 30.730 9.263 1.00 35.66 167 ASP L O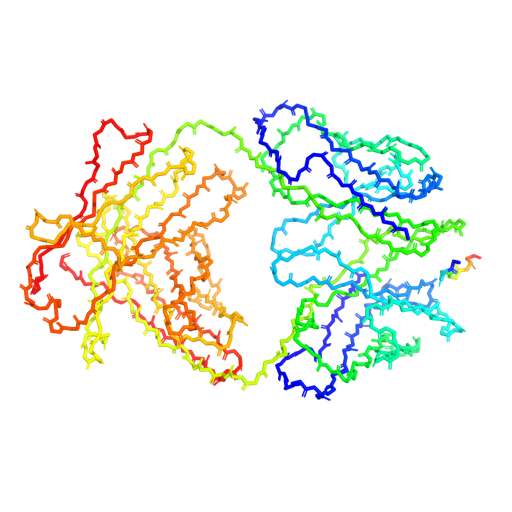 1
ATOM 2859 N N . SER B 2 167 ? 18.422 31.248 7.288 1.00 34.44 168 SER L N 1
ATOM 2860 C CA . SER B 2 167 ? 17.993 32.563 7.750 1.00 44.05 168 SER L CA 1
ATOM 2861 C C . SER B 2 167 ? 16.873 32.489 8.780 1.00 46.02 168 SER L C 1
ATOM 2862 O O . SER B 2 167 ? 16.686 33.446 9.539 1.00 40.19 168 SER L O 1
ATOM 2865 N N . LYS B 2 168 ? 16.130 31.382 8.830 1.00 37.26 169 LYS L N 1
ATOM 2866 C CA . LYS B 2 168 ? 14.969 31.260 9.707 1.00 57.15 169 LYS L CA 1
ATOM 2867 C C . LYS B 2 168 ? 15.312 30.584 11.031 1.00 67.90 169 LYS L C 1
ATOM 2868 O O . LYS B 2 168 ? 15.118 31.170 12.100 1.00 63.58 169 LYS L O 1
ATOM 2870 N N . ASP B 2 169 ? 15.811 29.350 10.979 1.00 53.72 170 ASP L N 1
ATOM 2871 C CA . ASP B 2 169 ? 16.121 28.590 12.181 1.00 36.07 170 ASP L CA 1
ATOM 2872 C C . ASP B 2 169 ? 17.580 28.687 12.601 1.00 28.12 170 ASP L C 1
ATOM 2873 O O . ASP B 2 169 ? 17.915 28.234 13.700 1.00 30.09 170 ASP L O 1
ATOM 2878 N N . SER B 2 170 ? 18.451 29.245 11.757 1.00 35.33 171 SER L N 1
ATOM 2879 C CA . SER B 2 170 ? 19.869 29.419 12.077 1.00 39.72 171 SER L CA 1
ATOM 2880 C C . SER B 2 170 ? 20.567 28.086 12.329 1.00 37.75 171 SER L C 1
ATOM 2881 O O . SER B 2 170 ? 21.484 28.001 13.151 1.00 37.48 171 SER L O 1
ATOM 2884 N N . THR B 2 171 ? 20.147 27.038 11.629 1.00 18.16 172 THR L N 1
ATOM 2885 C CA . THR B 2 171 ? 20.767 25.727 11.736 1.00 22.26 172 THR L CA 1
ATOM 2886 C C . THR B 2 171 ? 21.614 25.442 10.501 1.00 20.88 172 THR L C 1
ATOM 2887 O O . THR B 2 171 ? 21.620 26.198 9.526 1.00 11.38 172 THR L O 1
ATOM 2891 N N . TYR B 2 172 ? 22.337 24.329 10.557 1.00 24.69 173 TYR L N 1
ATOM 2892 C CA . TYR B 2 172 ? 23.165 23.873 9.453 1.00 25.01 173 TYR L CA 1
ATOM 2893 C C . TYR B 2 172 ? 22.698 22.502 8.986 1.00 15.30 173 TYR L C 1
ATOM 2894 O O . TYR B 2 172 ? 22.045 21.758 9.723 1.00 23.11 173 TYR L O 1
ATOM 2903 N N . SER B 2 173 ? 23.044 22.177 7.745 1.00 14.11 174 SER L N 1
ATOM 2904 C CA . SER B 2 173 ? 22.864 20.841 7.199 1.00 16.04 174 SER L CA 1
ATOM 2905 C C . SER B 2 173 ? 24.177 20.395 6.575 1.00 25.76 174 SER L C 1
ATOM 2906 O O . SER B 2 173 ? 24.872 21.192 5.939 1.00 21.33 174 SER L O 1
ATOM 2909 N N . LEU B 2 174 ? 24.521 19.123 6.768 1.00 14.41 175 LEU L N 1
ATOM 2910 C CA . LEU B 2 174 ? 25.821 18.611 6.366 1.00 6.18 175 LEU L CA 1
ATOM 2911 C C . LEU B 2 174 ? 25.657 17.442 5.404 1.00 15.11 175 LEU L C 1
ATOM 2912 O O . LEU B 2 174 ? 24.674 16.698 5.460 1.00 18.94 175 LEU L O 1
ATOM 2917 N N . SER B 2 175 ? 26.638 17.299 4.515 1.00 30.60 176 SER L N 1
ATOM 2918 C CA . SER B 2 175 ? 26.643 16.276 3.479 1.0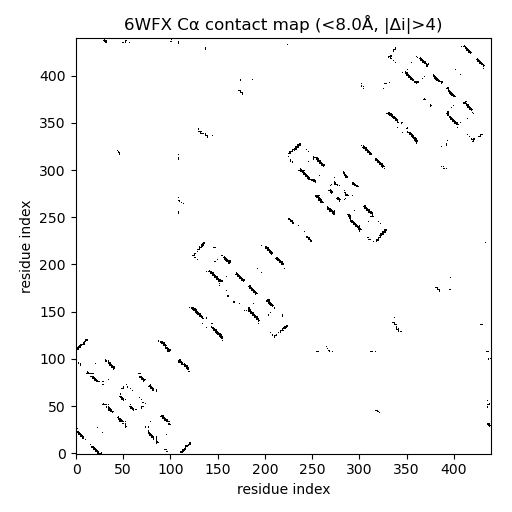0 28.00 176 SER L CA 1
ATOM 2919 C C . SER B 2 175 ? 27.933 15.475 3.582 1.00 33.30 176 SER L C 1
ATOM 2920 O O . SER B 2 175 ? 29.014 16.055 3.695 1.00 40.46 176 SER L O 1
ATOM 2923 N N . SER B 2 176 ? 27.820 14.149 3.560 1.00 16.80 177 SER L N 1
ATOM 2924 C CA . SER B 2 176 ? 28.979 13.262 3.566 1.00 15.41 177 SER L CA 1
ATOM 2925 C C . SER B 2 176 ? 28.781 12.213 2.484 1.00 25.95 177 SER L C 1
ATOM 2926 O O . SER B 2 176 ? 27.829 11.427 2.544 1.00 33.11 177 SER L O 1
ATOM 2929 N N . THR B 2 177 ? 29.676 12.201 1.499 1.00 23.91 178 THR L N 1
ATOM 2930 C CA . THR B 2 177 ? 29.546 11.349 0.321 1.00 26.07 178 THR L CA 1
ATOM 2931 C C . THR B 2 177 ? 30.731 10.395 0.257 1.00 27.01 178 THR L C 1
ATOM 2932 O O . THR B 2 177 ? 31.859 10.816 -0.016 1.00 28.99 178 THR L O 1
ATOM 2936 N N . LEU B 2 178 ? 30.470 9.112 0.498 1.00 30.12 179 LEU L N 1
ATOM 2937 C CA . LEU B 2 178 ? 31.470 8.064 0.338 1.00 21.37 179 LEU L CA 1
ATOM 2938 C C . LEU B 2 178 ? 31.425 7.565 -1.102 1.00 26.45 179 LEU L C 1
ATOM 2939 O O . LEU B 2 178 ? 30.376 7.110 -1.572 1.00 34.42 179 LEU L O 1
ATOM 2944 N N . THR B 2 179 ? 32.553 7.656 -1.802 1.00 23.26 180 THR L N 1
ATOM 2945 C CA . THR B 2 179 ? 32.630 7.311 -3.216 1.00 23.36 180 THR L CA 1
ATOM 2946 C C . THR B 2 179 ? 33.567 6.129 -3.409 1.00 27.56 180 THR L C 1
ATOM 2947 O O . THR B 2 179 ? 34.728 6.175 -2.990 1.00 34.86 180 THR L O 1
ATOM 2951 N N . LEU B 2 180 ? 33.059 5.074 -4.045 1.00 31.88 181 LEU L N 1
ATOM 2952 C CA . LEU B 2 180 ? 33.846 3.893 -4.359 1.00 39.60 181 LEU L CA 1
ATOM 2953 C C . LEU B 2 180 ? 33.550 3.466 -5.789 1.00 39.69 181 LEU L C 1
ATOM 2954 O O . LEU B 2 180 ? 32.564 3.892 -6.395 1.00 36.50 181 LEU L O 1
ATOM 2959 N N . SER B 2 181 ? 34.423 2.618 -6.325 1.00 34.02 182 SER L N 1
ATOM 2960 C CA . SER B 2 181 ? 34.142 1.987 -7.603 1.00 25.51 182 SER L CA 1
ATOM 2961 C C . SER B 2 181 ? 33.085 0.902 -7.421 1.00 29.11 182 SER L C 1
ATOM 2962 O O . SER B 2 181 ? 32.863 0.394 -6.319 1.00 25.56 182 SER L O 1
ATOM 2965 N N . LYS B 2 182 ? 32.420 0.554 -8.526 1.00 38.86 183 LYS L N 1
ATOM 2966 C CA . LYS B 2 182 ? 31.363 -0.453 -8.469 1.00 43.03 183 LYS L CA 1
ATOM 2967 C C . LYS B 2 182 ? 31.899 -1.786 -7.962 1.00 44.24 183 LYS L C 1
ATOM 2968 O O . LYS B 2 182 ? 31.271 -2.442 -7.121 1.00 39.41 183 LYS L O 1
ATOM 2974 N N . ALA B 2 183 ? 33.064 -2.201 -8.465 1.00 24.61 184 ALA L N 1
ATOM 2975 C CA . ALA B 2 183 ? 33.651 -3.467 -8.037 1.00 33.86 184 ALA L CA 1
ATOM 2976 C C . ALA B 2 183 ? 33.985 -3.447 -6.551 1.00 40.76 184 ALA L C 1
ATOM 2977 O O . ALA B 2 183 ? 33.713 -4.417 -5.833 1.00 40.60 184 ALA L O 1
ATOM 2979 N N . ASP B 2 184 ? 34.576 -2.351 -6.070 1.00 46.63 185 ASP L N 1
ATOM 2980 C CA . ASP B 2 184 ? 34.854 -2.232 -4.642 1.00 44.47 185 ASP L CA 1
ATOM 2981 C C . ASP B 2 184 ? 33.570 -2.162 -3.825 1.00 41.42 185 ASP L C 1
ATOM 2982 O O . ASP B 2 184 ? 33.555 -2.572 -2.659 1.00 49.94 185 ASP L O 1
ATOM 2987 N N . TYR B 2 185 ? 32.488 -1.652 -4.418 1.00 32.84 186 TYR L N 1
ATOM 2988 C CA . TYR B 2 185 ? 31.229 -1.523 -3.691 1.00 37.37 186 TYR L CA 1
ATOM 2989 C C . TYR B 2 185 ? 30.543 -2.873 -3.527 1.00 45.77 186 TYR L C 1
ATOM 2990 O O . TYR B 2 185 ? 29.943 -3.149 -2.481 1.00 46.50 186 TYR L O 1
ATOM 2999 N N . GLU B 2 186 ? 30.625 -3.731 -4.547 1.00 60.77 187 GLU L N 1
ATOM 3000 C CA . GLU B 2 186 ? 29.986 -5.039 -4.478 1.00 59.73 187 GLU L CA 1
ATOM 3001 C C . GLU B 2 186 ? 30.732 -6.003 -3.564 1.00 58.68 187 GLU L C 1
ATOM 3002 O O . GLU B 2 186 ? 30.174 -7.041 -3.190 1.00 53.50 187 GLU L O 1
ATOM 3008 N N . LYS B 2 187 ? 31.971 -5.684 -3.194 1.00 43.73 188 LYS L N 1
ATOM 3009 C CA . LYS B 2 187 ? 32.769 -6.542 -2.329 1.00 29.47 188 LYS L CA 1
ATOM 3010 C C . LYS B 2 187 ? 32.353 -6.469 -0.864 1.00 45.32 188 LYS L C 1
ATOM 3011 O O . LYS B 2 187 ? 32.949 -7.164 -0.035 1.00 42.69 188 LYS L O 1
ATOM 3013 N N . HIS B 2 188 ? 31.356 -5.654 -0.526 1.00 51.38 189 HIS L N 1
ATOM 3014 C CA . HIS B 2 188 ? 30.901 -5.508 0.848 1.00 44.42 189 HIS L CA 1
ATOM 3015 C C . HIS B 2 188 ? 29.379 -5.515 0.868 1.00 44.24 189 HIS L C 1
ATOM 3016 O O . HIS B 2 188 ? 28.723 -5.480 -0.177 1.00 42.76 189 HIS L O 1
ATOM 3023 N N . LYS B 2 189 ? 28.814 -5.555 2.075 1.00 26.01 190 LYS L N 1
ATOM 3024 C CA . LYS B 2 189 ? 27.376 -5.734 2.239 1.00 41.78 190 LYS L CA 1
ATOM 3025 C C . LYS B 2 189 ? 26.707 -4.603 3.005 1.00 46.32 190 LYS L C 1
ATOM 3026 O O . LYS B 2 189 ? 25.718 -4.041 2.521 1.00 47.56 190 LYS L O 1
ATOM 3032 N N . VAL B 2 190 ? 27.201 -4.256 4.192 1.00 41.52 191 VAL L N 1
ATOM 3033 C CA . VAL B 2 190 ? 26.567 -3.253 5.043 1.00 47.52 191 VAL L CA 1
ATOM 3034 C C . VAL B 2 190 ? 27.395 -1.975 5.005 1.00 46.93 191 VAL L C 1
ATOM 3035 O O . VAL B 2 190 ? 28.623 -2.014 5.156 1.00 43.74 191 VAL L O 1
ATOM 3039 N N . TYR B 2 191 ? 26.721 -0.846 4.791 1.00 40.20 192 TYR L N 1
ATOM 3040 C CA . TYR B 2 191 ? 27.340 0.474 4.770 1.00 33.79 192 TYR L CA 1
ATOM 3041 C C . TYR B 2 191 ? 26.623 1.350 5.786 1.00 29.78 192 TYR L C 1
ATOM 3042 O O . TYR B 2 191 ? 25.407 1.550 5.687 1.00 39.59 192 TYR L O 1
ATOM 3051 N N . ALA B 2 192 ? 27.370 1.871 6.756 1.00 29.96 193 ALA L N 1
ATOM 3052 C CA . ALA B 2 192 ? 26.796 2.606 7.872 1.00 30.47 193 ALA L CA 1
ATOM 3053 C C . ALA B 2 192 ? 27.379 4.011 7.955 1.00 34.65 193 ALA L C 1
ATOM 3054 O O . ALA B 2 192 ? 28.464 4.294 7.439 1.00 38.09 193 ALA L O 1
ATOM 3056 N N . CYS B 2 193 ? 26.638 4.891 8.628 1.00 44.89 194 CYS L N 1
ATOM 3057 C CA . CYS B 2 193 ? 27.045 6.274 8.857 1.00 51.58 194 CYS L CA 1
ATOM 3058 C C . CYS B 2 193 ? 26.822 6.593 10.330 1.00 47.52 194 CYS L C 1
ATOM 3059 O O . CYS B 2 193 ? 25.677 6.738 10.770 1.00 58.97 194 CYS L O 1
ATOM 3062 N N . GLU B 2 194 ? 27.911 6.693 11.090 1.00 29.05 195 GLU L N 1
ATOM 3063 C CA . GLU B 2 194 ? 27.856 6.995 12.515 1.00 42.81 195 GLU L CA 1
ATOM 3064 C C . GLU B 2 194 ? 28.099 8.487 12.714 1.00 41.10 195 GLU L C 1
ATOM 3065 O O . GLU B 2 194 ? 29.115 9.020 12.254 1.00 39.63 195 GLU L O 1
ATOM 3067 N N . VAL B 2 195 ? 27.175 9.152 13.402 1.00 30.62 196 VAL L N 1
ATOM 3068 C CA . VAL B 2 195 ? 27.172 10.605 13.524 1.00 26.01 196 VAL L CA 1
ATOM 3069 C C . VAL B 2 195 ? 27.381 10.977 14.985 1.00 34.18 196 VAL L C 1
ATOM 3070 O O . VAL B 2 195 ? 26.616 10.548 15.858 1.00 43.17 196 VAL L O 1
ATOM 3074 N N . THR B 2 196 ? 28.409 11.779 15.246 1.00 29.02 197 THR L N 1
ATOM 3075 C CA . THR B 2 196 ? 28.667 12.345 16.562 1.00 32.38 197 THR L CA 1
ATOM 3076 C C . THR B 2 196 ? 28.359 13.837 16.535 1.00 29.24 197 THR L C 1
ATOM 3077 O O . THR B 2 196 ? 28.719 14.536 15.583 1.00 33.79 197 THR L O 1
ATOM 3081 N N . HIS B 2 197 ? 27.687 14.319 17.578 1.00 30.12 198 HIS L N 1
ATOM 3082 C CA . HIS B 2 197 ? 27.295 15.720 17.655 1.00 29.70 198 HIS L CA 1
ATOM 3083 C C . HIS B 2 197 ? 26.923 16.042 19.096 1.00 30.14 198 HIS L C 1
ATOM 3084 O O . HIS B 2 197 ? 26.560 15.154 19.873 1.00 34.58 198 HIS L O 1
ATOM 3091 N N . GLN B 2 198 ? 27.021 17.329 19.438 1.00 34.98 199 GLN L N 1
ATOM 3092 C CA . GLN B 2 198 ? 26.760 17.767 20.807 1.00 28.85 199 GLN L CA 1
ATOM 3093 C C . GLN B 2 198 ? 25.329 17.453 21.228 1.00 27.74 199 GLN L C 1
ATOM 3094 O O . GLN B 2 198 ? 25.090 16.938 22.326 1.00 41.75 199 GLN L O 1
ATOM 3100 N N . GLY B 2 199 ? 24.362 17.754 20.363 1.00 35.38 200 GLY L N 1
ATOM 3101 C CA . GLY B 2 199 ? 22.963 17.498 20.649 1.00 19.35 200 GLY L CA 1
ATOM 3102 C C . GLY B 2 199 ? 22.578 16.042 20.743 1.00 22.45 200 GLY L C 1
ATOM 3103 O O . GLY B 2 199 ? 21.419 15.743 21.044 1.00 32.51 200 GLY L O 1
ATOM 3104 N N . LEU B 2 200 ? 23.510 15.130 20.490 1.00 30.62 201 LEU L N 1
ATOM 3105 C CA . LEU B 2 200 ? 23.270 13.698 20.585 1.00 35.80 201 LEU L CA 1
ATOM 3106 C C . LEU B 2 200 ? 24.004 13.146 21.797 1.00 46.65 201 LEU L C 1
ATOM 3107 O O . LEU B 2 200 ? 25.216 13.347 21.939 1.00 56.17 201 LEU L O 1
ATOM 3112 N N . SER B 2 201 ? 23.269 12.460 22.674 1.00 60.41 202 SER L N 1
ATOM 3113 C CA . SER B 2 201 ? 23.910 11.796 23.802 1.00 64.16 202 SER L CA 1
ATOM 3114 C C . SER B 2 201 ? 24.622 10.523 23.366 1.00 59.95 202 SER L C 1
ATOM 3115 O O . SER B 2 201 ? 25.670 10.176 23.924 1.00 53.82 202 SER L O 1
ATOM 3118 N N . SER B 2 202 ? 24.079 9.823 22.370 1.00 60.58 203 SER L N 1
ATOM 3119 C CA . SER B 2 202 ? 24.690 8.621 21.829 1.00 69.19 203 SER L CA 1
ATOM 3120 C C . SER B 2 202 ? 24.797 8.733 20.315 1.00 69.17 203 SER L C 1
ATOM 3121 O O . SER B 2 202 ? 23.868 9.220 19.658 1.00 69.85 203 SER L O 1
ATOM 3124 N N . PRO B 2 203 ? 25.919 8.292 19.734 1.00 51.88 204 PRO L N 1
ATOM 3125 C CA . PRO B 2 203 ? 26.116 8.434 18.284 1.00 40.49 204 PRO L CA 1
ATOM 3126 C C . PRO B 2 203 ? 25.086 7.676 17.461 1.00 41.98 204 PRO L C 1
ATOM 3127 O O . PRO B 2 203 ? 25.057 6.441 17.470 1.00 56.63 204 PRO L O 1
ATOM 3131 N N . VAL B 2 204 ? 24.238 8.413 16.742 1.00 32.36 205 VAL L N 1
ATOM 3132 C CA . VAL B 2 204 ? 23.229 7.783 15.902 1.00 28.94 205 VAL L CA 1
ATOM 3133 C C . VAL B 2 204 ? 23.894 7.135 14.692 1.00 37.51 205 VAL L C 1
ATOM 3134 O O . VAL B 2 204 ? 24.918 7.611 14.181 1.00 47.10 205 VAL L O 1
ATOM 3138 N N . THR B 2 205 ? 23.314 6.027 14.232 1.00 41.31 206 THR L N 1
ATOM 3139 C CA . THR B 2 205 ? 23.897 5.245 13.145 1.00 33.61 206 THR L CA 1
ATOM 3140 C C . THR B 2 205 ? 22.793 4.828 12.184 1.00 33.42 206 THR L C 1
ATOM 3141 O O . THR B 2 205 ? 21.953 3.989 12.525 1.00 55.79 206 THR L O 1
ATOM 3145 N N . LYS B 2 206 ? 22.792 5.414 10.992 1.00 37.34 207 LYS L N 1
ATOM 3146 C CA . LYS B 2 206 ? 21.946 4.965 9.897 1.00 34.81 207 LYS L CA 1
ATOM 3147 C C . LYS B 2 206 ? 22.767 4.069 8.980 1.00 39.62 207 LYS L C 1
ATOM 3148 O O . LYS B 2 206 ? 23.936 4.351 8.705 1.00 35.76 207 LYS L O 1
ATOM 3154 N N . SER B 2 207 ? 22.155 2.981 8.519 1.00 37.15 208 SER L N 1
ATOM 3155 C CA . SER B 2 207 ? 22.874 1.996 7.728 1.00 27.48 208 SER L CA 1
ATOM 3156 C C . SER B 2 207 ? 21.915 1.332 6.752 1.00 30.07 208 SER L C 1
ATOM 3157 O O . SER B 2 207 ? 20.697 1.515 6.818 1.00 33.00 208 SER L O 1
ATOM 3160 N N . PHE B 2 208 ? 22.488 0.554 5.837 1.00 26.03 209 PHE L N 1
ATOM 3161 C CA . PHE B 2 208 ? 21.710 -0.225 4.887 1.00 37.94 209 PHE L CA 1
ATOM 3162 C C . PHE B 2 208 ? 22.543 -1.413 4.430 1.00 51.92 209 PHE L C 1
ATOM 3163 O O . PHE B 2 208 ? 23.774 -1.407 4.519 1.00 45.14 209 PHE L O 1
ATOM 3171 N N . ASN B 2 209 ? 21.852 -2.438 3.942 1.00 40.31 210 ASN L N 1
ATOM 3172 C CA . ASN B 2 209 ? 22.483 -3.633 3.401 1.00 37.51 210 ASN L CA 1
ATOM 3173 C C . ASN B 2 209 ? 22.300 -3.650 1.891 1.00 37.50 210 ASN L C 1
ATOM 3174 O O . ASN B 2 209 ? 21.173 -3.528 1.397 1.00 50.38 210 ASN L O 1
ATOM 3179 N N . ARG B 2 210 ? 23.408 -3.792 1.166 1.00 31.51 211 ARG L N 1
ATOM 3180 C CA . ARG B 2 210 ? 23.372 -3.776 -0.290 1.00 28.70 211 ARG L CA 1
ATOM 3181 C C . ARG B 2 210 ? 22.497 -4.908 -0.820 1.00 52.08 211 ARG L C 1
ATOM 3182 O O . ARG B 2 210 ? 22.330 -5.949 -0.179 1.00 56.24 211 ARG L O 1
ATOM 3190 N N . GLY B 2 211 ? 21.923 -4.688 -2.003 1.00 45.38 212 GLY L N 1
ATOM 3191 C CA . GLY B 2 211 ? 21.061 -5.665 -2.631 1.00 60.22 212 GLY L CA 1
ATOM 3192 C C . GLY B 2 211 ? 19.624 -5.655 -2.163 1.00 84.32 212 GLY L C 1
ATOM 3193 O O . GLY B 2 211 ? 18.772 -6.268 -2.819 1.00 81.27 212 GLY L O 1
ATOM 3194 N N . GLU B 2 212 ? 19.320 -4.988 -1.056 1.00 90.70 213 GLU L N 1
ATOM 3195 C CA . GLU B 2 212 ? 17.949 -4.909 -0.572 1.00 82.38 213 GLU L CA 1
ATOM 3196 C C . GLU B 2 212 ? 17.469 -3.463 -0.541 1.00 73.73 213 GLU L C 1
ATOM 3197 O O . GLU B 2 212 ? 16.275 -3.202 -0.413 1.00 76.49 213 GLU L O 1
ATOM 3206 N N . ASN C 3 2 ? 32.184 64.474 -8.591 1.00 40.74 2 ASN P N 1
ATOM 3207 C CA . ASN C 3 2 ? 30.843 63.939 -8.386 1.00 29.11 2 ASN P CA 1
ATOM 3208 C C . ASN C 3 2 ? 30.203 63.561 -9.720 1.00 34.13 2 ASN P C 1
ATOM 3209 O O . ASN C 3 2 ? 29.876 64.434 -10.524 1.00 35.29 2 ASN P O 1
ATOM 3214 N N . PRO C 3 3 ? 30.015 62.259 -9.952 1.00 35.82 3 PRO P N 1
ATOM 3215 C CA . PRO C 3 3 ? 29.435 61.811 -11.227 1.00 27.63 3 PRO P CA 1
ATOM 3216 C C . PRO C 3 3 ? 27.946 62.079 -11.365 1.00 36.20 3 PRO P C 1
ATOM 3217 O O . PRO C 3 3 ? 27.383 61.793 -12.428 1.00 35.21 3 PRO P O 1
ATOM 3221 N N . ASN C 3 4 ? 27.289 62.615 -10.341 1.00 34.16 4 ASN P N 1
ATOM 3222 C CA . ASN C 3 4 ? 25.862 62.890 -10.402 1.00 36.04 4 ASN P CA 1
ATOM 3223 C C . ASN C 3 4 ? 25.605 64.276 -10.978 1.00 38.87 4 ASN P C 1
ATOM 3224 O O . ASN C 3 4 ? 26.426 65.188 -10.850 1.00 34.92 4 ASN P O 1
ATOM 3229 N N . ALA C 3 5 ? 24.449 64.425 -11.616 1.00 36.59 5 ALA P N 1
ATOM 3230 C CA . ALA C 3 5 ? 24.038 65.728 -12.116 1.00 46.22 5 ALA P CA 1
ATOM 3231 C C . ALA C 3 5 ? 23.561 66.604 -10.966 1.00 53.05 5 ALA P C 1
ATOM 3232 O O . ALA C 3 5 ? 22.873 66.138 -10.053 1.00 42.58 5 ALA P O 1
ATOM 3234 N N . ASN C 3 6 ? 23.936 67.876 -11.008 1.00 65.15 6 ASN P N 1
ATOM 3235 C CA . ASN C 3 6 ? 23.489 68.824 -9.997 1.00 66.61 6 ASN P CA 1
ATOM 3236 C C . ASN C 3 6 ? 22.053 69.238 -10.289 1.00 64.60 6 ASN P C 1
ATOM 3237 O O . ASN C 3 6 ? 21.795 69.840 -11.338 1.00 72.65 6 ASN P O 1
ATOM 3239 N N . PRO C 3 7 ? 21.091 68.938 -9.404 1.00 67.07 7 PRO P N 1
ATOM 3240 C CA . PRO C 3 7 ? 19.678 69.244 -9.646 1.00 69.75 7 PRO P CA 1
ATOM 3241 C C . PRO C 3 7 ? 19.338 70.709 -9.385 1.00 56.83 7 PRO P C 1
ATOM 3242 O O . PRO C 3 7 ? 20.018 71.587 -9.915 1.00 48.54 7 PRO P O 1
#

Solvent-accessible surface area: 18682 Å² total; per-residue (Å²): 62,113,4,84,16,54,40,35,27,34,24,108,71,53,82,56,28,117,0,25,0,40,10,42,112,88,9,54,3,57,45,48,1,0,2,0,0,10,27,37,103,75,73,20,13,64,14,1,0,0,7,39,41,81,35,82,64,86,49,35,19,142,57,0,50,86,53,4,78,21,52,26,75,48,113,48,34,40,0,53,0,44,0,52,60,2,50,74,130,1,27,1,35,0,15,0,0,0,4,27,61,101,43,136,52,5,1,10,0,58,81,30,6,93,21,17,60,0,8,5,25,88,105,104,70,69,11,54,10,26,29,4,20,2,14,76,30,0,38,40,68,58,55,0,0,1,0,0,3,0,14,50,0,35,6,78,62,12,87,22,46,1,42,101,42,92,35,100,95,37,40,24,57,3,72,26,29,109,26,132,61,25,19,45,8,17,4,0,2,0,37,9,76,36,108,14,33,85,102,92,81,20,52,0,24,2,45,0,148,13,31,138,20,84,44,100,74,133,5,55,61,37,119,81,52,62,18,71,5,65,58,70,68,42,62,11,45,84,46,66,176,7,51,3,56,0,37,13,78,103,73,0,69,52,33,0,0,0,0,21,11,88,112,79,69,26,6,51,31,7,0,49,61,1,65,42,67,68,14,124,46,103,61,12,49,12,54,31,78,24,40,108,0,38,1,11,4,64,54,2,26,56,55,4,10,3,34,0,9,0,0,0,9,33,41,121,12,42,21,4,93,5,0,78,0,25,2,33,85,107,74,23,45,9,52,4,1,0,0,38,13,15,112,47,4,36,159,92,28,45,0,1,0,0,0,0,0,4,58,0,30,28,95,128,25,51,20,81,8,76,6,61,142,45,93,51,101,85,40,53,69,85,13,50,14,55,9,50,72,86,54,6,7,8,1,4,5,2,24,0,51,28,51,76,82,84,7,107,74,68,106,45,0,12,0,14,0,69,10,127,29,34,123,73,85,44,76,61,48,18,74,55,82,154,56,3,9,28,79,154